Protein 3TWS (pdb70)

Foldseek 3Di:
DVLLVQLLVCLLVLVQVSVVVRDDPVRLQFFDVVPQGDHSLLNNLLNVNVVSNVVSLVSDYDQCDATNFGDGSLLSNLLNQNQVSNVVSVVSPHDQCRATPQGQGSLLNNQLNLRQVNNVVSVVVPHQQCGAGNVRDGSLNNHDPVNVVSNCVSVVD/DDDPLLVQLLVCLLVLVVVSVVVRDDPVRLQFFDPPDQGHGSLLNNLLNLNVSNNVVSLVHDHDQCDQTNFADGSLLSNLLNQRVVSNVSSVVSPHDQCRATPQSQGSLLSNQLNLRQVSNLVSVVVPHDQCGATNVRDGSLNNHDPVSVVSNVVSD/DVLLVQLLVCLLVLVQVSVVVRDDPVRLQFFDPPDQGHGSLLNNLLNLNVVNNVVSLVHDHDQCDATNFADGSLLSNLLNQPQVSNVSSVVSPRQQLRQTPQGQGSLLNNQLNLHQVNNVVSVVVPHQQCRQGNVRDGSLNNHDPVNVVSNVSNVD/DVLLVQLLVCLLVLVQVSVVVRDALVRLQAFDPPPQRHGSLLNNLLNLNVSNNLVSLVHNHDQCDQTNFADGSLLSNLLNQRVVSNVSSVVSPRDQCGATPQSQGSLLNNQLNVRQVSNLVSVVVPHQQCRQTNVRDGSLNNHDPVNVVSNVSSD/DVVVPDDPDDDDD/DPDDDPDDDDD/DDDDPDDDDD/DDDDPDDDDD

Structure (mmCIF, N/CA/C/O backbone):
data_3TWS
#
_entry.id   3TWS
#
_cell.length_a   61.910
_cell.length_b   104.969
_cell.length_c   129.155
_cell.angle_alpha   90.00
_cell.angle_beta   90.00
_cell.angle_gamma   90.00
#
_symmetry.space_group_name_H-M   'P 21 21 21'
#
loop_
_entity.id
_entity.type
_entity.pdbx_description
1 polymer Tankyrase-2
2 polymer 'human TERF1'
3 non-polymer 3,6,9,12,15,18,21-HEPTAOXATRICOSANE-1,23-DIOL
4 non-polymer 1,2-ETHANEDIOL
5 non-polymer 'SULFATE ION'
6 non-polymer 'HEXAETHYLENE GLYCOL'
7 water water
#
loop_
_atom_site.group_PDB
_atom_site.id
_atom_site.type_symbol
_atom_site.label_atom_id
_atom_site.label_alt_id
_atom_site.label_comp_id
_atom_site.label_asym_id
_atom_site.label_entity_id
_atom_site.label_seq_id
_atom_site.pdbx_PDB_ins_code
_atom_site.Cartn_x
_atom_site.Cartn_y
_atom_site.Cartn_z
_atom_site.occupancy
_atom_site.B_iso_or_equiv
_atom_site.auth_seq_id
_atom_site.auth_comp_id
_atom_site.auth_asym_id
_atom_site.auth_atom_id
_atom_site.pdbx_PDB_model_num
ATOM 1 N N . SER A 1 6 ? -28.491 -3.414 14.897 1.00 50.44 490 SER A N 1
ATOM 2 C CA . SER A 1 6 ? -28.829 -3.051 13.526 1.00 52.91 490 SER A CA 1
ATOM 3 C C . SER A 1 6 ? -29.362 -4.251 12.752 1.00 46.64 490 SER A C 1
ATOM 4 O O . SER A 1 6 ? -29.008 -5.399 13.035 1.00 43.66 490 SER A O 1
ATOM 7 N N . GLU A 1 7 ? -30.215 -3.975 11.772 1.00 49.13 491 GLU A N 1
ATOM 8 C CA . GLU A 1 7 ? -30.746 -5.008 10.896 1.00 44.75 491 GLU A CA 1
ATOM 9 C C . GLU A 1 7 ? -29.613 -5.763 10.205 1.00 42.22 491 GLU A C 1
ATOM 10 O O . GLU A 1 7 ? -29.639 -6.991 10.118 1.00 39.91 491 GLU A O 1
ATOM 16 N N . ALA A 1 8 ? -28.612 -5.029 9.726 1.00 39.79 492 ALA A N 1
ATOM 17 C CA . ALA A 1 8 ? -27.472 -5.654 9.057 1.00 41.54 492 ALA A CA 1
ATOM 18 C C . ALA A 1 8 ? -26.772 -6.671 9.954 1.00 36.93 492 ALA A C 1
ATOM 19 O O . ALA A 1 8 ? -26.474 -7.794 9.529 1.00 35.42 492 ALA A O 1
ATOM 21 N N . ASP A 1 9 ? -26.501 -6.281 11.195 1.00 35.91 493 ASP A N 1
ATOM 22 C CA . ASP A 1 9 ? -25.826 -7.187 12.123 1.00 34.04 493 ASP A CA 1
ATOM 23 C C . ASP A 1 9 ? -26.684 -8.409 12.431 1.00 31.49 493 ASP A C 1
ATOM 24 O O . ASP A 1 9 ? -26.177 -9.521 12.495 1.00 28.01 493 ASP A O 1
ATOM 29 N N . ARG A 1 10 ? -27.984 -8.207 12.611 1.00 35.29 494 ARG A N 1
ATOM 30 C CA . ARG A 1 10 ? -28.875 -9.338 12.837 1.00 34.88 494 ARG A CA 1
ATOM 31 C C . ARG A 1 10 ? -28.781 -10.325 11.676 1.00 30.91 494 ARG A C 1
ATOM 32 O O . ARG A 1 10 ? -28.660 -11.535 11.880 1.00 30.49 494 ARG A O 1
ATOM 40 N N . GLN A 1 11 ? -28.836 -9.800 10.456 1.00 32.05 495 GLN A N 1
ATOM 41 C CA . GLN A 1 11 ? -28.771 -10.638 9.263 1.00 30.49 495 GLN A CA 1
ATOM 42 C C . GLN A 1 11 ? -27.441 -11.384 9.183 1.00 30.83 495 GLN A C 1
ATOM 43 O O . GLN A 1 11 ? -27.398 -12.556 8.804 1.00 28.47 495 GLN A O 1
ATOM 49 N N . LEU A 1 12 ? -26.357 -10.711 9.555 1.00 29.70 496 LEU A N 1
ATOM 50 C CA . LEU A 1 12 ? -25.044 -11.346 9.538 1.00 22.84 496 LEU A CA 1
ATOM 51 C C . LEU A 1 12 ? -24.964 -12.473 10.567 1.00 22.77 496 LEU A C 1
ATOM 52 O O . LEU A 1 12 ? -24.476 -13.567 10.272 1.00 24.24 496 LEU A O 1
ATOM 57 N N . LEU A 1 13 ? -25.442 -12.208 11.781 1.00 22.27 497 LEU A N 1
ATOM 58 C CA . LEU A 1 13 ? -25.454 -13.232 12.822 1.00 18.18 497 LEU A CA 1
ATOM 59 C C . LEU A 1 13 ? -26.307 -14.422 12.393 1.00 25.72 497 LEU A C 1
ATOM 60 O O . LEU A 1 13 ? -25.930 -15.575 12.611 1.00 22.42 497 LEU A O 1
ATOM 65 N N . GLU A 1 14 ? -27.451 -14.142 11.777 1.00 24.57 498 GLU A N 1
ATOM 66 C CA . GLU A 1 14 ? -28.326 -15.211 11.303 1.00 25.56 498 GLU A CA 1
ATOM 67 C C . GLU A 1 14 ? -27.656 -16.035 10.204 1.00 24.75 498 GLU A C 1
ATOM 68 O O . GLU A 1 14 ? -27.786 -17.255 10.176 1.00 26.75 498 GLU A O 1
ATOM 74 N N . ALA A 1 15 ? -26.931 -15.361 9.314 1.00 25.33 499 ALA A N 1
ATOM 75 C CA . ALA A 1 15 ? -26.253 -16.035 8.214 1.00 26.04 499 ALA A CA 1
ATOM 76 C C . ALA A 1 15 ? -25.122 -16.906 8.735 1.00 24.12 499 ALA A C 1
ATOM 77 O O . ALA A 1 15 ? -24.886 -17.996 8.224 1.00 25.03 499 ALA A O 1
ATOM 79 N N . ALA A 1 16 ? -24.437 -16.430 9.771 1.00 21.44 500 ALA A N 1
ATOM 80 C CA . ALA A 1 16 ? -23.345 -17.202 10.368 1.00 20.52 500 ALA A CA 1
ATOM 81 C C . ALA A 1 16 ? -23.900 -18.469 11.020 1.00 22.57 500 ALA A C 1
ATOM 82 O O . ALA A 1 16 ? -23.338 -19.561 10.881 1.00 20.37 500 ALA A O 1
ATOM 84 N N . LYS A 1 17 ? -25.002 -18.310 11.742 1.00 20.80 501 LYS A N 1
ATOM 85 C CA . LYS A 1 17 ? -25.694 -19.433 12.373 1.00 20.37 501 LYS A CA 1
ATOM 86 C C . LYS A 1 17 ? -26.138 -20.460 11.328 1.00 23.63 501 LYS A C 1
ATOM 87 O O . LYS A 1 17 ? -26.024 -21.672 11.536 1.00 21.55 501 LYS A O 1
ATOM 93 N N . ALA A 1 18 ? -26.652 -19.964 10.211 1.00 22.22 502 ALA A N 1
ATOM 94 C CA . ALA A 1 18 ? -27.239 -20.826 9.184 1.00 24.85 502 ALA A CA 1
ATOM 95 C C . ALA A 1 18 ? -26.211 -21.414 8.217 1.00 21.56 502 ALA A C 1
ATOM 96 O O . ALA A 1 18 ? -26.531 -22.334 7.441 1.00 24.46 502 ALA A O 1
ATOM 98 N N . GLY A 1 19 ? -24.993 -20.874 8.248 1.00 24.09 503 GLY A N 1
ATOM 99 C CA . GLY A 1 19 ? -23.943 -21.317 7.348 1.00 26.05 503 GLY A CA 1
ATOM 100 C C . GLY A 1 19 ? -24.130 -20.755 5.948 1.00 27.93 503 GLY A C 1
ATOM 101 O O . GLY A 1 19 ? -23.694 -21.354 4.963 1.00 29.49 503 GLY A O 1
ATOM 102 N N . ASP A 1 20 ? -24.786 -19.600 5.868 1.00 25.96 504 ASP A N 1
ATOM 103 C CA . ASP A 1 20 ? -25.092 -18.966 4.594 1.00 32.11 504 ASP A CA 1
ATOM 104 C C . ASP A 1 20 ? -23.894 -18.118 4.174 1.00 28.61 504 ASP A C 1
ATOM 105 O O . ASP A 1 20 ? -23.827 -16.917 4.446 1.00 25.03 504 ASP A O 1
ATOM 110 N N . VAL A 1 21 ? -22.939 -18.771 3.523 1.00 32.40 505 VAL A N 1
ATOM 111 C CA . VAL A 1 21 ? -21.651 -18.162 3.201 1.00 36.64 505 VAL A CA 1
ATOM 112 C C . VAL A 1 21 ? -21.776 -16.912 2.331 1.00 30.20 505 VAL A C 1
ATOM 113 O O . VAL A 1 21 ? -21.123 -15.898 2.577 1.00 30.10 505 VAL A O 1
ATOM 117 N N . GLU A 1 22 ? -22.601 -16.994 1.296 1.00 32.94 506 GLU A N 1
ATOM 118 C CA . GLU A 1 22 ? -22.739 -15.865 0.388 1.00 35.58 506 GLU A CA 1
ATOM 119 C C . GLU A 1 22 ? -23.288 -14.627 1.098 1.00 35.97 506 GLU A C 1
ATOM 120 O O . GLU A 1 22 ? -22.875 -13.512 0.797 1.00 34.77 506 GLU A O 1
ATOM 126 N N . THR A 1 23 ? -24.198 -14.819 2.049 1.00 29.96 507 THR A N 1
ATOM 127 C CA . THR A 1 23 ? -24.750 -13.688 2.791 1.00 30.60 507 THR A CA 1
ATOM 128 C C . THR A 1 23 ? -23.730 -13.126 3.779 1.00 33.46 507 THR A C 1
ATOM 129 O O . THR A 1 23 ? -23.643 -11.915 3.976 1.00 30.38 507 THR A O 1
ATOM 133 N N . VAL A 1 24 ? -22.956 -14.008 4.402 1.00 27.81 508 VAL A N 1
ATOM 134 C CA . VAL A 1 24 ? -21.857 -13.571 5.252 1.00 24.76 508 VAL A CA 1
ATOM 135 C C . VAL A 1 24 ? -20.894 -12.707 4.448 1.00 24.67 508 VAL A C 1
ATOM 136 O O . VAL A 1 24 ? -20.499 -11.626 4.887 1.00 29.97 508 VAL A O 1
ATOM 140 N N . LYS A 1 25 ? -20.526 -13.176 3.263 1.00 28.50 509 LYS A N 1
ATOM 141 C CA . LYS A 1 25 ? -19.642 -12.401 2.398 1.00 31.40 509 LYS A CA 1
ATOM 142 C C . LYS A 1 25 ? -20.210 -11.017 2.080 1.00 36.68 509 LYS A C 1
ATOM 143 O O . LYS A 1 25 ? -19.473 -10.035 2.032 1.00 35.74 509 LYS A O 1
ATOM 149 N N . LYS A 1 26 ? -21.518 -10.937 1.863 1.00 33.92 510 LYS A N 1
ATOM 150 C CA . LYS A 1 26 ? -22.134 -9.653 1.539 1.00 37.95 510 LYS A CA 1
ATOM 151 C C . LYS A 1 26 ? -22.162 -8.682 2.718 1.00 38.34 510 LYS A C 1
ATOM 152 O O . LYS A 1 26 ? -22.049 -7.468 2.528 1.00 40.45 510 LYS A O 1
ATOM 158 N N . LEU A 1 27 ? -22.310 -9.214 3.929 1.00 30.04 511 LEU A N 1
ATOM 159 C CA . LEU A 1 27 ? -22.569 -8.371 5.096 1.00 30.84 511 LEU A CA 1
ATOM 160 C C . LEU A 1 27 ? -21.365 -8.175 6.008 1.00 32.72 511 LEU A C 1
ATOM 161 O O . LEU A 1 27 ? -21.353 -7.275 6.849 1.00 36.62 511 LEU A O 1
ATOM 166 N N . CYS A 1 28 ? -20.357 -9.022 5.844 1.00 29.85 512 CYS A N 1
ATOM 167 C CA . CYS A 1 28 ? -19.160 -8.940 6.667 1.00 30.82 512 CYS A CA 1
ATOM 168 C C . CYS A 1 28 ? -18.314 -7.731 6.287 1.00 33.12 512 CYS A C 1
ATOM 169 O O . CYS A 1 28 ? -17.757 -7.672 5.186 1.00 36.37 512 CYS A O 1
ATOM 172 N N . THR A 1 29 ? -18.237 -6.763 7.197 1.00 27.39 513 THR A N 1
ATOM 173 C CA . THR A 1 29 ? -17.406 -5.577 7.015 1.00 30.95 513 THR A CA 1
ATOM 174 C C . THR A 1 29 ? -16.463 -5.460 8.199 1.00 30.08 513 THR A C 1
ATOM 175 O O . THR A 1 29 ? -16.615 -6.185 9.177 1.00 25.55 513 THR A O 1
ATOM 179 N N . VAL A 1 30 ? -15.493 -4.552 8.125 1.00 26.13 514 VAL A N 1
ATOM 180 C CA . VAL A 1 30 ? -14.598 -4.363 9.264 1.00 27.07 514 VAL A CA 1
ATOM 181 C C . VAL A 1 30 ? -15.391 -3.974 10.508 1.00 30.60 514 VAL A C 1
ATOM 182 O O . VAL A 1 30 ? -14.956 -4.220 11.639 1.00 29.50 514 VAL A O 1
ATOM 186 N N . GLN A 1 31 ? -16.567 -3.386 10.302 1.00 29.07 515 GLN A N 1
ATOM 187 C CA . GLN A 1 31 ? -17.379 -2.914 11.419 1.00 30.02 515 GLN A CA 1
ATOM 188 C C . GLN A 1 31 ? -18.324 -3.983 11.968 1.00 36.91 515 GLN A C 1
ATOM 189 O O . GLN A 1 31 ? -18.757 -3.893 13.118 1.00 46.32 515 GLN A O 1
ATOM 195 N N . SER A 1 32 ? -18.650 -4.988 11.157 1.00 24.76 516 SER A N 1
ATOM 196 C CA . SER A 1 32 ? -19.620 -6.000 11.576 1.00 20.86 516 SER A CA 1
ATOM 197 C C . SER A 1 32 ? -19.032 -7.367 11.919 1.00 23.78 516 SER A C 1
ATOM 198 O O . SER A 1 32 ? -19.692 -8.180 12.563 1.00 22.57 516 SER A O 1
ATOM 201 N N . VAL A 1 33 ? -17.806 -7.634 11.477 1.00 21.19 517 VAL A N 1
ATOM 202 C CA . VAL A 1 33 ? -17.231 -8.970 11.645 1.00 18.10 517 VAL A CA 1
ATOM 203 C C . VAL A 1 33 ? -17.224 -9.434 13.113 1.00 16.96 517 VAL A C 1
ATOM 204 O O . VAL A 1 33 ? -17.332 -10.631 13.384 1.00 18.10 517 VAL A O 1
ATOM 208 N N . ASN A 1 34 ? -17.085 -8.490 14.045 1.00 18.04 518 ASN A N 1
ATOM 209 C CA . ASN A 1 34 ? -17.085 -8.807 15.473 1.00 16.67 518 ASN A CA 1
ATOM 210 C C . ASN A 1 34 ? -18.276 -8.232 16.235 1.00 18.65 518 ASN A C 1
ATOM 211 O O . ASN A 1 34 ? -18.175 -7.953 17.434 1.00 21.41 518 ASN A O 1
ATOM 216 N N . CYS A 1 35 ? -19.407 -8.073 15.552 1.00 20.36 519 CYS A N 1
ATOM 217 C CA . CYS A 1 35 ? -20.615 -7.607 16.230 1.00 18.12 519 CYS A CA 1
ATOM 218 C C . CYS A 1 35 ? -21.093 -8.661 17.230 1.00 21.76 519 CYS A C 1
ATOM 219 O O . CYS A 1 35 ? -20.569 -9.782 17.269 1.00 17.59 519 CYS A O 1
ATOM 222 N N . ARG A 1 36 ? -22.087 -8.299 18.036 1.00 18.70 520 ARG A N 1
ATOM 223 C CA . ARG A 1 36 ? -22.548 -9.157 19.119 1.00 20.46 520 ARG A CA 1
ATOM 224 C C . ARG A 1 36 ? -24.065 -9.215 19.159 1.00 18.45 520 ARG A C 1
ATOM 225 O O . ARG A 1 36 ? -24.757 -8.207 18.958 1.00 22.90 520 ARG A O 1
ATOM 233 N N . ASP A 1 37 ? -24.573 -10.398 19.473 1.00 17.95 521 ASP A N 1
ATOM 234 C CA . ASP A 1 37 ? -26.008 -10.628 19.529 1.00 19.52 521 ASP A CA 1
ATOM 235 C C . ASP A 1 37 ? -26.580 -10.101 20.853 1.00 21.75 521 ASP A C 1
ATOM 236 O O . ASP A 1 37 ? -26.701 -10.847 21.830 1.00 25.38 521 ASP A O 1
ATOM 241 N N . ILE A 1 38 ? -26.944 -8.819 20.869 1.00 25.99 522 ILE A N 1
ATOM 242 C CA . ILE A 1 38 ? -27.311 -8.144 22.108 1.00 30.26 522 ILE A CA 1
ATOM 243 C C . ILE A 1 38 ? -28.556 -8.750 22.732 1.00 36.87 522 ILE A C 1
ATOM 244 O O . ILE A 1 38 ? -28.713 -8.758 23.955 1.00 39.53 522 ILE A O 1
ATOM 249 N N . GLU A 1 39 ? -29.440 -9.261 21.888 1.00 35.44 523 GLU A N 1
ATOM 250 C CA . GLU A 1 39 ? -30.726 -9.751 22.367 1.00 42.89 523 GLU A CA 1
ATOM 251 C C . GLU A 1 39 ? -30.613 -11.176 22.900 1.00 40.78 523 GLU A C 1
ATOM 252 O O . GLU A 1 39 ? -31.530 -11.683 23.549 1.00 43.71 523 GLU A O 1
ATOM 258 N N . GLY A 1 40 ? -29.470 -11.803 22.645 1.00 28.60 524 GLY A N 1
ATOM 259 C CA . GLY A 1 40 ? -29.214 -13.159 23.097 1.00 28.54 524 GLY A CA 1
ATOM 260 C C . GLY A 1 40 ? -28.217 -13.162 24.236 1.00 26.61 524 GLY A C 1
ATOM 261 O O . GLY A 1 40 ? -28.465 -12.551 25.279 1.00 31.51 524 GLY A O 1
ATOM 262 N N . ARG A 1 41 ? -27.084 -13.828 24.015 1.00 23.22 525 ARG A N 1
ATOM 263 C CA . ARG A 1 41 ? -25.995 -13.877 24.987 1.00 26.12 525 ARG A CA 1
ATOM 264 C C . ARG A 1 41 ? -24.721 -13.254 24.421 1.00 21.66 525 ARG A C 1
ATOM 265 O O . ARG A 1 41 ? -23.624 -13.612 24.825 1.00 20.07 525 ARG A O 1
ATOM 273 N N . GLN A 1 42 ? -24.888 -12.315 23.493 1.00 19.89 526 GLN A N 1
ATOM 274 C CA . GLN A 1 42 ? -23.760 -11.569 22.911 1.00 21.04 526 GLN A CA 1
ATOM 275 C C . GLN A 1 42 ? -22.784 -12.447 22.140 1.00 23.05 526 GLN A C 1
ATOM 276 O O . GLN A 1 42 ? -21.584 -12.154 22.077 1.00 17.97 526 GLN A O 1
ATOM 282 N N . SER A 1 43 ? -23.283 -13.526 21.542 1.00 18.69 527 SER A N 1
ATOM 283 C CA . SER A 1 43 ? -22.432 -14.309 20.645 1.00 17.57 527 SER A CA 1
ATOM 284 C C . SER A 1 43 ? -22.012 -13.459 19.442 1.00 17.81 527 SER A C 1
ATOM 285 O O . SER A 1 43 ? -22.791 -12.655 18.947 1.00 17.28 527 SER A O 1
ATOM 288 N N . THR A 1 44 ? -20.773 -13.638 18.978 1.00 15.81 528 THR A N 1
ATOM 289 C CA . THR A 1 44 ? -20.321 -12.988 17.751 1.00 15.81 528 THR A CA 1
ATOM 290 C C . THR A 1 44 ? -20.624 -13.891 16.548 1.00 15.97 528 THR A C 1
ATOM 291 O O . THR A 1 44 ? -20.994 -15.046 16.722 1.00 16.31 528 THR A O 1
ATOM 295 N N . PRO A 1 45 ? -20.458 -13.373 15.316 1.00 14.75 529 PRO A N 1
ATOM 296 C CA . PRO A 1 45 ? -20.637 -14.249 14.153 1.00 15.59 529 PRO A CA 1
ATOM 297 C C . PRO A 1 45 ? -19.805 -15.520 14.284 1.00 15.74 529 PRO A C 1
ATOM 298 O O . PRO A 1 45 ? -20.263 -16.613 13.921 1.00 16.14 529 PRO A O 1
ATOM 302 N N . LEU A 1 46 ? -18.598 -15.385 14.828 1.00 13.52 530 LEU A N 1
ATOM 303 C CA . LEU A 1 46 ? -17.707 -16.545 14.961 1.00 15.39 530 LEU A CA 1
ATOM 304 C C . LEU A 1 46 ? -18.217 -17.542 16.016 1.00 16.67 530 LEU A C 1
ATOM 305 O O . LEU A 1 46 ? -18.073 -18.756 15.845 1.00 16.54 530 LEU A O 1
ATOM 310 N N . HIS A 1 47 ? -18.827 -17.044 17.092 1.00 15.39 531 HIS A N 1
ATOM 311 C CA . HIS A 1 47 ? -19.435 -17.954 18.065 1.00 15.81 531 HIS A CA 1
ATOM 312 C C . HIS A 1 47 ? -20.514 -18.781 17.369 1.00 13.49 531 HIS A C 1
ATOM 313 O O . HIS A 1 47 ? -20.595 -20.002 17.555 1.00 14.89 531 HIS A O 1
ATOM 320 N N . PHE A 1 48 ? -21.363 -18.109 16.598 1.00 14.46 532 PHE A N 1
ATOM 321 C CA . PHE A 1 48 ? -22.460 -18.804 15.924 1.00 15.22 532 PHE A CA 1
ATOM 322 C C . PHE A 1 48 ? -21.921 -19.806 14.905 1.00 17.30 532 PHE A C 1
ATOM 323 O O . PHE A 1 48 ? -22.379 -20.948 14.845 1.00 16.08 532 PHE A O 1
ATOM 331 N N . ALA A 1 49 ? -20.947 -19.391 14.102 1.00 14.68 533 ALA A N 1
ATOM 332 C CA . ALA A 1 49 ? -20.423 -20.302 13.085 1.00 15.40 533 ALA A CA 1
ATOM 333 C C . ALA A 1 49 ? -19.741 -21.504 13.740 1.00 15.81 533 ALA A C 1
ATOM 334 O O . ALA A 1 49 ? -19.863 -22.631 13.258 1.00 16.16 533 ALA A O 1
ATOM 336 N N . ALA A 1 50 ? -19.018 -21.263 14.833 1.00 13.93 534 ALA A N 1
ATOM 337 C CA . ALA A 1 50 ? -18.343 -22.346 15.546 1.00 13.50 534 ALA A CA 1
ATOM 338 C C . ALA A 1 50 ? -19.336 -23.314 16.180 1.00 13.43 534 ALA A C 1
ATOM 339 O O . ALA A 1 50 ? -19.165 -24.523 16.098 1.00 16.44 534 ALA A O 1
ATOM 341 N N . GLY A 1 51 ? -20.364 -22.773 16.823 1.00 14.12 535 GLY A N 1
ATOM 342 C CA . GLY A 1 51 ? -21.298 -23.606 17.565 1.00 16.53 535 GLY A CA 1
ATOM 343 C C . GLY A 1 51 ? -22.190 -24.427 16.661 1.00 15.68 535 GLY A C 1
ATOM 344 O O . GLY A 1 51 ? -22.596 -25.534 17.037 1.00 15.52 535 GLY A O 1
ATOM 345 N N . TYR A 1 52 ? -22.499 -23.885 15.487 1.00 14.74 536 TYR A N 1
ATOM 346 C CA . TYR A 1 52 ? -23.362 -24.569 14.532 1.00 16.09 536 TYR A CA 1
ATOM 347 C C . TYR A 1 52 ? -22.583 -25.308 13.439 1.00 15.28 536 TYR A C 1
ATOM 348 O O . TYR A 1 52 ? -23.167 -25.775 12.470 1.00 17.78 536 TYR A O 1
ATOM 357 N N . ASN A 1 53 ? -21.266 -25.434 13.630 1.00 13.50 537 ASN A N 1
ATOM 358 C CA . ASN A 1 53 ? -20.418 -26.251 12.749 1.00 15.88 537 ASN A CA 1
ATOM 359 C C . ASN A 1 53 ? -20.441 -25.795 11.291 1.00 15.32 537 ASN A C 1
ATOM 360 O O . ASN A 1 53 ? -20.557 -26.611 10.361 1.00 18.68 537 ASN A O 1
ATOM 365 N N . ARG A 1 54 ? -20.311 -24.487 11.107 1.00 15.60 538 ARG A N 1
ATOM 366 C CA . ARG A 1 54 ? -20.353 -23.891 9.787 1.00 18.19 538 ARG A CA 1
ATOM 367 C C . ARG A 1 54 ? -18.917 -23.607 9.364 1.00 18.50 538 ARG A C 1
ATOM 368 O O . ARG A 1 54 ? -18.431 -22.483 9.480 1.00 17.39 538 ARG A O 1
ATOM 376 N N . VAL A 1 55 ? -18.245 -24.646 8.887 1.00 18.99 539 VAL A N 1
ATOM 377 C CA . VAL A 1 55 ? -16.805 -24.573 8.667 1.00 19.92 539 VAL A CA 1
ATOM 378 C C . VAL A 1 55 ? -16.374 -23.474 7.694 1.00 19.97 539 VAL A C 1
ATOM 379 O O . VAL A 1 55 ? -15.445 -22.714 7.986 1.00 18.85 539 VAL A O 1
ATOM 383 N N A SER A 1 56 ? -17.037 -23.388 6.545 0.48 21.26 540 SER A N 1
ATOM 384 N N B SER A 1 56 ? -17.052 -23.377 6.553 0.30 21.45 540 SER A N 1
ATOM 385 N N C SER A 1 56 ? -17.046 -23.387 6.551 0.22 21.53 540 SER A N 1
ATOM 386 C CA A SER A 1 56 ? -16.680 -22.367 5.556 0.48 23.47 540 SER A CA 1
ATOM 387 C CA B SER A 1 56 ? -16.695 -22.377 5.542 0.30 23.47 540 SER A CA 1
ATOM 388 C CA C SER A 1 56 ? -16.697 -22.380 5.554 0.22 23.44 540 SER A CA 1
ATOM 389 C C A SER A 1 56 ? -16.818 -20.969 6.154 0.48 22.49 540 SER A C 1
ATOM 390 C C B SER A 1 56 ? -16.900 -20.947 6.043 0.30 22.24 540 SER A C 1
ATOM 391 C C C SER A 1 56 ? -16.844 -20.968 6.117 0.22 21.88 540 SER A C 1
ATOM 392 O O A SER A 1 56 ? -15.969 -20.098 5.935 0.48 19.71 540 SER A O 1
ATOM 393 O O B SER A 1 56 ? -16.176 -20.032 5.641 0.30 19.75 540 SER A O 1
ATOM 394 O O C SER A 1 56 ? -16.027 -20.089 5.835 0.22 20.69 540 SER A O 1
ATOM 401 N N . VAL A 1 57 ? -17.887 -20.754 6.913 1.00 19.98 541 VAL A N 1
ATOM 402 C CA . VAL A 1 57 ? -18.103 -19.443 7.539 1.00 19.58 541 VAL A CA 1
ATOM 403 C C . VAL A 1 57 ? -17.019 -19.183 8.592 1.00 18.54 541 VAL A C 1
ATOM 404 O O . VAL A 1 57 ? -16.472 -18.090 8.665 1.00 17.12 541 VAL A O 1
ATOM 408 N N . VAL A 1 58 ? -16.685 -20.194 9.385 1.00 19.57 542 VAL A N 1
ATOM 409 C CA . VAL A 1 58 ? -15.604 -20.046 10.367 1.00 16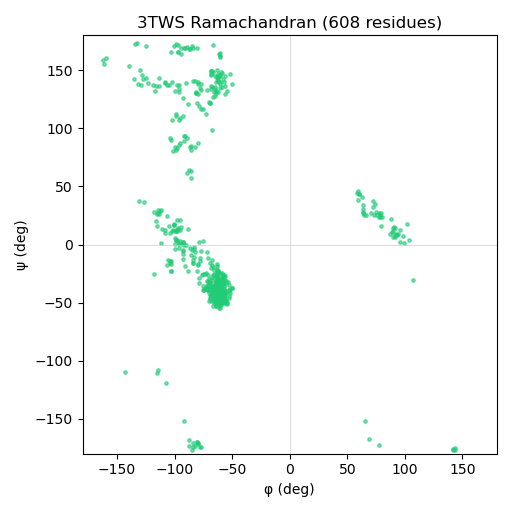.98 542 VAL A CA 1
ATOM 410 C C . VAL A 1 58 ? -14.323 -19.585 9.669 1.00 18.71 542 VAL A C 1
ATOM 411 O O . VAL A 1 58 ? -13.665 -18.629 10.102 1.00 17.24 542 VAL A O 1
ATOM 415 N N . GLU A 1 59 ? -13.968 -20.271 8.589 1.00 18.81 543 GLU A N 1
ATOM 416 C CA . GLU A 1 59 ? -12.760 -19.923 7.842 1.00 18.79 543 GLU A CA 1
ATOM 417 C C . GLU A 1 59 ? -12.797 -18.492 7.306 1.00 20.53 543 GLU A C 1
ATOM 418 O O . GLU A 1 59 ? -11.824 -17.738 7.432 1.00 24.10 543 GLU A O 1
ATOM 424 N N . TYR A 1 60 ? -13.919 -18.126 6.696 1.00 20.41 544 TYR A N 1
ATOM 425 C CA . TYR A 1 60 ? -14.060 -16.794 6.119 1.00 19.75 544 TYR A CA 1
ATOM 426 C C . TYR A 1 60 ? -13.949 -15.725 7.208 1.00 16.46 544 TYR A C 1
ATOM 427 O O . TYR A 1 60 ? -13.178 -14.772 7.076 1.00 19.65 544 TYR A O 1
ATOM 436 N N . LEU A 1 61 ? -14.710 -15.896 8.279 1.00 16.86 545 LEU A N 1
ATOM 437 C CA . LEU A 1 61 ? -14.687 -14.939 9.380 1.00 19.69 545 LEU A CA 1
ATOM 438 C C . LEU A 1 61 ? -13.281 -14.781 9.950 1.00 18.87 545 LEU A C 1
ATOM 439 O O . LEU A 1 61 ? -12.798 -13.659 10.134 1.00 18.12 545 LEU A O 1
ATOM 444 N N . LEU A 1 62 ? -12.604 -15.899 10.210 1.00 18.37 546 LEU A N 1
ATOM 445 C CA . LEU A 1 62 ? -11.231 -15.812 10.699 1.00 18.96 546 LEU A CA 1
ATOM 446 C C . LEU A 1 62 ? -10.341 -15.035 9.724 1.00 19.85 546 LEU A C 1
ATOM 447 O O . LEU A 1 62 ? -9.562 -14.181 10.145 1.00 21.21 546 LEU A O 1
ATOM 452 N N . GLN A 1 63 ? -10.450 -15.335 8.428 1.00 19.16 547 GLN A N 1
ATOM 453 C CA . GLN A 1 63 ? -9.625 -14.643 7.440 1.00 21.18 547 GLN A CA 1
ATOM 454 C C . GLN A 1 63 ? -9.887 -13.148 7.437 1.00 21.65 547 GLN A C 1
ATOM 455 O O . GLN A 1 63 ? -8.991 -12.347 7.193 1.00 25.05 547 GLN A O 1
ATOM 461 N N . HIS A 1 64 ? -11.124 -12.774 7.727 1.00 20.11 548 HIS A N 1
ATOM 462 C CA . HIS A 1 64 ? -11.524 -11.374 7.620 1.00 20.30 548 HIS A CA 1
ATOM 463 C C . HIS A 1 64 ? -11.557 -10.624 8.950 1.00 19.84 548 HIS A C 1
ATOM 464 O O . HIS A 1 64 ? -12.128 -9.536 9.039 1.00 23.64 548 HIS A O 1
ATOM 471 N N . GLY A 1 65 ? -10.915 -11.193 9.964 1.00 18.90 549 GLY A N 1
ATOM 472 C CA . GLY A 1 65 ? -10.615 -10.444 11.174 1.00 18.06 549 GLY A CA 1
ATOM 473 C C . GLY A 1 65 ? -11.516 -10.711 12.366 1.00 18.84 549 GLY A C 1
ATOM 474 O O . GLY A 1 65 ? -11.541 -9.916 13.304 1.00 19.07 549 GLY A O 1
ATOM 475 N N . ALA A 1 66 ? -12.249 -11.821 12.341 1.00 16.54 550 ALA A N 1
ATOM 476 C CA . ALA A 1 66 ? -12.990 -12.240 13.524 1.00 14.89 550 ALA A CA 1
ATOM 477 C C . ALA A 1 66 ? -12.025 -12.541 14.674 1.00 18.41 550 ALA A C 1
ATOM 478 O O . ALA A 1 66 ? -10.940 -13.108 14.471 1.00 18.36 550 ALA A O 1
ATOM 480 N N . ASP A 1 67 ? -12.424 -12.158 15.882 1.00 15.09 551 ASP A N 1
ATOM 481 C CA . ASP A 1 67 ? -11.576 -12.327 17.060 1.00 16.81 551 ASP A CA 1
ATOM 482 C C . ASP A 1 67 ? -11.803 -13.701 17.711 1.00 15.62 551 ASP A C 1
ATOM 483 O O . ASP A 1 67 ? -12.848 -13.935 18.330 1.00 15.27 551 ASP A O 1
ATOM 488 N N A VAL A 1 68 ? -10.831 -14.607 17.569 0.59 16.41 552 VAL A N 1
ATOM 489 N N B VAL A 1 68 ? -10.820 -14.588 17.572 0.41 16.45 552 VAL A N 1
ATOM 490 C CA A VAL A 1 68 ? -10.932 -15.931 18.192 0.59 14.30 552 VAL A CA 1
ATOM 491 C CA B VAL A 1 68 ? -10.892 -15.924 18.159 0.41 16.00 552 VAL A CA 1
ATOM 492 C C A VAL A 1 68 ? -11.013 -15.865 19.705 0.59 15.72 552 VAL A C 1
ATOM 493 C C B VAL A 1 68 ? -10.965 -15.878 19.685 0.41 14.89 552 VAL A C 1
ATOM 494 O O A VAL A 1 68 ? -11.451 -16.817 20.351 0.59 16.04 552 VAL A O 1
ATOM 495 O O B VAL A 1 68 ? -11.373 -16.850 20.319 0.41 15.56 552 VAL A O 1
ATOM 502 N N . HIS A 1 69 ? -10.577 -14.744 20.269 1.00 13.38 553 HIS A N 1
ATOM 503 C CA . HIS A 1 69 ? -10.517 -14.605 21.720 1.00 15.92 553 HIS A CA 1
ATOM 504 C C . HIS A 1 69 ? -11.744 -13.910 22.309 1.00 14.30 553 HIS A C 1
ATOM 505 O O . HIS A 1 69 ? -11.843 -13.754 23.534 1.00 16.21 553 HIS A O 1
ATOM 512 N N . ALA A 1 70 ? -12.657 -13.471 21.448 1.00 14.42 554 ALA A N 1
ATOM 513 C CA . ALA A 1 70 ? -13.801 -12.691 21.942 1.00 15.73 554 ALA A CA 1
ATOM 514 C C . ALA A 1 70 ? -14.703 -13.497 22.874 1.00 16.32 554 ALA A C 1
ATOM 515 O O . ALA A 1 70 ? -15.114 -14.605 22.542 1.00 15.77 554 ALA A O 1
ATOM 517 N N . LYS A 1 71 ? -15.024 -12.918 24.031 1.00 13.48 555 LYS A N 1
ATOM 518 C CA . LYS A 1 71 ? -15.922 -13.550 24.988 1.00 16.19 555 LYS A CA 1
ATOM 519 C C . LYS A 1 71 ? -17.353 -13.050 24.848 1.00 17.37 555 LYS A C 1
ATOM 520 O O . LYS A 1 71 ? -17.591 -11.851 24.646 1.00 17.61 555 LYS A O 1
ATOM 526 N N . ASP A 1 72 ? -18.300 -13.984 24.925 1.00 14.53 556 ASP A N 1
ATOM 527 C CA . ASP A 1 72 ? -19.715 -13.615 24.983 1.00 14.44 556 ASP A CA 1
ATOM 528 C C . ASP A 1 72 ? -20.116 -13.182 26.393 1.00 18.40 556 ASP A C 1
ATOM 529 O O . ASP A 1 72 ? -19.259 -13.001 27.266 1.00 18.65 556 ASP A O 1
ATOM 534 N N . LYS A 1 73 ? -21.415 -12.986 26.616 1.00 17.90 557 LYS A N 1
ATOM 535 C CA . LYS A 1 73 ? -21.890 -12.437 27.885 1.00 19.21 557 LYS A CA 1
ATOM 536 C C . LYS A 1 73 ? -21.512 -13.304 29.086 1.00 20.02 557 LYS A C 1
ATOM 537 O O . LYS A 1 73 ? -21.363 -12.793 30.214 1.00 21.13 557 LYS A O 1
ATOM 543 N N . GLY A 1 74 ? -21.360 -14.608 28.851 1.00 18.60 558 GLY A N 1
ATOM 544 C CA . GLY A 1 74 ? -21.059 -15.547 29.927 1.00 19.38 558 GLY A CA 1
ATOM 545 C C . GLY A 1 74 ? -19.581 -15.897 30.009 1.00 21.11 558 GLY A C 1
ATOM 546 O O . GLY A 1 74 ? -19.160 -16.728 30.818 1.00 21.88 558 GLY A O 1
ATOM 547 N N . GLY A 1 75 ? -18.787 -15.253 29.166 1.00 16.88 559 GLY A N 1
ATOM 548 C CA . GLY A 1 75 ? -17.359 -15.509 29.141 1.00 15.03 559 GLY A CA 1
ATOM 549 C C . GLY A 1 75 ? -16.921 -16.638 28.219 1.00 16.37 559 GLY A C 1
ATOM 550 O O . GLY A 1 75 ? -15.776 -17.079 28.304 1.00 17.01 559 GLY A O 1
ATOM 551 N N . LEU A 1 76 ? -17.819 -17.136 27.366 1.00 17.31 560 LEU A N 1
ATOM 552 C CA . LEU A 1 76 ? -17.434 -18.185 26.417 1.00 18.24 560 LEU A CA 1
ATOM 553 C C . LEU A 1 76 ? -16.712 -17.589 25.228 1.00 15.04 560 LEU A C 1
ATOM 554 O O . LEU A 1 76 ? -17.101 -16.528 24.725 1.00 15.95 560 LEU A O 1
ATOM 559 N N . VAL A 1 77 ? -15.670 -18.281 24.779 1.00 15.21 561 VAL A N 1
ATOM 560 C CA . VAL A 1 77 ? -15.050 -17.964 23.501 1.00 12.29 561 VAL A CA 1
ATOM 561 C C . VAL A 1 77 ? -15.518 -19.000 22.485 1.00 12.90 561 VAL A C 1
ATOM 562 O O . VAL A 1 77 ? -16.064 -20.043 22.865 1.00 15.14 561 VAL A O 1
ATOM 566 N N . PRO A 1 78 ? -15.309 -18.730 21.188 1.00 13.93 562 PRO A N 1
ATOM 567 C CA . PRO A 1 78 ? -15.828 -19.690 20.207 1.00 13.77 562 PRO A CA 1
ATOM 568 C C . PRO A 1 78 ? -15.297 -21.110 20.384 1.00 17.01 562 PRO A C 1
ATOM 569 O O . PRO A 1 78 ? -15.996 -22.053 20.028 1.00 14.06 562 PRO A O 1
ATOM 573 N N . LEU A 1 79 ? -14.095 -21.274 20.928 1.00 12.97 563 LEU A N 1
ATOM 574 C CA . LEU A 1 79 ? -13.617 -22.623 21.192 1.00 14.95 563 LEU A CA 1
ATOM 575 C C . LEU A 1 79 ? -14.515 -23.380 22.192 1.00 16.65 563 LEU A C 1
ATOM 576 O O . LEU A 1 79 ? -14.685 -24.600 22.072 1.00 15.88 563 LEU A O 1
ATOM 581 N N . HIS A 1 80 ? -15.094 -22.681 23.165 1.00 15.48 564 HIS A N 1
ATOM 582 C CA . HIS A 1 80 ? -16.048 -23.342 24.063 1.00 13.49 564 HIS A CA 1
ATOM 583 C C . HIS A 1 80 ? -17.196 -23.913 23.230 1.00 15.02 564 HIS A C 1
ATOM 584 O O . HIS A 1 80 ? -17.606 -25.066 23.425 1.00 18.09 564 HIS A O 1
ATOM 591 N N . ASN A 1 81 ? -17.752 -23.095 22.334 1.00 14.93 565 ASN A N 1
ATOM 592 C CA . ASN A 1 81 ? -18.907 -23.536 21.543 1.00 15.68 565 ASN A CA 1
ATOM 593 C C . ASN A 1 81 ? -18.551 -24.758 20.702 1.00 18.53 565 ASN A C 1
ATOM 594 O O . ASN A 1 81 ? -19.303 -25.733 20.633 1.00 17.27 565 ASN A O 1
ATOM 599 N N . ALA A 1 82 ? -17.389 -24.707 20.062 1.00 13.94 566 ALA A N 1
ATOM 600 C CA . ALA A 1 82 ? -16.969 -25.821 19.213 1.00 14.78 566 ALA A CA 1
ATOM 601 C C . ALA A 1 82 ? -16.840 -27.103 20.021 1.00 18.43 566 ALA A C 1
ATOM 602 O O . ALA A 1 82 ? -17.264 -28.177 19.585 1.00 17.47 566 ALA A O 1
ATOM 604 N N . CYS A 1 83 ? -16.223 -26.992 21.190 1.00 18.52 567 CYS A N 1
ATOM 605 C CA . CYS A 1 83 ? -15.895 -28.176 21.984 1.00 16.41 567 CYS A CA 1
ATOM 606 C C . CYS A 1 83 ? -17.142 -28.772 22.633 1.00 22.24 567 CYS A C 1
ATOM 607 O O . CYS A 1 83 ? -17.288 -29.988 22.694 1.00 19.40 567 CYS A O 1
ATOM 610 N N A SER A 1 84 ? -18.043 -27.911 23.100 0.70 17.93 568 SER A N 1
ATOM 611 N N B SER A 1 84 ? -18.016 -27.905 23.138 0.30 18.32 568 SER A N 1
ATOM 612 C CA A SER A 1 84 ? -19.272 -28.368 23.746 0.70 18.08 568 SER A CA 1
ATOM 613 C CA B SER A 1 84 ? -19.279 -28.343 23.714 0.30 18.53 568 SER A CA 1
ATOM 614 C C A SER A 1 84 ? -20.179 -29.131 22.784 0.70 16.82 568 SER A C 1
ATOM 615 C C B SER A 1 84 ? -19.977 -29.278 22.740 0.30 16.45 568 SER A C 1
ATOM 616 O O A SER A 1 84 ? -20.990 -29.958 23.209 0.70 18.31 568 SER A O 1
ATOM 617 O O B SER A 1 84 ? -20.407 -30.373 23.100 0.30 16.06 568 SER A O 1
ATOM 622 N N . TYR A 1 85 ? -20.069 -28.839 21.491 1.00 17.44 569 TYR A N 1
ATOM 623 C CA . TYR A 1 85 ? -20.934 -29.500 20.510 1.00 15.94 569 TYR A CA 1
ATOM 624 C C . TYR A 1 85 ? -20.185 -30.489 19.614 1.00 18.45 569 TYR A C 1
ATOM 625 O O . TYR A 1 85 ? -20.721 -30.986 18.627 1.00 18.93 569 TYR A O 1
ATOM 634 N N . GLY A 1 86 ? -18.948 -30.796 19.988 1.00 17.08 570 GLY A N 1
ATOM 635 C CA . GLY A 1 86 ? -18.204 -31.858 19.331 1.00 17.42 570 GLY A CA 1
ATOM 636 C C . GLY A 1 86 ? -17.699 -31.565 17.928 1.00 18.89 570 GLY A C 1
ATOM 637 O O . GLY A 1 86 ? -17.461 -32.497 17.151 1.00 19.01 570 GLY A O 1
ATOM 638 N N . HIS A 1 87 ? -17.496 -30.286 17.604 1.00 16.87 571 HIS A N 1
ATOM 639 C CA . HIS A 1 87 ? -17.108 -29.926 16.241 1.00 13.29 571 HIS A CA 1
ATOM 640 C C . HIS A 1 87 ? -15.586 -29.892 16.135 1.00 16.31 571 HIS A C 1
ATOM 641 O O . HIS A 1 87 ? -14.952 -28.862 16.382 1.00 15.32 571 HIS A O 1
ATOM 648 N N . TYR A 1 88 ? -15.016 -31.050 15.811 1.00 17.43 572 TYR A N 1
ATOM 649 C CA . TYR A 1 88 ? -13.566 -31.237 15.859 1.00 14.83 572 TYR A CA 1
ATOM 650 C C . TYR A 1 88 ? -12.832 -30.337 14.863 1.00 15.50 572 TYR A C 1
ATOM 651 O O . TYR A 1 88 ? -11.864 -29.657 15.215 1.00 17.21 572 TYR A O 1
ATOM 660 N N . GLU A 1 89 ? -13.278 -30.332 13.613 1.00 13.47 573 GLU A N 1
ATOM 661 C CA . GLU A 1 89 ? -12.588 -29.513 12.625 1.00 15.89 573 GLU A CA 1
ATOM 662 C C . GLU A 1 89 ? -12.607 -28.036 13.019 1.00 18.56 573 GLU A C 1
ATOM 663 O O . GLU A 1 89 ? -11.604 -27.332 12.901 1.00 14.77 573 GLU A O 1
ATOM 669 N N . VAL A 1 90 ? -13.763 -27.555 13.464 1.00 13.40 574 VAL A N 1
ATOM 670 C CA . VAL A 1 90 ? -13.854 -26.166 13.897 1.00 13.99 574 VAL A CA 1
ATOM 671 C C . VAL A 1 90 ? -12.893 -25.910 15.061 1.00 16.74 574 VAL A C 1
ATOM 672 O O . VAL A 1 90 ? -12.181 -24.898 15.087 1.00 14.57 574 VAL A O 1
ATOM 676 N N . ALA A 1 91 ? -12.859 -26.822 16.031 1.00 15.88 575 ALA A N 1
ATOM 677 C CA . ALA A 1 91 ? -11.949 -26.644 17.163 1.00 16.17 575 ALA A CA 1
ATOM 678 C C . ALA A 1 91 ? -10.504 -26.539 16.676 1.00 14.87 575 ALA A C 1
ATOM 679 O O . ALA A 1 91 ? -9.748 -25.691 17.147 1.00 17.98 575 ALA A O 1
ATOM 681 N N A GLU A 1 92 ? -10.117 -27.417 15.753 0.47 14.94 576 GLU A N 1
ATOM 682 N N B GLU A 1 92 ? -10.121 -27.395 15.734 0.53 15.24 576 GLU A N 1
ATOM 683 C CA A GLU A 1 92 ? -8.771 -27.375 15.182 0.47 16.92 576 GLU A CA 1
ATOM 684 C CA B GLU A 1 92 ? -8.752 -27.374 15.221 0.53 16.72 576 GLU A CA 1
ATOM 685 C C A GLU A 1 92 ? -8.487 -26.029 14.527 0.47 19.18 576 GLU A C 1
ATOM 686 C C B GLU A 1 92 ? -8.437 -26.090 14.439 0.53 19.48 576 GLU A C 1
ATOM 687 O O A GLU A 1 92 ? -7.442 -25.409 14.771 0.47 17.68 576 GLU A O 1
ATOM 688 O O B GLU A 1 92 ? -7.318 -25.564 14.526 0.53 18.84 576 GLU A O 1
ATOM 699 N N . LEU A 1 93 ? -9.411 -25.586 13.682 1.00 17.36 577 LEU A N 1
ATOM 700 C CA . LEU A 1 93 ? -9.236 -24.311 12.986 1.00 15.45 577 LEU A CA 1
ATOM 701 C C . LEU A 1 93 ? -9.011 -23.207 14.007 1.00 15.93 577 LEU A C 1
ATOM 702 O O . LEU A 1 93 ? -8.144 -22.351 13.814 1.00 18.17 577 LEU A O 1
ATOM 707 N N . LEU A 1 94 ? -9.799 -23.209 15.081 1.00 14.92 578 LEU A N 1
ATOM 708 C CA . LEU A 1 94 ? -9.687 -22.143 16.081 1.00 14.17 578 LEU A CA 1
ATOM 709 C C . LEU A 1 94 ? -8.319 -22.198 16.772 1.00 14.84 578 LEU A C 1
ATOM 710 O O . LEU A 1 94 ? -7.616 -21.188 16.895 1.00 16.27 578 LEU A O 1
ATOM 715 N N . VAL A 1 95 ? -7.936 -23.388 17.213 1.00 15.46 579 VAL A N 1
ATOM 716 C CA . VAL A 1 95 ? -6.620 -23.561 17.840 1.00 15.66 579 VAL A CA 1
ATOM 717 C C . VAL A 1 95 ? -5.475 -23.163 16.898 1.00 18.53 579 VAL A C 1
ATOM 718 O O . VAL A 1 95 ? -4.511 -22.497 17.310 1.00 21.49 579 VAL A O 1
ATOM 722 N N . LYS A 1 96 ? -5.554 -23.581 15.639 1.00 16.06 580 LYS A N 1
ATOM 723 C CA . LYS A 1 96 ? -4.489 -23.239 14.689 1.00 16.54 580 LYS A CA 1
ATOM 724 C C . LYS A 1 96 ? -4.350 -21.721 14.534 1.00 16.70 580 LYS A C 1
ATOM 725 O O . LYS A 1 96 ? -3.244 -21.210 14.295 1.00 19.69 580 LYS A O 1
ATOM 731 N N . HIS A 1 97 ? -5.473 -21.020 14.670 1.00 18.67 581 HIS A N 1
ATOM 732 C CA . HIS A 1 97 ? -5.513 -19.555 14.578 1.00 21.12 581 HIS A CA 1
ATOM 733 C C . HIS A 1 97 ? -5.265 -18.874 15.916 1.00 23.27 581 HIS A C 1
ATOM 734 O O . HIS A 1 97 ? -5.497 -17.670 16.070 1.00 27.21 581 HIS A O 1
ATOM 741 N N . GLY A 1 98 ? -4.789 -19.637 16.891 1.00 19.27 582 GLY A N 1
ATOM 742 C CA . GLY A 1 98 ? -4.243 -19.023 18.089 1.00 21.11 582 GLY A CA 1
ATOM 743 C C . GLY A 1 98 ? -5.124 -19.053 19.319 1.00 17.12 582 GLY A C 1
ATOM 744 O O . GLY A 1 98 ? -4.755 -18.467 20.350 1.00 18.98 582 GLY A O 1
ATOM 745 N N . ALA A 1 99 ? -6.287 -19.701 19.227 1.00 16.23 583 ALA A N 1
ATOM 746 C CA . ALA A 1 99 ? -7.167 -19.831 20.383 1.00 18.18 583 ALA A CA 1
ATOM 747 C C . ALA A 1 99 ? -6.413 -20.344 21.608 1.00 19.72 583 ALA A C 1
ATOM 748 O O . ALA A 1 99 ? -5.583 -21.250 21.504 1.00 23.30 583 ALA A O 1
ATOM 750 N N . VAL A 1 100 ? -6.705 -19.753 22.765 1.00 16.52 584 VAL A N 1
ATOM 751 C CA . VAL A 1 100 ? -6.104 -20.182 24.026 1.00 20.56 584 VAL A CA 1
ATOM 752 C C . VAL A 1 100 ? -6.870 -21.402 24.521 1.00 21.36 584 VAL A C 1
ATOM 753 O O . VAL A 1 100 ? -8.091 -21.339 24.687 1.00 20.46 584 VAL A O 1
ATOM 757 N N . VAL A 1 101 ? -6.182 -22.525 24.711 1.00 19.63 585 VAL A N 1
ATOM 758 C CA . VAL A 1 101 ? -6.907 -23.739 25.067 1.00 22.20 585 VAL A CA 1
ATOM 759 C C . VAL A 1 101 ? -7.349 -23.761 26.529 1.00 23.84 585 VAL A C 1
ATOM 760 O O . VAL A 1 101 ? -8.329 -24.411 26.858 1.00 23.93 585 VAL A O 1
ATOM 764 N N . ASN A 1 102 ? -6.637 -23.047 27.394 1.00 22.56 586 ASN A N 1
ATOM 765 C CA . ASN A 1 102 ? -6.994 -23.023 28.820 1.00 24.32 586 ASN A CA 1
ATOM 766 C C . ASN A 1 102 ? -7.898 -21.858 29.233 1.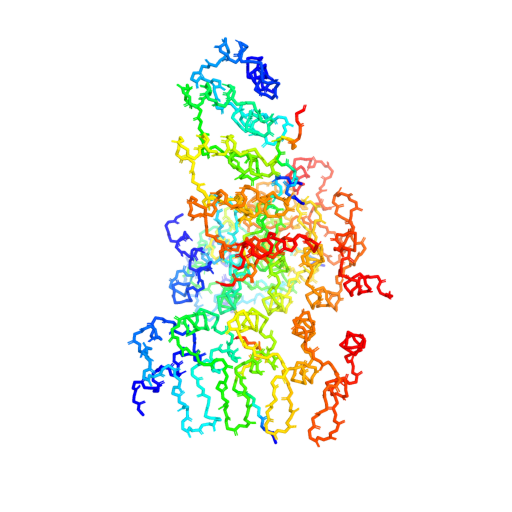00 22.37 586 ASN A C 1
ATOM 767 O O . ASN A 1 102 ? -8.046 -21.561 30.420 1.00 26.66 586 ASN A O 1
ATOM 772 N N . VAL A 1 103 ? -8.494 -21.217 28.240 1.00 21.88 587 VAL A N 1
ATOM 773 C CA . VAL A 1 103 ? -9.409 -20.100 28.450 1.00 19.67 587 VAL A CA 1
ATOM 774 C C . VAL A 1 103 ? -10.543 -20.535 29.371 1.00 21.07 587 VAL A C 1
ATOM 775 O O . VAL A 1 103 ? -10.976 -21.684 29.341 1.00 19.60 587 VAL A O 1
ATOM 779 N N . ALA A 1 104 ? -11.011 -19.619 30.209 1.00 19.94 588 ALA A N 1
ATOM 780 C CA . ALA A 1 104 ? -12.023 -19.978 31.189 1.00 22.94 588 ALA A CA 1
ATOM 781 C C . ALA A 1 104 ? -13.138 -18.959 31.143 1.00 24.50 588 ALA A C 1
ATOM 782 O O . ALA A 1 104 ? -12.873 -17.757 31.060 1.00 20.72 588 ALA A O 1
ATOM 784 N N . ASP A 1 105 ? -14.379 -19.428 31.224 1.00 20.83 589 ASP A N 1
ATOM 785 C CA . ASP A 1 105 ? -15.507 -18.499 31.267 1.00 21.93 589 ASP A CA 1
ATOM 786 C C . ASP A 1 105 ? -15.722 -17.928 32.673 1.00 24.94 589 ASP A C 1
ATOM 787 O O . ASP A 1 105 ? -14.890 -18.104 33.566 1.00 22.04 589 ASP A O 1
ATOM 792 N N . LEU A 1 106 ? -16.840 -17.240 32.878 1.00 21.03 590 LEU A N 1
ATOM 793 C CA . LEU A 1 106 ? -17.090 -16.591 34.162 1.00 21.21 590 LEU A CA 1
ATOM 794 C C . LEU A 1 106 ? -17.172 -17.575 35.322 1.00 21.45 590 LEU A C 1
ATOM 795 O O . LEU A 1 106 ? -16.949 -17.204 36.478 1.00 28.71 590 LEU A O 1
ATOM 800 N N . TRP A 1 107 ? -17.487 -18.830 35.006 1.00 23.48 591 TRP A N 1
ATOM 801 C CA . TRP A 1 107 ? -17.581 -19.880 36.007 1.00 27.12 591 TRP A CA 1
ATOM 802 C C . TRP A 1 107 ? -16.344 -20.786 36.042 1.00 24.06 591 TRP A C 1
ATOM 803 O O . TRP A 1 107 ? -16.340 -21.834 36.695 1.00 26.97 591 TRP A O 1
ATOM 814 N N . LYS A 1 108 ? -15.292 -20.342 35.367 1.00 22.90 592 LYS A N 1
ATOM 815 C CA . LYS A 1 108 ? -14.031 -21.065 35.288 1.00 23.75 592 LYS A CA 1
ATOM 816 C C . LYS A 1 108 ? -14.153 -22.407 34.567 1.00 23.82 592 LYS A C 1
ATOM 817 O O . LYS A 1 108 ? -13.345 -23.310 34.788 1.00 25.53 592 LYS A O 1
ATOM 823 N N . PHE A 1 109 ? -15.152 -22.525 33.692 1.00 21.67 593 PHE A N 1
ATOM 824 C CA . PHE A 1 109 ? -15.237 -23.676 32.796 1.00 22.17 593 PHE A CA 1
ATOM 825 C C . PHE A 1 109 ? -14.314 -23.445 31.606 1.00 18.09 593 PHE A C 1
ATOM 826 O O . PHE A 1 109 ? -14.366 -22.387 30.960 1.00 19.74 593 PHE A O 1
ATOM 834 N N . THR A 1 110 ? -13.487 -24.441 31.307 1.00 18.42 594 THR A N 1
ATOM 835 C CA . THR A 1 110 ? -12.611 -24.374 30.143 1.00 17.77 594 THR A CA 1
ATOM 836 C C . THR A 1 110 ? -13.209 -25.190 28.995 1.00 19.75 594 THR A C 1
ATOM 837 O O . THR A 1 110 ? -14.188 -25.922 29.181 1.00 18.17 594 THR A O 1
ATOM 841 N N . PRO A 1 111 ? -12.618 -25.076 27.801 1.00 17.32 595 PRO A N 1
ATOM 842 C CA . PRO A 1 111 ? -13.125 -25.923 26.716 1.00 17.25 595 PRO A CA 1
ATOM 843 C C . PRO A 1 111 ? -12.976 -27.411 27.045 1.00 18.35 595 PRO A C 1
ATOM 844 O O . PRO A 1 111 ? -13.795 -28.212 26.590 1.00 21.05 595 PRO A O 1
ATOM 848 N N . LEU A 1 112 ? -11.954 -27.776 27.814 1.00 18.43 596 LEU A N 1
ATOM 849 C CA . LEU A 1 112 ? -11.803 -29.171 28.235 1.00 18.59 596 LEU A CA 1
ATOM 850 C C . LEU A 1 112 ? -12.935 -29.618 29.172 1.00 21.49 596 LEU A C 1
ATOM 851 O O . LEU A 1 112 ? -13.382 -30.767 29.095 1.00 22.91 596 LEU A O 1
ATOM 856 N N . HIS A 1 113 ? -13.404 -28.728 30.050 1.00 21.97 597 HIS A N 1
ATOM 857 C CA . HIS A 1 113 ? -14.601 -29.039 30.848 1.00 21.60 597 HIS A CA 1
ATOM 858 C C . HIS A 1 113 ? -15.772 -29.370 29.918 1.00 24.26 597 HIS A C 1
ATOM 859 O O . HIS A 1 113 ? -16.525 -30.307 30.166 1.00 23.53 597 HIS A O 1
ATOM 866 N N . GLU A 1 114 ? -15.944 -28.582 28.859 1.00 22.07 598 GLU A N 1
ATOM 867 C CA . GLU A 1 114 ? -17.068 -28.791 27.951 1.00 20.04 598 GLU A CA 1
ATOM 868 C C . GLU A 1 114 ? -16.942 -30.125 27.213 1.00 21.34 598 GLU A C 1
ATOM 869 O O . GLU A 1 114 ? -17.884 -30.919 27.182 1.00 22.51 598 GLU A O 1
ATOM 875 N N . ALA A 1 115 ? -15.781 -30.368 26.616 1.00 20.77 599 ALA A N 1
ATOM 876 C CA . ALA A 1 115 ? -15.598 -31.591 25.828 1.00 22.41 599 ALA A CA 1
ATOM 877 C C . ALA A 1 115 ? -15.709 -32.844 26.707 1.00 23.75 599 ALA A C 1
ATOM 878 O O . ALA A 1 115 ? -16.243 -33.870 26.288 1.00 23.34 599 ALA A O 1
ATOM 880 N N . ALA A 1 116 ? -15.191 -32.762 27.926 1.00 21.93 600 ALA A N 1
ATOM 881 C CA . ALA A 1 116 ? -15.255 -33.900 28.847 1.00 26.14 600 ALA A CA 1
ATOM 882 C C . ALA A 1 116 ? -16.698 -34.214 29.248 1.00 27.53 600 ALA A C 1
ATOM 883 O O . ALA A 1 116 ? -17.141 -35.371 29.211 1.00 26.83 600 ALA A O 1
ATOM 885 N N . ALA A 1 117 ? -17.430 -33.180 29.643 1.00 23.81 601 ALA A N 1
ATOM 886 C CA . ALA A 1 117 ? -18.804 -33.361 30.098 1.00 27.79 601 ALA A CA 1
ATOM 887 C C . ALA A 1 117 ? -19.693 -33.881 28.976 1.00 27.26 601 ALA A C 1
ATOM 888 O O . ALA A 1 117 ? -20.656 -34.607 29.228 1.00 26.29 601 ALA A O 1
ATOM 890 N N . LYS A 1 118 ? -19.367 -33.505 27.741 1.00 23.83 602 LYS A N 1
ATOM 891 C CA . LYS A 1 118 ? -20.172 -33.891 26.583 1.00 24.87 602 LYS A CA 1
ATOM 892 C C . LYS A 1 118 ? -19.709 -35.179 25.896 1.00 28.76 602 LYS A C 1
ATOM 893 O O . LYS A 1 118 ? -20.288 -35.588 24.883 1.00 29.28 602 LYS A O 1
ATOM 899 N N . GLY A 1 119 ? -18.672 -35.812 26.436 1.00 26.84 603 GLY A N 1
ATOM 900 C CA . GLY A 1 119 ? -18.236 -37.110 25.944 1.00 28.46 603 GLY A CA 1
ATOM 901 C C . GLY A 1 119 ? -17.554 -37.081 24.588 1.00 29.06 603 GLY A C 1
ATOM 902 O O . GLY A 1 119 ? -17.734 -37.993 23.772 1.00 30.61 603 GLY A O 1
ATOM 903 N N . LYS A 1 120 ? -16.765 -36.037 24.351 1.00 25.21 604 LYS A N 1
ATOM 904 C CA . LYS A 1 120 ? -16.053 -35.867 23.086 1.00 22.66 604 LYS A CA 1
ATOM 905 C C . LYS A 1 120 ? -14.574 -36.221 23.249 1.00 28.20 604 LYS A C 1
ATOM 906 O O . LYS A 1 120 ? -13.759 -35.359 23.582 1.00 24.87 604 LYS A O 1
ATOM 912 N N . TYR A 1 121 ? -14.241 -37.490 23.019 1.00 23.84 605 TYR A N 1
ATOM 913 C CA . TYR A 1 121 ? -12.885 -38.005 23.226 1.00 27.69 605 TYR A CA 1
ATOM 914 C C . TYR A 1 121 ? -11.826 -37.325 22.345 1.00 26.69 605 TYR A C 1
ATOM 915 O O . TYR A 1 121 ? -10.815 -36.837 22.853 1.00 26.18 605 TYR A O 1
ATOM 924 N N . GLU A 1 122 ? -12.038 -37.312 21.030 1.00 22.76 606 GLU A N 1
ATOM 925 C CA . GLU A 1 122 ? -11.047 -36.732 20.124 1.00 24.75 606 GLU A CA 1
ATOM 926 C C . GLU A 1 122 ? -10.815 -35.253 20.398 1.00 23.64 606 GLU A C 1
ATOM 927 O O . GLU A 1 122 ? -9.686 -34.762 20.314 1.00 26.35 606 GLU A O 1
ATOM 933 N N . ILE A 1 123 ? -11.872 -34.544 20.762 1.00 20.07 607 ILE A N 1
ATOM 934 C CA . ILE A 1 123 ? -11.708 -33.133 21.121 1.00 21.47 607 ILE A CA 1
ATOM 935 C C . ILE A 1 123 ? -10.922 -32.989 22.430 1.00 20.07 607 ILE A C 1
ATOM 936 O O . ILE A 1 123 ? -10.010 -32.168 22.524 1.00 22.93 607 ILE A O 1
ATOM 941 N N . CYS A 1 124 ? -11.256 -33.793 23.433 1.00 23.81 608 CYS A N 1
ATOM 942 C CA . CYS A 1 124 ? -10.431 -33.821 24.638 1.00 25.00 608 CYS A CA 1
ATOM 943 C C . CYS A 1 124 ? -8.966 -34.078 24.288 1.00 26.69 608 CYS A C 1
ATOM 944 O O . CYS A 1 124 ? -8.079 -33.403 24.797 1.00 24.89 608 CYS A O 1
ATOM 947 N N . LYS A 1 125 ? -8.711 -35.057 23.421 1.00 24.91 609 LYS A N 1
ATOM 948 C CA . LYS A 1 125 ? -7.337 -35.392 23.064 1.00 25.48 609 LYS A CA 1
ATOM 949 C C . LYS A 1 125 ? -6.643 -34.239 22.342 1.00 26.88 609 LYS A C 1
ATOM 950 O O . LYS A 1 125 ? -5.477 -33.934 22.619 1.00 29.25 609 LYS A O 1
ATOM 956 N N . LEU A 1 126 ? -7.365 -33.609 21.418 1.00 25.25 610 LEU A N 1
ATOM 957 C CA . LEU A 1 126 ? -6.870 -32.427 20.718 1.00 25.62 610 LEU A CA 1
ATOM 958 C C . LEU A 1 126 ? -6.451 -31.342 21.700 1.00 27.52 610 LEU A C 1
ATOM 959 O O . LEU A 1 126 ? -5.352 -30.787 21.613 1.00 23.84 610 LEU A O 1
ATOM 964 N N . LEU A 1 127 ? -7.338 -31.026 22.633 1.00 24.28 611 LEU A N 1
ATOM 965 C CA . LEU A 1 127 ? -7.048 -29.986 23.613 1.00 24.35 611 LEU A CA 1
ATOM 966 C C . LEU A 1 127 ? -5.807 -30.342 24.444 1.00 21.87 611 LEU A C 1
ATOM 967 O O . LEU A 1 127 ? -4.945 -29.503 24.695 1.00 25.31 611 LEU A O 1
ATOM 972 N N . LEU A 1 128 ? -5.729 -31.593 24.873 1.00 23.47 612 LEU A N 1
ATOM 973 C CA . LEU A 1 128 ? -4.601 -32.053 25.670 1.00 27.29 612 LEU A CA 1
ATOM 974 C C . LEU A 1 128 ? -3.273 -31.936 24.918 1.00 26.61 612 LEU A C 1
ATOM 975 O O . LEU A 1 128 ? -2.256 -31.555 25.500 1.00 33.29 612 LEU A O 1
ATOM 980 N N . GLN A 1 129 ? -3.285 -32.258 23.629 1.00 26.71 613 GLN A N 1
ATOM 981 C CA . GLN A 1 129 ? -2.081 -32.157 22.809 1.00 35.08 613 GLN A CA 1
ATOM 982 C C . GLN A 1 129 ? -1.590 -30.714 22.703 1.00 31.69 613 GLN A C 1
ATOM 983 O O . GLN A 1 129 ? -0.404 -30.465 22.469 1.00 38.14 613 GLN A O 1
ATOM 989 N N . HIS A 1 130 ? -2.504 -29.769 22.886 1.00 24.14 614 HIS A N 1
ATOM 990 C CA . HIS A 1 130 ? -2.158 -28.356 22.806 1.00 28.81 614 HIS A CA 1
ATOM 991 C C . HIS A 1 130 ? -1.994 -27.735 24.180 1.00 28.87 614 HIS A C 1
ATOM 992 O O . HIS A 1 130 ? -2.021 -26.512 24.334 1.00 35.76 614 HIS A O 1
ATOM 999 N N . GLY A 1 131 ? -1.835 -28.594 25.180 1.00 29.58 615 GLY A N 1
ATOM 1000 C CA . GLY A 1 131 ? -1.479 -28.144 26.510 1.00 36.60 615 GLY A CA 1
ATOM 1001 C C . GLY A 1 131 ? -2.635 -27.850 27.446 1.00 24.34 615 GLY A C 1
ATOM 1002 O O . GLY A 1 131 ? -2.428 -27.225 28.493 1.00 29.70 615 GLY A O 1
ATOM 1003 N N . ALA A 1 132 ? -3.843 -28.286 27.091 1.00 26.55 616 ALA A N 1
ATOM 1004 C CA . ALA A 1 132 ? -4.970 -28.103 27.997 1.00 27.92 616 ALA A CA 1
ATOM 1005 C C . ALA A 1 132 ? -4.688 -28.829 29.302 1.00 29.01 616 ALA A C 1
ATOM 1006 O O . ALA A 1 132 ? -4.144 -29.935 29.313 1.00 30.27 616 ALA A O 1
ATOM 1008 N N . ASP A 1 133 ? -5.062 -28.190 30.401 1.00 25.01 617 ASP A N 1
ATOM 1009 C CA . ASP A 1 133 ? -4.740 -28.673 31.737 1.00 27.19 617 ASP A CA 1
ATOM 1010 C C . ASP A 1 133 ? -5.942 -29.422 32.305 1.00 25.55 617 ASP A C 1
ATOM 1011 O O . ASP A 1 133 ? -6.961 -28.815 32.608 1.00 25.82 617 ASP A O 1
ATOM 1016 N N . PRO A 1 134 ? -5.828 -30.753 32.445 1.00 27.03 618 PRO A N 1
ATOM 1017 C CA . PRO A 1 134 ? -6.948 -31.542 32.971 1.00 30.70 618 PRO A CA 1
ATOM 1018 C C . PRO A 1 134 ? -7.189 -31.341 34.473 1.00 33.30 618 PRO A C 1
ATOM 1019 O O . PRO A 1 134 ? -8.172 -31.865 35.000 1.00 30.43 618 PRO A O 1
ATOM 1023 N N . THR A 1 135 ? -6.314 -30.598 35.149 1.00 26.82 619 THR A N 1
ATOM 1024 C CA . THR A 1 135 ? -6.434 -30.420 36.592 1.00 30.08 619 THR A CA 1
ATOM 1025 C C . THR A 1 135 ? -7.079 -29.091 36.986 1.00 27.98 619 THR A C 1
ATOM 1026 O O . THR A 1 135 ? -7.245 -28.817 38.174 1.00 32.91 619 THR A O 1
ATOM 1030 N N . LYS A 1 136 ? -7.444 -28.279 35.999 1.00 29.60 620 LYS A N 1
ATOM 1031 C CA . LYS A 1 136 ? -8.055 -26.975 36.266 1.00 35.71 620 LYS A CA 1
ATOM 1032 C C . LYS A 1 136 ? -9.457 -27.106 36.848 1.00 27.82 620 LYS A C 1
ATOM 1033 O O . LYS A 1 136 ? -10.326 -27.711 36.233 1.00 28.95 620 LYS A O 1
ATOM 1039 N N . LYS A 1 137 ? -9.671 -26.539 38.034 1.00 32.38 621 LYS A N 1
ATOM 1040 C CA . LYS A 1 137 ? -10.983 -26.588 38.669 1.00 30.10 621 LYS A CA 1
ATOM 1041 C C . LYS A 1 137 ? -11.843 -25.395 38.261 1.00 32.46 621 LYS A C 1
ATOM 1042 O O . LYS A 1 137 ? -11.359 -24.266 38.175 1.00 30.28 621 LYS A O 1
ATOM 1048 N N . ASN A 1 138 ? -13.124 -25.637 38.015 1.00 29.62 622 ASN A N 1
ATOM 1049 C CA . ASN A 1 138 ? -14.045 -24.533 37.799 1.00 28.56 622 ASN A CA 1
ATOM 1050 C C . ASN A 1 138 ? -14.510 -24.023 39.157 1.00 28.34 622 ASN A C 1
ATOM 1051 O O . ASN A 1 138 ? -14.019 -24.479 40.193 1.00 30.60 622 ASN A O 1
ATOM 1056 N N . ARG A 1 139 ? -15.448 -23.083 39.164 1.00 27.85 623 ARG A N 1
ATOM 1057 C CA . ARG A 1 139 ? -15.895 -22.492 40.429 1.00 30.46 623 ARG A CA 1
ATOM 1058 C C . ARG A 1 139 ? -16.548 -23.504 41.367 1.00 31.84 623 ARG A C 1
ATOM 1059 O O . ARG A 1 139 ? -16.687 -23.248 42.564 1.00 33.20 623 ARG A O 1
ATOM 1067 N N . ASP A 1 140 ? -16.936 -24.657 40.831 1.00 34.24 624 ASP A N 1
ATOM 1068 C CA . ASP A 1 140 ? -17.540 -25.708 41.651 1.00 31.29 624 ASP A CA 1
ATOM 1069 C C . ASP A 1 140 ? -16.467 -26.594 42.269 1.00 34.53 624 ASP A C 1
ATOM 1070 O O . ASP A 1 140 ? -16.768 -27.511 43.028 1.00 35.59 624 ASP A O 1
ATOM 1075 N N . GLY A 1 141 ? -15.211 -26.321 41.934 1.00 33.48 625 GLY A N 1
ATOM 1076 C CA . GLY A 1 141 ? -14.107 -27.141 42.392 1.00 32.45 625 GLY A CA 1
ATOM 1077 C C . GLY A 1 141 ? -13.962 -28.420 41.589 1.00 34.17 625 GLY A C 1
ATOM 1078 O O . GLY A 1 141 ? -13.277 -29.354 42.016 1.00 34.81 625 GLY A O 1
ATOM 1079 N N . ASN A 1 142 ? -14.606 -28.460 40.422 1.00 29.25 626 ASN A N 1
ATOM 1080 C CA . ASN A 1 142 ? -14.574 -29.629 39.551 1.00 31.94 626 ASN A CA 1
ATOM 1081 C C . ASN A 1 142 ? -13.577 -29.492 38.408 1.00 26.71 626 ASN A C 1
ATOM 1082 O O . ASN A 1 142 ? -13.560 -28.483 37.701 1.00 27.44 626 ASN A O 1
ATOM 1087 N N . THR A 1 143 ? -12.765 -30.522 38.208 1.00 28.21 627 THR A N 1
ATOM 1088 C CA . THR A 1 143 ? -11.909 -30.578 37.027 1.00 24.89 627 THR A CA 1
ATOM 1089 C C . THR A 1 143 ? -12.708 -31.155 35.866 1.00 27.62 627 THR A C 1
ATOM 1090 O O . THR A 1 143 ? -13.817 -31.641 36.061 1.00 27.06 627 THR A O 1
ATOM 1094 N N . PRO A 1 144 ? -12.147 -31.105 34.650 1.00 26.73 628 PRO A N 1
ATOM 1095 C CA . PRO A 1 144 ? -12.808 -31.775 33.522 1.00 27.24 628 PRO A CA 1
ATOM 1096 C C . PRO A 1 144 ? -13.038 -33.260 33.805 1.00 28.05 628 PRO A C 1
ATOM 1097 O O . PRO A 1 144 ? -14.124 -33.776 33.520 1.00 30.67 628 PRO A O 1
ATOM 1101 N N . LEU A 1 145 ? -12.042 -33.923 34.392 1.00 33.08 629 LEU A N 1
ATOM 1102 C CA . LEU A 1 145 ? -12.176 -35.321 34.796 1.00 33.59 629 LEU A CA 1
ATOM 1103 C C . LEU A 1 145 ? -13.406 -35.540 35.673 1.00 36.80 629 LEU A C 1
ATOM 1104 O O . LEU A 1 145 ? -14.146 -36.501 35.482 1.00 38.26 629 LEU A O 1
ATOM 1109 N N . ASP A 1 146 ? -13.620 -34.643 36.633 1.00 33.35 630 ASP A N 1
ATOM 1110 C CA . ASP A 1 146 ? -14.781 -34.727 37.522 1.00 32.76 630 ASP A CA 1
ATOM 1111 C C . ASP A 1 146 ? -16.125 -34.752 36.783 1.00 34.31 630 ASP A C 1
ATOM 1112 O O . ASP A 1 146 ? -17.110 -35.283 37.300 1.00 36.87 630 ASP A O 1
ATOM 1117 N N . LEU A 1 147 ? -16.168 -34.161 35.592 1.00 36.51 631 LEU A N 1
ATOM 1118 C CA . LEU A 1 147 ? -17.424 -34.016 34.852 1.00 32.54 631 LEU A CA 1
ATOM 1119 C C . LEU A 1 147 ? -17.701 -35.143 33.851 1.00 39.14 631 LEU A C 1
ATOM 1120 O O . LEU A 1 147 ? -18.721 -35.128 33.160 1.00 39.18 631 LEU A O 1
ATOM 1125 N N . VAL A 1 148 ? -16.797 -36.111 33.762 1.00 38.10 632 VAL A N 1
ATOM 1126 C CA . VAL A 1 148 ? -16.942 -37.174 32.769 1.00 40.80 632 VAL A CA 1
ATOM 1127 C C . VAL A 1 148 ? -17.991 -38.203 33.186 1.00 42.56 632 VAL A C 1
ATOM 1128 O O . VAL A 1 148 ? -18.002 -38.664 34.325 1.00 48.84 632 VAL A O 1
ATOM 1132 N N . LYS A 1 149 ? -18.870 -38.552 32.251 1.00 47.85 633 LYS A N 1
ATOM 1133 C CA . LYS A 1 149 ? -19.919 -39.537 32.486 1.00 51.87 633 LYS A CA 1
ATOM 1134 C C . LYS A 1 149 ? -19.331 -40.902 32.842 1.00 53.65 633 LYS A C 1
ATOM 1135 O O . LYS A 1 149 ? -18.282 -41.288 32.326 1.00 49.74 633 LYS A O 1
ATOM 1141 N N . ASP A 1 150 ? -20.016 -41.628 33.720 1.00 54.75 634 ASP A N 1
ATOM 1142 C CA . ASP A 1 150 ? -19.556 -42.945 34.156 1.00 59.46 634 ASP A CA 1
ATOM 1143 C C . ASP A 1 150 ? -19.192 -43.851 32.984 1.00 61.33 634 ASP A C 1
ATOM 1144 O O . ASP A 1 150 ? -18.230 -44.615 33.057 1.00 69.25 634 ASP A O 1
ATOM 1149 N N . GLY A 1 151 ? -19.965 -43.760 31.907 1.00 57.45 635 GLY A N 1
ATOM 1150 C CA . GLY A 1 151 ? -19.808 -44.659 30.779 1.00 56.32 635 GLY A CA 1
ATOM 1151 C C . GLY A 1 151 ? -18.576 -44.396 29.935 1.00 51.41 635 GLY A C 1
ATOM 1152 O O . GLY A 1 151 ? -18.080 -45.294 29.256 1.00 52.14 635 GLY A O 1
ATOM 1153 N N . ASP A 1 152 ? -18.079 -43.164 29.979 1.00 46.45 636 ASP A N 1
ATOM 1154 C CA . ASP A 1 152 ? -16.940 -42.765 29.153 1.00 43.09 636 ASP A CA 1
ATOM 1155 C C . ASP A 1 152 ? -15.610 -43.061 29.844 1.00 40.30 636 ASP A C 1
ATOM 1156 O O . ASP A 1 152 ? -14.844 -42.144 30.162 1.00 40.33 636 ASP A O 1
ATOM 1161 N N . THR A 1 153 ? -15.331 -44.341 30.066 1.00 42.85 637 THR A N 1
ATOM 1162 C CA . THR A 1 153 ? -14.098 -44.736 30.736 1.00 43.63 637 THR A CA 1
ATOM 1163 C C . THR A 1 153 ? -12.869 -44.393 29.900 1.00 42.08 637 THR A C 1
ATOM 1164 O O . THR A 1 153 ? -11.780 -44.196 30.438 1.00 41.77 637 THR A O 1
ATOM 1168 N N . ASP A 1 154 ? -13.043 -44.308 28.582 1.00 41.30 638 ASP A N 1
ATOM 1169 C CA . ASP A 1 154 ? -11.931 -43.935 27.716 1.00 39.98 638 ASP A CA 1
ATOM 1170 C C . ASP A 1 154 ? -11.501 -42.488 27.942 1.00 37.44 638 ASP A C 1
ATOM 1171 O O . ASP A 1 154 ? -10.309 -42.191 28.006 1.00 39.67 638 ASP A O 1
ATOM 1176 N N . ILE A 1 155 ? -12.474 -41.593 28.077 1.00 35.93 639 ILE A N 1
ATOM 1177 C CA . ILE A 1 155 ? -12.184 -40.191 28.367 1.00 33.58 639 ILE A CA 1
ATOM 1178 C C . ILE A 1 155 ? -11.580 -40.048 29.769 1.00 36.63 639 ILE A C 1
ATOM 1179 O O . ILE A 1 155 ? -10.640 -39.277 29.981 1.00 33.83 639 ILE A O 1
ATOM 1184 N N . GLN A 1 156 ? -12.116 -40.804 30.718 1.00 36.14 640 GLN A N 1
ATOM 1185 C CA . GLN A 1 156 ? -11.558 -40.816 32.063 1.00 38.19 640 GLN A CA 1
ATOM 1186 C C . GLN A 1 156 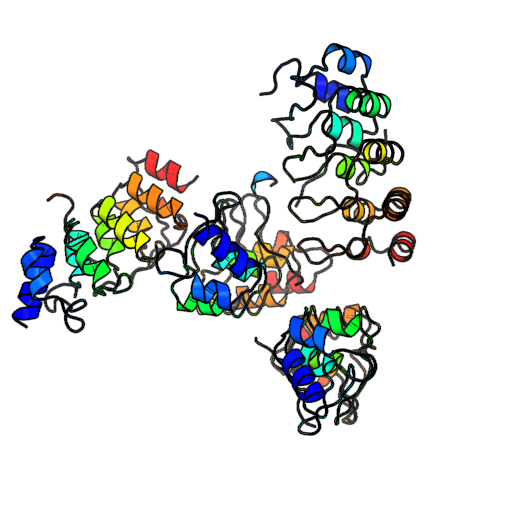? -10.072 -41.152 31.997 1.00 38.95 640 GLN A C 1
ATOM 1187 O O . GLN A 1 156 ? -9.243 -40.433 32.551 1.00 39.42 640 GLN A O 1
ATOM 1193 N N . ASP A 1 157 ? -9.738 -42.239 31.303 1.00 38.31 641 ASP A N 1
ATOM 1194 C CA . ASP A 1 157 ? -8.348 -42.678 31.207 1.00 39.09 641 ASP A CA 1
ATOM 1195 C C . ASP A 1 157 ? -7.481 -41.618 30.531 1.00 40.61 641 ASP A C 1
ATOM 1196 O O . ASP A 1 157 ? -6.346 -41.367 30.943 1.00 40.63 641 ASP A O 1
ATOM 1201 N N . LEU A 1 158 ? -8.023 -41.007 29.485 1.00 37.44 642 LEU A N 1
ATOM 1202 C CA . LEU A 1 158 ? -7.323 -39.964 28.747 1.00 35.20 642 LEU A CA 1
ATOM 1203 C C . LEU A 1 158 ? -6.970 -38.783 29.648 1.00 40.56 642 LEU A C 1
ATOM 1204 O O . LEU A 1 158 ? -5.827 -38.323 29.668 1.00 40.67 642 LEU A O 1
ATOM 1209 N N . LEU A 1 159 ? -7.959 -38.304 30.398 1.00 35.78 643 LEU A N 1
ATOM 1210 C CA . LEU A 1 159 ? -7.777 -37.156 31.284 1.00 35.71 643 LEU A CA 1
ATOM 1211 C C . LEU A 1 159 ? -6.839 -37.447 32.457 1.00 41.00 643 LEU A C 1
ATOM 1212 O O . LEU A 1 159 ? -6.073 -36.575 32.867 1.00 43.22 643 LEU A O 1
ATOM 1217 N N . ARG A 1 160 ? -6.913 -38.663 33.000 1.00 41.16 644 ARG A N 1
ATOM 1218 C CA . ARG A 1 160 ? -6.059 -39.067 34.116 1.00 43.45 644 ARG A CA 1
ATOM 1219 C C . ARG A 1 160 ? -4.600 -39.228 33.708 1.00 42.75 644 ARG A C 1
ATOM 1220 O O . ARG A 1 160 ? -3.696 -39.052 34.525 1.00 51.12 644 ARG A O 1
ATOM 1228 N N . GLY A 1 161 ? -4.378 -39.586 32.449 1.00 42.68 645 GLY A N 1
ATOM 1229 C CA . GLY A 1 161 ? -3.039 -39.843 31.953 1.00 47.23 645 GLY A CA 1
ATOM 1230 C C . GLY A 1 161 ? -2.614 -41.234 32.367 1.00 48.29 645 GLY A C 1
ATOM 1231 O O . GLY A 1 161 ? -1.424 -41.532 32.469 1.00 54.19 645 GLY A O 1
ATOM 1232 N N . ASP A 1 162 ? -3.608 -42.082 32.617 1.00 58.84 646 ASP A N 1
ATOM 1233 C CA . ASP A 1 162 ? -3.381 -43.434 33.112 1.00 64.45 646 ASP A CA 1
ATOM 1234 C C . ASP A 1 162 ? -4.539 -44.349 32.733 1.00 76.57 646 ASP A C 1
ATOM 1235 O O . ASP A 1 162 ? -5.531 -44.440 33.457 1.00 81.45 646 ASP A O 1
ATOM 1240 N N . GLY B 1 4 ? -36.876 -9.338 47.961 1.00 56.41 488 GLY B N 1
ATOM 1241 C CA . GLY B 1 4 ? -37.364 -10.617 47.478 1.00 52.06 488 GLY B CA 1
ATOM 1242 C C . GLY B 1 4 ? -38.821 -10.557 47.057 1.00 48.78 488 GLY B C 1
ATOM 1243 O O . GLY B 1 4 ? -39.341 -9.486 46.746 1.00 55.81 488 GLY B O 1
ATOM 1244 N N . ASN B 1 5 ? -39.483 -11.709 47.039 1.00 45.68 489 ASN B N 1
ATOM 1245 C CA . ASN B 1 5 ? -40.898 -11.750 46.690 1.00 39.08 489 ASN B CA 1
ATOM 1246 C C . ASN B 1 5 ? -41.751 -10.972 47.679 1.00 43.95 489 ASN B C 1
ATOM 1247 O O . ASN B 1 5 ? -41.451 -10.930 48.877 1.00 42.47 489 ASN B O 1
ATOM 1252 N N . SER B 1 6 ? -42.806 -10.343 47.170 1.00 38.65 490 SER B N 1
ATOM 1253 C CA . SER B 1 6 ? -43.790 -9.719 48.035 1.00 36.17 490 SER B CA 1
ATOM 1254 C C . SER B 1 6 ? -44.387 -10.819 48.902 1.00 30.57 490 SER B C 1
ATOM 1255 O O . SER B 1 6 ? -44.288 -12.000 48.570 1.00 27.70 490 SER B O 1
ATOM 1258 N N . GLU B 1 7 ? -45.006 -10.429 50.009 1.00 29.97 491 GLU B N 1
ATOM 1259 C CA . GLU B 1 7 ? -45.621 -11.397 50.914 1.00 25.50 491 GLU B CA 1
ATOM 1260 C C . GLU B 1 7 ? -46.653 -12.251 50.184 1.00 27.33 491 GLU B C 1
ATOM 1261 O O . GLU B 1 7 ? -46.634 -13.482 50.294 1.00 23.94 491 GLU B O 1
ATOM 1267 N N . ALA B 1 8 ? -47.536 -11.603 49.423 1.00 25.46 492 ALA B N 1
ATOM 1268 C CA . ALA B 1 8 ? -48.582 -12.328 48.698 1.00 24.28 492 ALA B CA 1
ATOM 1269 C C . ALA B 1 8 ? -47.987 -13.287 47.678 1.00 25.27 492 ALA B C 1
ATOM 1270 O O . ALA B 1 8 ? -48.469 -14.402 47.522 1.00 21.53 492 ALA B O 1
ATOM 1272 N N . ASP B 1 9 ? -46.949 -12.845 46.972 1.00 25.25 493 ASP B N 1
ATOM 1273 C CA . ASP B 1 9 ? -46.319 -13.698 45.970 1.00 23.84 493 ASP B CA 1
ATOM 1274 C C . ASP B 1 9 ? -45.696 -14.923 46.634 1.00 21.21 493 ASP B C 1
ATOM 1275 O O . ASP B 1 9 ? -45.907 -16.049 46.189 1.00 21.53 493 ASP B O 1
ATOM 1280 N N A ARG B 1 10 ? -44.923 -14.688 47.693 0.41 24.05 494 ARG B N 1
ATOM 1281 N N B ARG B 1 10 ? -44.939 -14.702 47.706 0.59 20.28 494 ARG B N 1
ATOM 1282 C CA A ARG B 1 10 ? -44.319 -15.769 48.465 0.41 25.97 494 ARG B CA 1
ATOM 1283 C CA B ARG B 1 10 ? -44.305 -15.807 48.415 0.59 25.78 494 ARG B CA 1
ATOM 1284 C C A ARG B 1 10 ? -45.377 -16.786 48.857 0.41 24.70 494 ARG B C 1
ATOM 1285 C C B ARG B 1 10 ? -45.345 -16.807 48.920 0.59 25.06 494 ARG B C 1
ATOM 1286 O O A ARG B 1 10 ? -45.259 -17.979 48.568 0.41 21.97 494 ARG B O 1
ATOM 1287 O O B ARG B 1 10 ? -45.184 -18.017 48.760 0.59 22.08 494 ARG B O 1
ATOM 1302 N N . GLN B 1 11 ? -46.419 -16.302 49.520 1.00 21.54 495 GLN B N 1
ATOM 1303 C CA . GLN B 1 11 ? -47.464 -17.179 50.033 1.00 21.48 495 GLN B CA 1
ATOM 1304 C C . GLN B 1 11 ? -48.224 -17.887 48.911 1.00 19.39 495 GLN B C 1
ATOM 1305 O O . GLN B 1 11 ? -48.619 -19.050 49.066 1.00 21.15 495 GLN B O 1
ATOM 1311 N N . LEU B 1 12 ? -48.404 -17.215 47.776 1.00 18.77 496 LEU B N 1
ATOM 1312 C CA . LEU B 1 12 ? -49.068 -17.859 46.635 1.00 17.58 496 LEU B CA 1
ATOM 1313 C C . LEU B 1 12 ? -48.215 -18.995 46.084 1.00 16.92 496 LEU B C 1
ATOM 1314 O O . LEU B 1 12 ? -48.712 -20.075 45.775 1.00 17.48 496 LEU B O 1
ATOM 1319 N N . LEU B 1 13 ? -46.921 -18.741 45.943 1.00 17.83 497 LEU B N 1
ATOM 1320 C CA . LEU B 1 13 ? -46.017 -19.765 45.443 1.00 18.56 497 LEU B CA 1
ATOM 1321 C C . LEU B 1 13 ? -46.031 -20.960 46.387 1.00 17.13 497 LEU B C 1
ATOM 1322 O O . LEU B 1 13 ? -46.096 -22.107 45.953 1.00 19.35 497 LEU B O 1
ATOM 1327 N N . GLU B 1 14 ? -45.968 -20.684 47.682 1.00 17.21 498 GLU B N 1
ATOM 1328 C CA . GLU B 1 14 ? -45.975 -21.753 48.680 1.00 21.43 498 GLU B CA 1
ATOM 1329 C C . GLU B 1 14 ? -47.295 -22.527 48.652 1.00 18.89 498 GLU B C 1
ATOM 1330 O O . GLU B 1 14 ? -47.307 -23.752 48.785 1.00 21.11 498 GLU B O 1
ATOM 1336 N N . ALA B 1 15 ? -48.399 -21.812 48.484 1.00 17.59 499 ALA B N 1
ATOM 1337 C CA . ALA B 1 15 ? -49.713 -22.452 48.418 1.00 16.83 499 ALA B CA 1
ATOM 1338 C C . ALA B 1 15 ? -49.820 -23.332 47.185 1.00 18.48 499 ALA B C 1
ATOM 1339 O O . ALA B 1 15 ? -50.412 -24.415 47.235 1.00 18.53 499 ALA B O 1
ATOM 1341 N N . ALA B 1 16 ? -49.266 -22.860 46.073 1.00 18.52 500 ALA B N 1
ATOM 1342 C CA . ALA B 1 16 ? -49.331 -23.630 44.835 1.00 16.12 500 ALA B CA 1
ATOM 1343 C C . ALA B 1 16 ? -48.539 -24.923 44.986 1.00 20.84 500 ALA B C 1
ATOM 1344 O O . ALA B 1 16 ? -48.989 -25.989 44.581 1.00 20.47 500 ALA B O 1
ATOM 1346 N N . LYS B 1 17 ? -47.358 -24.826 45.580 1.00 17.42 501 LYS B N 1
ATOM 1347 C CA . LYS B 1 17 ? -46.549 -26.008 45.814 1.00 16.19 501 LYS B CA 1
ATOM 1348 C C . LYS B 1 17 ? -47.269 -26.995 46.728 1.00 16.94 501 LYS B C 1
ATOM 1349 O O . LYS B 1 17 ? -47.175 -28.210 46.530 1.00 19.57 501 LYS B O 1
ATOM 1355 N N . ALA B 1 18 ? -47.972 -26.470 47.725 1.00 18.95 502 ALA B N 1
ATOM 1356 C CA . ALA B 1 18 ? -48.606 -27.301 48.755 1.00 19.58 502 ALA B CA 1
ATOM 1357 C C . ALA B 1 18 ? -49.974 -27.852 48.341 1.00 22.47 502 ALA B C 1
ATOM 1358 O O . ALA B 1 18 ? -50.506 -28.758 48.987 1.00 22.32 502 ALA B O 1
ATOM 1360 N N . GLY B 1 19 ? -50.554 -27.280 47.290 1.00 21.58 503 GLY B N 1
ATOM 1361 C CA . GLY B 1 19 ? -51.894 -27.659 46.870 1.00 21.36 503 GLY B CA 1
ATOM 1362 C C . GLY B 1 19 ? -52.967 -27.022 47.752 1.00 20.92 503 GLY B C 1
ATOM 1363 O O . GLY B 1 19 ? -54.078 -27.550 47.864 1.00 26.57 503 GLY B O 1
ATOM 1364 N N . ASP B 1 20 ? -52.621 -25.913 48.397 1.00 19.37 504 ASP B N 1
ATOM 1365 C CA . ASP B 1 20 ? -53.547 -25.184 49.267 1.00 25.31 504 ASP B CA 1
ATOM 1366 C C . ASP B 1 20 ? -54.438 -24.276 48.423 1.00 20.99 504 ASP B C 1
ATOM 1367 O O . ASP B 1 20 ? -54.154 -23.091 48.279 1.00 20.97 504 ASP B O 1
ATOM 1372 N N . VAL B 1 21 ? -55.520 -24.829 47.882 1.00 24.23 505 VAL B N 1
ATOM 1373 C CA . VAL B 1 21 ? -56.297 -24.105 46.882 1.00 25.48 505 VAL B CA 1
ATOM 1374 C C . VAL B 1 21 ? -57.054 -22.912 47.479 1.00 25.11 505 VAL B C 1
ATOM 1375 O O . VAL B 1 21 ? -57.224 -21.894 46.823 1.00 25.11 505 VAL B O 1
ATOM 1379 N N . GLU B 1 22 ? -57.480 -23.026 48.731 1.00 26.35 506 GLU B N 1
ATOM 1380 C CA . GLU B 1 22 ? -58.188 -21.911 49.356 1.00 30.86 506 GLU B CA 1
ATOM 1381 C C . GLU B 1 22 ? -57.289 -20.682 49.496 1.00 30.00 506 GLU B C 1
ATOM 1382 O O . GLU B 1 22 ? -57.743 -19.557 49.295 1.00 26.23 506 GLU B O 1
ATOM 1388 N N . THR B 1 23 ? -56.017 -20.897 49.818 1.00 22.76 507 THR B N 1
ATOM 1389 C CA . THR B 1 23 ? -55.078 -19.785 49.913 1.00 26.23 507 THR B CA 1
ATOM 1390 C C . THR B 1 23 ? -54.773 -19.216 48.529 1.00 22.13 507 THR B C 1
ATOM 1391 O O . THR B 1 23 ? -54.655 -18.005 48.356 1.00 21.86 507 THR B O 1
ATOM 1395 N N . VAL B 1 24 ? -54.660 -20.099 47.545 1.00 20.39 508 VAL B N 1
ATOM 1396 C CA . VAL B 1 24 ? -54.457 -19.668 46.171 1.00 18.17 508 VAL B CA 1
ATOM 1397 C C . VAL B 1 24 ? -55.597 -18.754 45.728 1.00 24.54 508 VAL B C 1
ATOM 1398 O O . VAL B 1 24 ? -55.374 -17.702 45.127 1.00 21.81 508 VAL B O 1
ATOM 1402 N N . LYS B 1 25 ? -56.827 -19.151 46.043 1.00 22.80 509 LYS B N 1
ATOM 1403 C CA . LYS B 1 25 ? -57.989 -18.333 45.702 1.00 25.66 509 LYS B CA 1
ATOM 1404 C C . LYS B 1 25 ? -57.914 -16.936 46.309 1.00 27.05 509 LYS B C 1
ATOM 1405 O O . LYS B 1 25 ? -58.231 -15.940 45.645 1.00 28.22 509 LYS B O 1
ATOM 1411 N N . LYS B 1 26 ? -57.500 -16.858 47.568 1.00 25.05 510 LYS B N 1
ATOM 1412 C CA . LYS B 1 26 ? -57.438 -15.570 48.260 1.00 26.63 510 LYS B CA 1
ATOM 1413 C C . LYS B 1 26 ? -56.357 -14.648 47.700 1.00 28.17 510 LYS B C 1
ATOM 1414 O O . LYS B 1 26 ? -56.504 -13.432 47.733 1.00 29.87 510 LYS B O 1
ATOM 1420 N N . LEU B 1 27 ? -55.276 -15.226 47.181 1.00 25.70 511 LEU B N 1
ATOM 1421 C CA . LEU B 1 27 ? -54.102 -14.424 46.830 1.00 29.12 511 LEU B CA 1
ATOM 1422 C C . LEU B 1 27 ? -53.897 -14.210 45.336 1.00 29.93 511 LEU B C 1
ATOM 1423 O O . LEU B 1 27 ? -53.093 -13.369 44.929 1.00 29.95 511 LEU B O 1
ATOM 1428 N N . CYS B 1 28 ? -54.610 -14.981 44.525 1.00 25.40 512 CYS B N 1
ATOM 1429 C CA . CYS B 1 28 ? -54.434 -14.943 43.082 1.00 26.51 512 CYS B CA 1
ATOM 1430 C C . CYS B 1 28 ? -55.108 -13.707 42.500 1.00 29.48 512 CYS B C 1
ATOM 1431 O O . CYS B 1 28 ? -56.323 -13.535 42.613 1.00 28.22 512 CYS B O 1
ATOM 1434 N N . THR B 1 29 ? -54.304 -12.825 41.917 1.00 23.38 513 THR B N 1
ATOM 1435 C CA . THR B 1 29 ? -54.809 -11.635 41.250 1.00 26.43 513 THR B CA 1
ATOM 1436 C C . THR B 1 29 ? -54.100 -11.496 39.910 1.00 27.64 513 THR B C 1
ATOM 1437 O O . THR B 1 29 ? -53.156 -12.227 39.621 1.00 27.66 513 THR B O 1
ATOM 1441 N N . VAL B 1 30 ? -54.539 -10.549 39.092 1.00 29.26 514 VAL B N 1
ATOM 1442 C CA . VAL B 1 30 ? -53.832 -10.276 37.848 1.00 27.95 514 VAL B CA 1
ATOM 1443 C C . VAL B 1 30 ? -52.355 -10.030 38.133 1.00 32.56 514 VAL B C 1
ATOM 1444 O O . VAL B 1 30 ? -51.486 -10.414 37.348 1.00 33.01 514 VAL B O 1
ATOM 1448 N N . GLN B 1 31 ? -52.073 -9.410 39.277 1.00 35.09 515 GLN B N 1
ATOM 1449 C CA . GLN B 1 31 ? -50.706 -9.027 39.624 1.00 33.81 515 GLN B CA 1
ATOM 1450 C C . GLN B 1 31 ? -49.833 -10.169 40.154 1.00 31.58 515 GLN B C 1
ATOM 1451 O O . GLN B 1 31 ? -48.612 -10.145 39.993 1.00 37.18 515 GLN B O 1
ATOM 1457 N N . SER B 1 32 ? -50.447 -11.159 40.796 1.00 24.11 516 SER B N 1
ATOM 1458 C CA . SER B 1 32 ? -49.690 -12.236 41.429 1.00 28.03 516 SER B CA 1
ATOM 1459 C C . SER B 1 32 ? -49.680 -13.545 40.645 1.00 24.62 516 SER B C 1
ATOM 1460 O O . SER B 1 32 ? -48.784 -14.363 40.832 1.00 23.69 516 SER B O 1
ATOM 1463 N N . VAL B 1 33 ? -50.672 -13.755 39.782 1.00 23.12 517 VAL B N 1
ATOM 1464 C CA . VAL B 1 33 ? -50.874 -15.092 39.204 1.00 19.95 517 VAL B CA 1
ATOM 1465 C C . VAL B 1 33 ? -49.645 -15.651 38.466 1.00 22.37 517 VAL B C 1
ATOM 1466 O O . VAL B 1 33 ? -49.388 -16.845 38.516 1.00 22.45 517 VAL B O 1
ATOM 1470 N N . ASN B 1 34 ? -48.894 -14.785 37.794 1.00 19.18 518 ASN B N 1
ATOM 1471 C CA . ASN B 1 34 ? -47.699 -15.210 37.069 1.00 21.25 518 ASN B CA 1
ATOM 1472 C C . ASN B 1 34 ? -46.418 -14.670 37.687 1.00 23.90 518 ASN B C 1
ATOM 1473 O O . ASN B 1 34 ? -45.422 -14.441 36.991 1.00 23.95 518 ASN B O 1
ATOM 1478 N N . CYS B 1 35 ? -46.446 -14.445 38.995 1.00 23.69 519 CYS B N 1
ATOM 1479 C CA . CYS B 1 35 ? -45.241 -14.024 39.701 1.00 22.30 519 CYS B CA 1
ATOM 1480 C C . CYS B 1 35 ? -44.170 -15.109 39.568 1.00 23.06 519 CYS B C 1
ATOM 1481 O O . CYS B 1 35 ? -44.465 -16.250 39.194 1.00 20.01 519 CYS B O 1
ATOM 1484 N N . ARG B 1 36 ? -42.932 -14.739 39.867 1.00 25.05 520 ARG B N 1
ATOM 1485 C CA . ARG B 1 36 ? -41.803 -15.657 39.767 1.00 26.77 520 ARG B CA 1
ATOM 1486 C C . ARG B 1 36 ? -41.060 -15.779 41.077 1.00 26.61 520 ARG B C 1
ATOM 1487 O O . ARG B 1 36 ? -40.854 -14.790 41.796 1.00 26.82 520 ARG B O 1
ATOM 1495 N N . ASP B 1 37 ? -40.682 -17.012 41.391 1.00 22.86 521 ASP B N 1
ATOM 1496 C CA . ASP B 1 37 ? -39.857 -17.307 42.550 1.00 25.27 521 ASP B CA 1
ATOM 1497 C C . ASP B 1 37 ? -38.455 -16.737 42.342 1.00 28.96 521 ASP B C 1
ATOM 1498 O O . ASP B 1 37 ? -37.600 -17.348 41.698 1.00 35.66 521 ASP B O 1
ATOM 1503 N N . ILE B 1 38 ? -38.219 -15.571 42.912 1.00 28.70 522 ILE B N 1
ATOM 1504 C CA . ILE B 1 38 ? -36.926 -14.895 42.754 1.00 35.84 522 ILE B CA 1
ATOM 1505 C C . ILE B 1 38 ? -35.776 -15.666 43.412 1.00 36.19 522 ILE B C 1
ATOM 1506 O O . ILE B 1 38 ? -34.614 -15.505 43.043 1.00 43.83 522 ILE B O 1
ATOM 1511 N N . GLU B 1 39 ? -36.114 -16.524 44.364 1.00 31.91 523 GLU B N 1
ATOM 1512 C CA . GLU B 1 39 ? -35.115 -17.194 45.185 1.00 45.73 523 GLU B CA 1
ATOM 1513 C C . GLU B 1 39 ? -34.642 -18.530 44.623 1.00 46.65 523 GLU B C 1
ATOM 1514 O O . GLU B 1 39 ? -33.590 -19.030 45.024 1.00 57.64 523 GLU B O 1
ATOM 1520 N N . GLY B 1 40 ? -35.407 -19.113 43.703 1.00 38.52 524 GLY B N 1
ATOM 1521 C CA . GLY B 1 40 ? -35.101 -20.450 43.225 1.00 45.08 524 GLY B CA 1
ATOM 1522 C C . GLY B 1 40 ? -34.734 -20.497 41.757 1.00 41.61 524 GLY B C 1
ATOM 1523 O O . GLY B 1 40 ? -33.678 -20.014 41.352 1.00 37.78 524 GLY B O 1
ATOM 1524 N N . ARG B 1 41 ? -35.606 -21.080 40.947 1.00 30.67 525 ARG B N 1
ATOM 1525 C CA . ARG B 1 41 ? -35.372 -21.064 39.510 1.00 28.97 525 ARG B CA 1
ATOM 1526 C C . ARG B 1 41 ? -36.443 -20.271 38.791 1.00 28.07 525 ARG B C 1
ATOM 1527 O O . ARG B 1 41 ? -36.710 -20.496 37.623 1.00 25.13 525 ARG B O 1
ATOM 1535 N N . GLN B 1 42 ? -37.028 -19.320 39.513 1.00 29.22 526 GLN B N 1
ATOM 1536 C CA . GLN B 1 42 ? -37.976 -18.376 38.939 1.00 31.39 526 GLN B CA 1
ATOM 1537 C C . GLN B 1 42 ? -39.210 -19.073 38.433 1.00 25.18 526 GLN B C 1
ATOM 1538 O O . GLN B 1 42 ? -39.787 -18.666 37.425 1.00 28.65 526 GLN B O 1
ATOM 1544 N N . SER B 1 43 ? -39.615 -20.139 39.120 1.00 21.71 527 SER B N 1
ATOM 1545 C CA . SER B 1 43 ? -40.861 -20.804 38.773 1.00 20.68 527 SER B CA 1
ATOM 1546 C C . SER B 1 43 ? -42.050 -19.918 39.103 1.00 20.30 527 SER B C 1
ATOM 1547 O O . SER B 1 43 ? -42.022 -19.165 40.070 1.00 20.01 527 SER B O 1
ATOM 1550 N N . THR B 1 44 ? -43.094 -20.035 38.291 1.00 18.60 528 THR B N 1
ATOM 1551 C CA . THR B 1 44 ? -44.382 -19.409 38.578 1.00 19.33 528 THR B CA 1
ATOM 1552 C C . THR B 1 44 ? -45.241 -20.330 39.438 1.00 16.65 528 THR B C 1
ATOM 1553 O O . THR B 1 44 ? -44.922 -21.510 39.609 1.00 17.51 528 THR B O 1
ATOM 1557 N N . PRO B 1 45 ? -46.348 -19.797 39.984 1.00 14.95 529 PRO B N 1
ATOM 1558 C CA . PRO B 1 45 ? -47.282 -20.661 40.711 1.00 17.14 529 PRO B CA 1
ATOM 1559 C C . PRO B 1 45 ? -47.695 -21.867 39.874 1.00 16.71 529 PRO B C 1
ATOM 1560 O O . PRO B 1 45 ? -47.772 -22.983 40.402 1.00 16.72 529 PRO B O 1
ATOM 1564 N N . LEU B 1 46 ? -47.920 -21.676 38.574 1.00 14.34 530 LEU B N 1
ATOM 1565 C CA . LEU B 1 46 ? -48.332 -22.805 37.742 1.00 17.88 530 LEU B CA 1
ATOM 1566 C C . LEU B 1 46 ? -47.226 -23.868 37.608 1.00 14.89 530 LEU B C 1
ATOM 1567 O O . LEU B 1 46 ? -47.538 -25.067 37.563 1.00 16.30 530 LEU B O 1
ATOM 1572 N N . HIS B 1 47 ? -45.953 -23.450 37.527 1.00 15.07 531 HIS B N 1
ATOM 1573 C CA . HIS B 1 47 ? -44.856 -24.428 37.495 1.00 15.57 531 HIS B CA 1
ATOM 1574 C C . HIS B 1 47 ? -44.911 -25.277 38.762 1.00 14.70 531 HIS B C 1
ATOM 1575 O O . HIS B 1 47 ? -44.770 -26.501 38.706 1.00 15.77 531 HIS B O 1
ATOM 1582 N N . PHE B 1 48 ? -45.086 -24.619 39.910 1.00 16.00 532 PHE B N 1
ATOM 1583 C CA . PHE B 1 48 ? -45.105 -25.337 41.186 1.00 16.43 532 PHE B CA 1
ATOM 1584 C C . PHE B 1 48 ? -46.290 -26.275 41.244 1.00 15.78 532 PHE B C 1
ATOM 1585 O O . PHE B 1 48 ? -46.154 -27.437 41.618 1.00 15.80 532 PHE B O 1
ATOM 1593 N N . ALA B 1 49 ? -47.471 -25.771 40.903 1.00 14.97 533 ALA B N 1
ATOM 1594 C CA . ALA B 1 49 ? -48.647 -26.626 40.978 1.00 15.21 533 ALA B CA 1
ATOM 1595 C C . ALA B 1 49 ? -48.522 -27.816 40.022 1.00 15.48 533 ALA B C 1
ATOM 1596 O O . ALA B 1 49 ? -48.910 -28.945 40.349 1.00 15.74 533 ALA B O 1
ATOM 1598 N N . ALA B 1 50 ? -47.999 -27.568 38.828 1.00 12.89 534 ALA B N 1
ATOM 1599 C CA . ALA B 1 50 ? -47.826 -28.653 37.860 1.00 15.73 534 ALA B CA 1
ATOM 1600 C C . ALA B 1 50 ? -46.813 -29.695 38.332 1.00 14.70 534 ALA B C 1
ATOM 1601 O O . ALA B 1 50 ? -47.048 -30.903 38.220 1.00 13.99 534 ALA B O 1
ATOM 1603 N N . GLY B 1 51 ? -45.688 -29.226 38.859 1.00 13.76 535 GLY B N 1
ATOM 1604 C CA . GLY B 1 51 ? -44.618 -30.119 39.266 1.00 15.82 535 GLY B CA 1
ATOM 1605 C C . GLY B 1 51 ? -44.988 -30.956 40.478 1.00 18.48 535 GLY B C 1
ATOM 1606 O O . GLY B 1 51 ? -44.538 -32.090 40.599 1.00 16.36 535 GLY B O 1
ATOM 1607 N N . TYR B 1 52 ? -45.812 -30.399 41.362 1.00 12.48 536 TYR B N 1
ATOM 1608 C CA . TYR B 1 52 ? -46.181 -31.094 42.592 1.00 14.15 536 TYR B CA 1
ATOM 1609 C C . TYR B 1 52 ? -47.545 -31.780 42.494 1.00 14.97 536 TYR B C 1
ATOM 1610 O O . TYR B 1 52 ? -48.094 -32.235 43.496 1.00 16.28 536 TYR B O 1
ATOM 1619 N N . ASN B 1 53 ? -48.059 -31.869 41.271 1.00 13.19 537 ASN B N 1
ATOM 1620 C CA . ASN B 1 53 ? -49.286 -32.623 40.996 1.00 13.80 537 ASN B CA 1
ATOM 1621 C C . ASN B 1 53 ? -50.481 -32.088 41.776 1.00 17.33 537 ASN B C 1
ATOM 1622 O O . ASN B 1 53 ? -51.297 -32.848 42.341 1.00 14.95 537 ASN B O 1
ATOM 1627 N N . ARG B 1 54 ? -50.600 -30.763 41.797 1.00 15.86 538 ARG B N 1
ATOM 1628 C CA . ARG B 1 54 ? -51.693 -30.128 42.529 1.00 14.65 538 ARG B CA 1
ATOM 1629 C C . ARG B 1 54 ? -52.794 -29.774 41.546 1.00 16.48 538 ARG B C 1
ATOM 1630 O O . ARG B 1 54 ? -52.899 -28.634 41.100 1.00 17.30 538 ARG B O 1
ATOM 1638 N N . VAL B 1 55 ? -53.611 -30.767 41.203 1.00 16.39 539 VAL B N 1
ATOM 1639 C CA . VAL B 1 55 ? -54.605 -30.610 40.139 1.00 15.61 539 VAL B CA 1
ATOM 1640 C C . VAL B 1 55 ? -55.607 -29.465 40.365 1.00 17.02 539 VAL B C 1
ATOM 1641 O O . VAL B 1 55 ? -55.887 -28.686 39.438 1.00 19.62 539 VAL B O 1
ATOM 1645 N N . SER B 1 56 ? -56.140 -29.346 41.581 1.00 17.87 540 SER B N 1
ATOM 1646 C CA . SER B 1 56 ? -57.118 -28.301 41.868 1.00 20.89 540 SER B CA 1
ATOM 1647 C C . SER B 1 56 ? -56.520 -26.919 41.672 1.00 17.60 540 SER B C 1
ATOM 1648 O O . SER B 1 56 ? -57.180 -26.017 41.140 1.00 17.76 540 SER B O 1
ATOM 1651 N N . VAL B 1 57 ? -55.273 -26.758 42.103 1.00 16.29 541 VAL B N 1
ATOM 1652 C CA . VAL B 1 57 ? -54.585 -25.480 41.913 1.00 15.14 541 VAL B CA 1
ATOM 1653 C C . VAL B 1 57 ? -54.283 -25.233 40.431 1.00 20.22 541 VAL B C 1
ATOM 1654 O O . VAL B 1 57 ? -54.492 -24.130 39.926 1.00 17.92 541 VAL B O 1
ATOM 1658 N N . VAL B 1 58 ? -53.807 -26.262 39.728 1.00 15.23 542 VAL B N 1
ATOM 1659 C CA . VAL B 1 58 ? -53.531 -26.122 38.306 1.00 18.00 542 VAL B CA 1
ATOM 1660 C C . VAL B 1 58 ? -54.784 -25.626 37.588 1.00 18.95 542 VAL B C 1
ATOM 1661 O O . VAL B 1 58 ? -54.728 -24.661 36.817 1.00 19.79 542 VAL B O 1
ATOM 1665 N N . GLU B 1 59 ? -55.919 -26.275 37.849 1.00 18.85 543 GLU B N 1
ATOM 1666 C CA . GLU B 1 59 ? -57.167 -25.877 37.211 1.00 20.24 543 GLU B CA 1
ATOM 1667 C C . GLU B 1 59 ? -57.535 -24.438 37.571 1.00 21.80 543 GLU B C 1
ATOM 1668 O O . GLU B 1 59 ? -57.890 -23.648 36.698 1.00 22.94 543 GLU B O 1
ATOM 1674 N N . TYR B 1 60 ? -57.442 -24.086 38.850 1.00 21.39 544 TYR B N 1
ATOM 1675 C CA . TYR B 1 60 ? -57.836 -22.738 39.260 1.00 19.39 544 TYR B CA 1
ATOM 1676 C C . TYR B 1 60 ? -56.948 -21.702 38.579 1.00 18.78 544 TYR B C 1
ATOM 1677 O O . TYR B 1 60 ? -57.434 -20.720 38.020 1.00 19.89 544 TYR B O 1
ATOM 1686 N N . LEU B 1 61 ? -55.641 -21.920 38.625 1.00 18.73 545 LEU B N 1
ATOM 1687 C CA . LEU B 1 61 ? -54.714 -20.965 38.021 1.00 19.11 545 LEU B CA 1
ATOM 1688 C C . LEU B 1 61 ? -55.004 -20.753 36.545 1.00 18.83 545 LEU B C 1
ATOM 1689 O O . LEU B 1 61 ? -55.041 -19.618 36.072 1.00 19.43 545 LEU B O 1
ATOM 1694 N N . LEU B 1 62 ? -55.222 -21.851 35.825 1.00 18.84 546 LEU B N 1
ATOM 1695 C CA . LEU B 1 62 ? -55.513 -21.789 34.394 1.00 18.69 546 LEU B CA 1
ATOM 1696 C C . LEU B 1 62 ? -56.800 -21.018 34.075 1.00 25.20 546 LEU B C 1
ATOM 1697 O O . LEU B 1 62 ? -56.901 -20.391 33.020 1.00 25.31 546 LEU B O 1
ATOM 1702 N N A GLN B 1 63 ? -57.772 -21.072 34.983 0.44 23.08 547 GLN B N 1
ATOM 1703 N N B GLN B 1 63 ? -57.771 -21.072 34.984 0.56 23.09 547 GLN B N 1
ATOM 1704 C CA A GLN B 1 63 ? -59.041 -20.368 34.799 0.44 23.64 547 GLN B CA 1
ATOM 1705 C CA B GLN B 1 63 ? -59.040 -20.362 34.810 0.56 23.27 547 GLN B CA 1
ATOM 1706 C C A GLN B 1 63 ? -58.977 -18.921 35.290 0.44 24.53 547 GLN B C 1
ATOM 1707 C C B GLN B 1 63 ? -58.969 -18.911 35.271 0.56 24.85 547 GLN B C 1
ATOM 1708 O O A GLN B 1 63 ? -59.948 -18.164 35.154 0.44 24.36 547 GLN B O 1
ATOM 1709 O O B GLN B 1 63 ? -59.927 -18.141 35.096 0.56 24.13 547 GLN B O 1
ATOM 1720 N N . HIS B 1 64 ? -57.834 -18.538 35.855 1.00 21.71 548 HIS B N 1
ATOM 1721 C CA . HIS B 1 64 ? -57.644 -17.170 36.352 1.00 22.04 548 HIS B CA 1
ATOM 1722 C C . HIS B 1 64 ? -56.341 -16.516 35.898 1.00 23.39 548 HIS B C 1
ATOM 1723 O O . HIS B 1 64 ? -55.684 -15.817 36.669 1.00 22.41 548 HIS B O 1
ATOM 1730 N N . GLY B 1 65 ? -55.988 -16.739 34.638 1.00 22.86 549 GLY B N 1
ATOM 1731 C CA . GLY B 1 65 ? -54.979 -15.931 33.990 1.00 25.72 549 GLY B CA 1
ATOM 1732 C C . GLY B 1 65 ? -53.561 -16.461 33.977 1.00 22.44 549 GLY B C 1
ATOM 1733 O O . GLY B 1 65 ? -52.670 -15.784 33.452 1.00 23.47 549 GLY B O 1
ATOM 1734 N N . ALA B 1 66 ? -53.336 -17.653 34.525 1.00 21.82 550 ALA B N 1
ATOM 1735 C CA . ALA B 1 66 ? -51.987 -18.230 34.503 1.00 17.89 550 ALA B CA 1
ATOM 1736 C C . ALA B 1 66 ? -51.494 -18.485 33.090 1.00 23.15 550 ALA B C 1
ATOM 1737 O O . ALA B 1 66 ? -52.260 -18.881 32.203 1.00 23.34 550 ALA B O 1
ATOM 1739 N N . ASP B 1 67 ? -50.197 -18.256 32.906 1.00 20.45 551 ASP B N 1
ATOM 1740 C CA . ASP B 1 67 ? -49.534 -18.318 31.611 1.00 21.40 551 ASP B CA 1
ATOM 1741 C C . ASP B 1 67 ? -48.946 -19.715 31.408 1.00 20.50 551 ASP B C 1
ATOM 1742 O O . ASP B 1 67 ? -47.942 -20.062 32.030 1.00 19.63 551 ASP B O 1
ATOM 1747 N N A VAL B 1 68 ? -49.579 -20.524 30.553 0.63 22.46 552 VAL B N 1
ATOM 1748 N N B VAL B 1 68 ? -49.570 -20.499 30.535 0.37 22.27 552 VAL B N 1
ATOM 1749 C CA A VAL B 1 68 ? -49.090 -21.886 30.298 0.63 20.87 552 VAL B CA 1
ATOM 1750 C CA B VAL B 1 68 ? -49.133 -21.868 30.284 0.37 21.81 552 VAL B CA 1
ATOM 1751 C C A VAL B 1 68 ? -47.741 -21.893 29.612 0.63 20.42 552 VAL B C 1
ATOM 1752 C C B VAL B 1 68 ? -47.799 -21.905 29.545 0.37 20.67 552 VAL B C 1
ATOM 1753 O O A VAL B 1 68 ? -47.054 -22.915 29.583 0.63 24.32 552 VAL B O 1
ATOM 1754 O O B VAL B 1 68 ? -47.174 -22.960 29.428 0.37 23.92 552 VAL B O 1
ATOM 1761 N N . HIS B 1 69 ? -47.363 -20.746 29.057 1.00 21.00 553 HIS B N 1
ATOM 1762 C CA . HIS B 1 69 ? -46.132 -20.637 28.288 1.00 22.16 553 HIS B CA 1
ATOM 1763 C C . HIS B 1 69 ? -44.995 -19.957 29.058 1.00 22.83 553 HIS B C 1
ATOM 1764 O O . HIS B 1 69 ? -43.936 -19.684 28.492 1.00 25.12 553 HIS B O 1
ATOM 1771 N N . ALA B 1 70 ? -45.214 -19.665 30.339 1.00 20.07 554 ALA B N 1
ATOM 1772 C CA . ALA B 1 70 ? -44.195 -18.997 31.144 1.00 23.89 554 ALA B CA 1
ATOM 1773 C C . ALA B 1 70 ? -42.977 -19.895 31.290 1.00 20.57 554 ALA B C 1
ATOM 1774 O O . ALA B 1 70 ? -43.106 -21.091 31.563 1.00 18.64 554 ALA B O 1
ATOM 1776 N N . LYS B 1 71 ? -41.799 -19.306 31.128 1.00 22.97 555 LYS B N 1
ATOM 1777 C CA . LYS B 1 71 ? -40.555 -20.058 31.225 1.00 25.74 555 LYS B CA 1
ATOM 1778 C C . LYS B 1 71 ? -39.826 -19.787 32.541 1.00 28.58 555 LYS B C 1
ATOM 1779 O O . LYS B 1 71 ? -39.738 -18.636 32.986 1.00 29.42 555 LYS B O 1
ATOM 1785 N N . ASP B 1 72 ? -39.296 -20.841 33.160 1.00 22.68 556 ASP B N 1
ATOM 1786 C CA . ASP B 1 72 ? -38.469 -20.666 34.353 1.00 17.80 556 ASP B CA 1
ATOM 1787 C C . ASP B 1 72 ? -37.033 -20.308 33.946 1.00 19.72 556 ASP B C 1
ATOM 1788 O O . ASP B 1 72 ? -36.779 -20.065 32.770 1.00 23.53 556 ASP B O 1
ATOM 1793 N N . LYS B 1 73 ? -36.112 -20.247 34.904 1.00 20.71 557 LYS B N 1
ATOM 1794 C CA . LYS B 1 73 ? -34.763 -19.736 34.628 1.00 24.03 557 LYS B CA 1
ATOM 1795 C C . LYS B 1 73 ? -34.047 -20.585 33.579 1.00 29.79 557 LYS B C 1
ATOM 1796 O O . LYS B 1 73 ? -33.139 -20.108 32.885 1.00 28.68 557 LYS B O 1
ATOM 1802 N N . GLY B 1 74 ? -34.458 -21.843 33.470 1.00 25.92 558 GLY B N 1
ATOM 1803 C CA . GLY B 1 74 ? -33.835 -22.767 32.538 1.00 24.83 558 GLY B CA 1
ATOM 1804 C C . GLY B 1 74 ? -34.603 -22.924 31.243 1.00 25.40 558 GLY B C 1
ATOM 1805 O O . GLY B 1 74 ? -34.236 -23.726 30.381 1.00 23.69 558 GLY B O 1
ATOM 1806 N N . GLY B 1 75 ? -35.680 -22.159 31.100 1.00 22.78 559 GLY B N 1
ATOM 1807 C CA . GLY B 1 75 ? -36.488 -22.227 29.901 1.00 20.29 559 GLY B CA 1
ATOM 1808 C C . GLY B 1 75 ? -37.608 -23.257 29.972 1.00 22.12 559 GLY B C 1
ATOM 1809 O O . GLY B 1 75 ? -38.281 -23.502 28.972 1.00 19.36 559 GLY B O 1
ATOM 1810 N N . LEU B 1 76 ? -37.817 -23.874 31.133 1.00 19.79 560 LEU B N 1
ATOM 1811 C CA . LEU B 1 76 ? -38.874 -24.879 31.236 1.00 18.54 560 LEU B CA 1
ATOM 1812 C C . LEU B 1 76 ? -40.229 -24.202 31.319 1.00 17.54 560 LEU B C 1
ATOM 1813 O O . LEU B 1 76 ? -40.381 -23.202 32.026 1.00 21.69 560 LEU B O 1
ATOM 1818 N N . VAL B 1 77 ? -41.211 -24.747 30.607 1.00 16.57 561 VAL B N 1
ATOM 1819 C CA . VAL B 1 77 ? -42.603 -24.340 30.820 1.00 17.00 561 VAL B CA 1
ATOM 1820 C C . VAL B 1 77 ? -43.280 -25.348 31.756 1.00 18.59 561 VAL B C 1
ATOM 1821 O O . VAL B 1 77 ? -42.752 -26.429 31.986 1.00 17.35 561 VAL B O 1
ATOM 1825 N N . PRO B 1 78 ? -44.448 -24.999 32.311 1.00 16.22 562 PRO B N 1
ATOM 1826 C CA . PRO B 1 78 ? -45.031 -25.946 33.282 1.00 12.86 562 PRO B CA 1
ATOM 1827 C C . PRO B 1 78 ? -45.260 -27.361 32.723 1.00 15.47 562 PRO B C 1
ATOM 1828 O O . PRO B 1 78 ? -45.238 -28.319 33.491 1.00 16.51 562 PRO B O 1
ATOM 1832 N N . LEU B 1 79 ? -45.465 -27.500 31.419 1.00 14.45 563 LEU B N 1
ATOM 1833 C CA . LEU B 1 79 ? -45.586 -28.842 30.836 1.00 14.96 563 LEU B CA 1
ATOM 1834 C C . LEU B 1 79 ? -44.306 -29.666 31.045 1.00 17.54 563 LEU B C 1
ATOM 1835 O O . LEU B 1 79 ? -44.362 -30.880 31.255 1.00 16.70 563 LEU B O 1
ATOM 1840 N N . HIS B 1 80 ? -43.149 -29.021 30.981 1.00 17.10 564 HIS B N 1
ATOM 1841 C CA . HIS B 1 80 ? -41.913 -29.732 31.288 1.00 15.92 564 HIS B CA 1
ATOM 1842 C C . HIS B 1 80 ? -41.995 -30.293 32.708 1.00 17.37 564 HIS B C 1
ATOM 1843 O O . HIS B 1 80 ? -41.609 -31.439 32.937 1.00 17.70 564 HIS B O 1
ATOM 1850 N N . ASN B 1 81 ? -42.446 -29.479 33.669 1.00 14.04 565 ASN B N 1
ATOM 1851 C CA . ASN B 1 81 ? -42.481 -29.930 35.064 1.00 13.10 565 ASN B CA 1
ATOM 1852 C C . ASN B 1 81 ? -43.442 -31.106 35.193 1.00 14.99 565 ASN B C 1
ATOM 1853 O O . ASN B 1 81 ? -43.143 -32.100 35.846 1.00 16.63 565 ASN B O 1
ATOM 1858 N N . ALA B 1 82 ? -44.610 -30.986 34.575 1.00 13.54 566 ALA B N 1
ATOM 1859 C CA . ALA B 1 82 ? -45.593 -32.068 34.688 1.00 14.18 566 ALA B CA 1
ATOM 1860 C C . ALA B 1 82 ? -45.061 -33.379 34.118 1.00 18.57 566 ALA B C 1
ATOM 1861 O O . ALA B 1 82 ? -45.279 -34.458 34.686 1.00 17.55 566 ALA B O 1
ATOM 1863 N N . CYS B 1 83 ? -44.355 -33.280 32.998 1.00 15.33 567 CYS B N 1
ATOM 1864 C CA . CYS B 1 83 ? -43.906 -34.467 32.279 1.00 15.17 567 CYS B CA 1
ATOM 1865 C C . CYS B 1 83 ? -42.685 -35.106 32.935 1.00 19.01 567 CYS B C 1
ATOM 1866 O O . CYS B 1 83 ? -42.558 -36.330 32.952 1.00 16.90 567 CYS B O 1
ATOM 1869 N N A SER B 1 84 ? -41.804 -34.279 33.497 0.59 16.95 568 SER B N 1
ATOM 1870 N N B SER B 1 84 ? -41.791 -34.273 33.460 0.41 17.17 568 SER B N 1
ATOM 1871 C CA A SER B 1 84 ? -40.602 -34.773 34.178 0.59 17.39 568 SER B CA 1
ATOM 1872 C CA B SER B 1 84 ? -40.621 -34.771 34.171 0.41 17.88 568 SER B CA 1
ATOM 1873 C C A SER B 1 84 ? -40.962 -35.579 35.418 0.59 20.28 568 SER B C 1
ATOM 1874 C C B SER B 1 84 ? -41.067 -35.696 35.287 0.41 18.69 568 SER B C 1
ATOM 1875 O O A SER B 1 84 ? -40.197 -36.435 35.876 0.59 15.58 568 SER B O 1
ATOM 1876 O O B SER B 1 84 ? -40.476 -36.757 35.507 0.41 16.71 568 SER B O 1
ATOM 1881 N N . TYR B 1 85 ? -42.127 -35.281 35.978 1.00 14.30 569 TYR B N 1
ATOM 1882 C CA . TYR B 1 85 ? -42.556 -35.927 37.219 1.00 14.23 569 TYR B CA 1
ATOM 1883 C C . TYR B 1 85 ? -43.769 -36.850 37.047 1.00 15.62 569 TYR B C 1
ATOM 1884 O O . TYR B 1 85 ? -44.323 -37.339 38.034 1.00 17.80 569 TYR B O 1
ATOM 1893 N N . GLY B 1 86 ? -44.145 -37.101 35.795 1.00 14.59 570 GLY B N 1
ATOM 1894 C CA . GLY B 1 86 ? -45.085 -38.165 35.484 1.00 17.08 570 GLY B CA 1
ATOM 1895 C C . GLY B 1 86 ? -46.540 -37.839 35.776 1.00 20.63 570 GLY B C 1
ATOM 1896 O O . GLY B 1 86 ? -47.366 -38.743 35.945 1.00 18.89 570 GLY B O 1
ATOM 1897 N N . HIS B 1 87 ? -46.872 -36.555 35.805 1.00 15.86 571 HIS B N 1
ATOM 1898 C CA . HIS B 1 87 ? -48.229 -36.154 36.181 1.00 14.09 571 HIS B CA 1
ATOM 1899 C C . HIS B 1 87 ? -49.150 -36.058 34.957 1.00 13.28 571 HIS B C 1
ATOM 1900 O O . HIS B 1 87 ? -49.241 -35.018 34.280 1.00 16.56 571 HIS B O 1
ATOM 1907 N N . TYR B 1 88 ? -49.840 -37.162 34.697 1.00 16.83 572 TYR B N 1
ATOM 1908 C CA . TYR B 1 88 ? -50.662 -37.333 33.495 1.00 19.23 572 TYR B CA 1
ATOM 1909 C C . TYR B 1 88 ? -51.840 -36.350 33.422 1.00 18.72 572 TYR B C 1
ATOM 1910 O O . TYR B 1 88 ? -52.018 -35.644 32.421 1.00 18.24 572 TYR B O 1
ATOM 1919 N N . GLU B 1 89 ? -52.646 -36.290 34.473 1.00 16.96 573 GLU B N 1
ATOM 1920 C CA . GLU B 1 89 ? -53.779 -35.361 34.462 1.00 17.96 573 GLU B CA 1
ATOM 1921 C C . GLU B 1 89 ? -53.312 -33.912 34.314 1.00 17.68 573 GLU B C 1
ATOM 1922 O O . GLU B 1 89 ? -53.899 -33.136 33.560 1.00 16.60 573 GLU B O 1
ATOM 1928 N N . VAL B 1 90 ? -52.260 -33.538 35.041 1.00 14.22 574 VAL B N 1
ATOM 1929 C CA . VAL B 1 90 ? -51.732 -32.177 34.911 1.00 14.97 574 VAL B CA 1
ATOM 1930 C C . VAL B 1 90 ? -51.332 -31.894 33.474 1.00 18.16 574 VAL B C 1
ATOM 1931 O O . VAL B 1 90 ? -51.641 -30.839 32.943 1.00 15.47 574 VAL B O 1
ATOM 1935 N N . ALA B 1 91 ? -50.634 -32.829 32.843 1.00 16.06 575 ALA B N 1
ATOM 1936 C CA . ALA B 1 91 ? -50.210 -32.617 31.462 1.00 18.25 575 ALA B CA 1
ATOM 1937 C C . ALA B 1 91 ? -51.410 -32.428 30.538 1.00 18.82 575 ALA B C 1
ATOM 1938 O O . ALA B 1 91 ? -51.393 -31.581 29.639 1.00 19.10 575 ALA B O 1
ATOM 1940 N N A GLU B 1 92 ? -52.461 -33.210 30.776 0.57 17.05 576 GLU B N 1
ATOM 1941 N N B GLU B 1 92 ? -52.458 -33.216 30.756 0.43 17.40 576 GLU B N 1
ATOM 1942 C CA A GLU B 1 92 ? -53.681 -33.133 29.976 0.57 19.96 576 GLU B CA 1
ATOM 1943 C CA B GLU B 1 92 ? -53.661 -33.094 29.940 0.43 20.19 576 GLU B CA 1
ATOM 1944 C C A GLU B 1 92 ? -54.388 -31.782 30.157 0.57 21.86 576 GLU B C 1
ATOM 1945 C C B GLU B 1 92 ? -54.328 -31.733 30.140 0.43 21.33 576 GLU B C 1
ATOM 1946 O O A GLU B 1 92 ? -54.912 -31.205 29.201 0.57 22.17 576 GLU B O 1
ATOM 1947 O O B GLU B 1 92 ? -54.765 -31.098 29.180 0.43 22.56 576 GLU B O 1
ATOM 1958 N N . LEU B 1 93 ? -54.415 -31.290 31.390 1.00 17.07 577 LEU B N 1
ATOM 1959 C CA . LEU B 1 93 ? -55.007 -29.986 31.679 1.00 20.34 577 LEU B CA 1
ATOM 1960 C C . LEU B 1 93 ? -54.237 -28.862 30.989 1.00 21.28 577 LEU B C 1
ATOM 1961 O O . LEU B 1 93 ? -54.833 -27.934 30.437 1.00 20.71 577 LEU B O 1
ATOM 1966 N N . LEU B 1 94 ? -52.913 -28.946 31.027 1.00 18.67 578 LEU B N 1
ATOM 1967 C CA . LEU B 1 94 ? -52.106 -27.920 30.382 1.00 20.73 578 LEU B CA 1
ATOM 1968 C C . LEU B 1 94 ? -52.346 -27.941 28.876 1.00 21.20 578 LEU B C 1
ATOM 1969 O O . LEU B 1 94 ? -52.618 -26.902 28.262 1.00 20.77 578 LEU B O 1
ATOM 1974 N N . VAL B 1 95 ? -52.270 -29.125 28.282 1.00 20.39 579 VAL B N 1
ATOM 1975 C CA . VAL B 1 95 ? -52.483 -29.241 26.843 1.00 20.91 579 VAL B CA 1
ATOM 1976 C C . VAL B 1 95 ? -53.876 -28.733 26.456 1.00 24.09 579 VAL B C 1
ATOM 1977 O O . VAL B 1 95 ? -54.048 -28.076 25.426 1.00 24.63 579 VAL B O 1
ATOM 1981 N N . LYS B 1 96 ? -54.867 -29.018 27.296 1.00 22.27 580 LYS B N 1
ATOM 1982 C CA . LYS B 1 96 ? -56.239 -28.591 27.022 1.00 26.05 580 LYS B CA 1
ATOM 1983 C C . LYS B 1 96 ? -56.357 -27.063 27.078 1.00 27.40 580 LYS B C 1
ATOM 1984 O O . LYS B 1 96 ? -57.216 -26.464 26.422 1.00 32.34 580 LYS B O 1
ATOM 1990 N N . HIS B 1 97 ? -55.468 -26.438 27.848 1.00 24.76 581 HIS B N 1
ATOM 1991 C CA . HIS B 1 97 ? -55.441 -24.982 27.964 1.00 28.30 581 HIS B CA 1
ATOM 1992 C C . HIS B 1 97 ? -54.397 -24.333 27.057 1.00 32.55 581 HIS B C 1
ATOM 1993 O O . HIS B 1 97 ? -53.965 -23.203 27.303 1.00 34.06 581 HIS B O 1
ATOM 2000 N N . GLY B 1 98 ? -53.987 -25.050 26.017 1.00 26.81 582 GLY B N 1
ATOM 2001 C CA . GLY B 1 98 ? -53.160 -24.463 24.981 1.00 28.90 582 GLY B CA 1
ATOM 2002 C C . GLY B 1 98 ? -51.661 -24.690 25.051 1.00 27.10 582 GLY B C 1
ATOM 2003 O O . GLY B 1 98 ? -50.911 -24.095 24.271 1.00 28.17 582 GLY B O 1
ATOM 2004 N N . ALA B 1 99 ? -51.204 -25.542 25.968 1.00 24.09 583 ALA B N 1
ATOM 2005 C CA . ALA B 1 99 ? -49.772 -25.834 26.031 1.00 24.48 583 ALA B CA 1
ATOM 2006 C C . ALA B 1 99 ? -49.262 -26.443 24.725 1.00 25.38 583 ALA B C 1
ATOM 2007 O O . ALA B 1 99 ? -49.919 -27.297 24.132 1.00 33.32 583 ALA B O 1
ATOM 2009 N N . VAL B 1 100 ? -48.086 -25.997 24.299 1.00 26.38 584 VAL B N 1
ATOM 2010 C CA . VAL B 1 100 ? -47.409 -26.511 23.108 1.00 33.01 584 VAL B CA 1
ATOM 2011 C C . VAL B 1 100 ? -46.583 -27.739 23.490 1.00 28.37 584 VAL B C 1
ATOM 2012 O O . VAL B 1 100 ? -45.722 -27.660 24.352 1.00 25.17 584 VAL B O 1
ATOM 2016 N N A VAL B 1 101 ? -46.849 -28.851 22.815 0.36 25.96 585 VAL B N 1
ATOM 2017 N N B VAL B 1 101 ? -46.841 -28.886 22.866 0.64 26.49 585 VAL B N 1
ATOM 2018 C CA A VAL B 1 101 ? -46.227 -30.128 23.139 0.36 23.70 585 VAL B CA 1
ATOM 2019 C CA B VAL B 1 101 ? -46.138 -30.105 23.281 0.64 20.72 585 VAL B CA 1
ATOM 2020 C C A VAL B 1 101 ? -44.741 -30.177 22.796 0.36 21.62 585 VAL B C 1
ATOM 2021 C C B VAL B 1 101 ? -44.694 -30.195 22.804 0.64 20.37 585 VAL B C 1
ATOM 2022 O O A VAL B 1 101 ? -43.954 -30.782 23.519 0.36 21.15 585 VAL B O 1
ATOM 2023 O O B VAL B 1 101 ? -43.885 -30.859 23.444 0.64 23.70 585 VAL B O 1
ATOM 2030 N N . ASN B 1 102 ? -44.366 -29.528 21.697 1.00 22.34 586 ASN B N 1
ATOM 2031 C CA . ASN B 1 102 ? -42.983 -29.552 21.200 1.00 20.96 586 ASN B CA 1
ATOM 2032 C C . ASN B 1 102 ? -42.099 -28.413 21.716 1.00 25.81 586 ASN B C 1
ATOM 2033 O O . ASN B 1 102 ? -41.015 -28.151 21.177 1.00 28.25 586 ASN B O 1
ATOM 2038 N N . VAL B 1 103 ? -42.562 -27.747 22.768 1.00 21.60 587 VAL B N 1
ATOM 2039 C CA . VAL B 1 103 ? -41.846 -26.620 23.354 1.00 25.17 587 VAL B CA 1
ATOM 2040 C C . VAL B 1 103 ? -40.454 -27.069 23.803 1.00 20.74 587 VAL B C 1
ATOM 2041 O O . VAL B 1 103 ? -40.264 -28.214 24.216 1.00 23.00 587 VAL B O 1
ATOM 2045 N N . ALA B 1 104 ? -39.469 -26.177 23.728 1.00 22.95 588 ALA B N 1
ATOM 2046 C CA . ALA B 1 104 ? -38.113 -26.566 24.116 1.00 24.28 588 ALA B CA 1
ATOM 2047 C C . ALA B 1 104 ? -37.488 -25.598 25.115 1.00 19.09 588 ALA B C 1
ATOM 2048 O O . ALA B 1 104 ? -37.730 -24.387 25.060 1.00 21.11 588 ALA B O 1
ATOM 2050 N N . ASP B 1 105 ? -36.667 -26.125 26.022 1.00 20.26 589 ASP B N 1
ATOM 2051 C CA . ASP B 1 105 ? -35.991 -25.262 26.987 1.00 19.31 589 ASP B CA 1
ATOM 2052 C C . ASP B 1 105 ? -34.707 -24.680 26.386 1.00 20.08 589 ASP B C 1
ATOM 2053 O O . ASP B 1 105 ? -34.474 -24.784 25.179 1.00 21.06 589 ASP B O 1
ATOM 2058 N N . LEU B 1 106 ? -33.897 -24.038 27.212 1.00 18.92 590 LEU B N 1
ATOM 2059 C CA . LEU B 1 106 ? -32.676 -23.407 26.699 1.00 19.76 590 LEU B CA 1
ATOM 2060 C C . LEU B 1 106 ? -31.776 -24.396 25.955 1.00 20.96 590 LEU B C 1
ATOM 2061 O O . LEU B 1 106 ? -31.039 -24.014 25.031 1.00 23.42 590 LEU B O 1
ATOM 2066 N N . TRP B 1 107 ? -31.823 -25.653 26.376 1.00 19.26 591 TRP B N 1
ATOM 2067 C CA . TRP B 1 107 ? -30.938 -26.694 25.851 1.00 19.02 591 TRP B CA 1
ATOM 2068 C C . TRP B 1 107 ? -31.667 -27.539 24.808 1.00 20.13 591 TRP B C 1
ATOM 2069 O O . TRP B 1 107 ? -31.167 -28.584 24.377 1.00 20.60 591 TRP B O 1
ATOM 2080 N N . LYS B 1 108 ? -32.838 -27.063 24.395 1.00 19.27 592 LYS B N 1
ATOM 2081 C CA . LYS B 1 108 ? -33.670 -27.744 23.390 1.00 15.95 592 LYS B CA 1
ATOM 2082 C C . LYS B 1 108 ? -34.217 -29.093 23.873 1.00 18.38 592 LYS B C 1
ATOM 2083 O O . LYS B 1 108 ? -34.545 -29.972 23.069 1.00 18.58 592 LYS B O 1
ATOM 2089 N N . PHE B 1 109 ? -34.350 -29.239 25.189 1.00 16.39 593 PHE B N 1
ATOM 2090 C CA . PHE B 1 109 ? -35.082 -30.386 25.731 1.00 18.36 593 PHE B CA 1
ATOM 2091 C C . PHE B 1 109 ? -36.579 -30.098 25.622 1.00 19.99 593 PHE B C 1
ATOM 2092 O O . PHE B 1 109 ? -37.045 -29.038 26.055 1.00 19.07 593 PHE B O 1
ATOM 2100 N N . THR B 1 110 ? -37.326 -31.047 25.060 1.00 18.27 594 THR B N 1
ATOM 2101 C CA . THR B 1 110 ? -38.793 -30.976 25.025 1.00 17.08 594 THR B CA 1
ATOM 2102 C C . THR B 1 110 ? -39.391 -31.745 26.207 1.00 16.25 594 THR B C 1
ATOM 2103 O O . THR B 1 110 ? -38.694 -32.475 26.905 1.00 18.08 594 THR B O 1
ATOM 2107 N N . PRO B 1 111 ? -40.701 -31.590 26.435 1.00 18.26 595 PRO B N 1
ATOM 2108 C CA . PRO B 1 111 ? -41.305 -32.408 27.485 1.00 20.92 595 PRO B CA 1
ATOM 2109 C C . PRO B 1 111 ? -41.114 -33.906 27.222 1.00 17.69 595 PRO B C 1
ATOM 2110 O O . PRO B 1 111 ? -40.999 -34.680 28.176 1.00 17.78 595 PRO B O 1
ATOM 2114 N N . LEU B 1 112 ? -41.082 -34.310 25.956 1.00 16.38 596 LEU B N 1
ATOM 2115 C CA . LEU B 1 112 ? -40.862 -35.723 25.638 1.00 15.79 596 LEU B CA 1
ATOM 2116 C C . LEU B 1 112 ? -39.437 -36.175 26.036 1.00 19.22 596 LEU B C 1
ATOM 2117 O O . LEU B 1 112 ? -39.248 -37.286 26.546 1.00 17.72 596 LEU B O 1
ATOM 2122 N N . HIS B 1 113 ? -38.439 -35.310 25.837 1.00 16.99 597 HIS B N 1
ATOM 2123 C CA . HIS B 1 113 ? -37.098 -35.614 26.350 1.00 16.11 597 HIS B CA 1
ATOM 2124 C C . HIS B 1 113 ? -37.131 -35.843 27.853 1.00 16.88 597 HIS B C 1
ATOM 2125 O O . HIS B 1 113 ? -36.510 -36.777 28.350 1.00 17.34 597 HIS B O 1
ATOM 2132 N N . GLU B 1 114 ? -37.818 -34.960 28.581 1.00 17.31 598 GLU B N 1
ATOM 2133 C CA . GLU B 1 114 ? -37.889 -35.075 30.038 1.00 18.18 598 GLU B CA 1
ATOM 2134 C C . GLU B 1 114 ? -38.577 -36.361 30.461 1.00 16.99 598 GLU B C 1
ATOM 2135 O O . GLU B 1 114 ? -38.101 -37.058 31.335 1.00 17.25 598 GLU B O 1
ATOM 2141 N N . ALA B 1 115 ? -39.726 -36.660 29.865 1.00 14.76 599 ALA B N 1
ATOM 2142 C CA . ALA B 1 115 ? -40.434 -37.879 30.227 1.00 14.81 599 ALA B CA 1
ATOM 2143 C C . ALA B 1 115 ? -39.621 -39.132 29.900 1.00 16.83 599 ALA B C 1
ATOM 2144 O O . ALA B 1 115 ? -39.619 -40.090 30.663 1.00 19.29 599 ALA B O 1
ATOM 2146 N N . ALA B 1 116 ? -38.947 -39.135 28.756 1.00 19.26 600 ALA B N 1
ATOM 2147 C CA . ALA B 1 116 ? -38.123 -40.273 28.374 1.00 18.52 600 ALA B CA 1
ATOM 2148 C C . ALA B 1 116 ? -36.968 -40.481 29.347 1.00 20.27 600 ALA B C 1
ATOM 2149 O O . ALA B 1 116 ? -36.726 -41.600 29.804 1.00 21.01 600 ALA B O 1
ATOM 2151 N N . ALA B 1 117 ? -36.269 -39.397 29.670 1.00 20.44 601 ALA B N 1
ATOM 2152 C CA . ALA B 1 117 ? -35.109 -39.468 30.553 1.00 22.66 601 ALA B CA 1
ATOM 2153 C C . ALA B 1 117 ? -35.500 -39.930 31.945 1.00 24.05 601 ALA B C 1
ATOM 2154 O O . ALA B 1 117 ? -34.703 -40.559 32.637 1.00 23.38 601 ALA B O 1
ATOM 2156 N N . LYS B 1 118 ? -36.725 -39.601 32.353 1.00 20.44 602 LYS B N 1
ATOM 2157 C CA . LYS B 1 118 ? -37.186 -39.859 33.719 1.00 21.45 602 LYS B CA 1
ATOM 2158 C C . LYS B 1 118 ? -37.967 -41.166 33.825 1.00 21.81 602 LYS B C 1
ATOM 2159 O O . LYS B 1 118 ? -38.472 -41.523 34.896 1.00 24.13 602 LYS B O 1
ATOM 2165 N N . GLY B 1 119 ? -38.082 -41.874 32.706 1.00 19.57 603 GLY B N 1
ATOM 2166 C CA . GLY B 1 119 ? -38.744 -43.163 32.691 1.00 17.18 603 GLY B CA 1
ATOM 2167 C C . GLY B 1 119 ? -40.256 -43.111 32.782 1.00 18.98 603 GLY B C 1
ATOM 2168 O O . GLY B 1 119 ? -40.875 -44.048 33.273 1.00 21.33 603 GLY B O 1
ATOM 2169 N N . LYS B 1 120 ? -40.861 -42.027 32.302 1.00 17.04 604 LYS B N 1
ATOM 2170 C CA . LYS B 1 120 ? -42.306 -41.855 32.481 1.00 15.99 604 LYS B CA 1
ATOM 2171 C C . LYS B 1 120 ? -43.054 -42.339 31.243 1.00 15.93 604 LYS B C 1
ATOM 2172 O O . LYS B 1 120 ? -43.368 -41.556 30.344 1.00 18.82 604 LYS B O 1
ATOM 2178 N N . TYR B 1 121 ? -43.339 -43.638 31.206 1.00 16.03 605 TYR B N 1
ATOM 2179 C CA . TYR B 1 121 ? -43.953 -44.263 30.033 1.00 16.74 605 TYR B CA 1
ATOM 2180 C C . TYR B 1 121 ? -45.322 -43.666 29.670 1.00 19.07 605 TYR B C 1
ATOM 2181 O O . TYR B 1 121 ? -45.556 -43.314 28.510 1.00 17.79 605 TYR B O 1
ATOM 2190 N N . GLU B 1 122 ? -46.243 -43.578 30.630 1.00 17.08 606 GLU B N 1
ATOM 2191 C CA . GLU B 1 122 ? -47.569 -43.044 30.284 1.00 18.14 606 GLU B CA 1
ATOM 2192 C C . GLU B 1 122 ? -47.473 -41.627 29.718 1.00 15.21 606 GLU B C 1
ATOM 2193 O O . GLU B 1 122 ? -48.250 -41.255 28.826 1.00 16.67 606 GLU B O 1
ATOM 2199 N N . ILE B 1 123 ? -46.545 -40.837 30.252 1.00 15.86 607 ILE B N 1
ATOM 2200 C CA . ILE B 1 123 ? -46.374 -39.466 29.771 1.00 16.07 607 ILE B CA 1
ATOM 2201 C C . ILE B 1 123 ? -45.837 -39.477 28.345 1.00 17.09 607 ILE B C 1
ATOM 2202 O O . ILE B 1 123 ? -46.311 -38.726 27.493 1.00 17.55 607 ILE B O 1
ATOM 2207 N N . CYS B 1 124 ? -44.859 -40.332 28.070 1.00 16.63 608 CYS B N 1
ATOM 2208 C CA . CYS B 1 124 ? -44.347 -40.421 26.699 1.00 19.44 608 CYS B CA 1
ATOM 2209 C C . CYS B 1 124 ? -45.479 -40.755 25.731 1.00 19.92 608 CYS B C 1
ATOM 2210 O O . CYS B 1 124 ? -45.620 -40.148 24.665 1.00 18.54 608 CYS B O 1
ATOM 2213 N N . LYS B 1 125 ? -46.292 -41.734 26.101 1.00 15.94 609 LYS B N 1
ATOM 2214 C CA . LYS B 1 125 ? -47.351 -42.164 25.219 1.00 16.90 609 LYS B CA 1
ATOM 2215 C C . LYS B 1 125 ? -48.367 -41.039 25.017 1.00 18.99 609 LYS B C 1
ATOM 2216 O O . LYS B 1 125 ? -48.782 -40.759 23.889 1.00 20.91 609 LYS B O 1
ATOM 2222 N N . LEU B 1 126 ? -48.745 -40.377 26.110 1.00 19.45 610 LEU B N 1
ATOM 2223 C CA . LEU B 1 126 ? -49.679 -39.249 26.041 1.00 16.49 610 LEU B CA 1
ATOM 2224 C C . LEU B 1 126 ? -49.147 -38.135 25.126 1.00 17.86 610 LEU B C 1
ATOM 2225 O O . LEU B 1 126 ? -49.870 -37.610 24.278 1.00 19.36 610 LEU B O 1
ATOM 2230 N N . LEU B 1 127 ? -47.878 -37.774 25.286 1.00 17.09 611 LEU B N 1
ATOM 2231 C CA . LEU B 1 127 ? -47.300 -36.737 24.431 1.00 17.30 611 LEU B CA 1
ATOM 2232 C C . LEU B 1 127 ? -47.335 -37.140 22.963 1.00 17.97 611 LEU B C 1
ATOM 2233 O O . LEU B 1 127 ? -47.697 -36.337 22.105 1.00 20.94 611 LEU B O 1
ATOM 2238 N N . LEU B 1 128 ? -46.983 -38.388 22.672 1.00 20.27 612 LEU B N 1
ATOM 2239 C CA . LEU B 1 128 ? -47.027 -38.871 21.294 1.00 20.18 612 LEU B CA 1
ATOM 2240 C C . LEU B 1 128 ? -48.457 -38.817 20.745 1.00 21.87 612 LEU B C 1
ATOM 2241 O O . LEU B 1 128 ? -48.680 -38.463 19.585 1.00 24.87 612 LEU B O 1
ATOM 2246 N N . GLN B 1 129 ? -49.420 -39.167 21.588 1.00 22.18 613 GLN B N 1
ATOM 2247 C CA . GLN B 1 129 ? -50.823 -39.127 21.187 1.00 19.12 613 GLN B CA 1
ATOM 2248 C C . GLN B 1 129 ? -51.274 -37.699 20.855 1.00 27.94 613 GLN B C 1
ATOM 2249 O O . GLN B 1 129 ? -52.202 -37.497 20.062 1.00 27.70 613 GLN B O 1
ATOM 2255 N N . HIS B 1 130 ? -50.615 -36.719 21.469 1.00 21.90 614 HIS B N 1
ATOM 2256 C CA . HIS B 1 130 ? -50.900 -35.304 21.226 1.00 25.61 614 HIS B CA 1
ATOM 2257 C C . HIS B 1 130 ? -49.978 -34.702 20.172 1.00 30.25 614 HIS B C 1
ATOM 2258 O O . HIS B 1 130 ? -49.903 -33.479 20.027 1.00 30.92 614 HIS B O 1
ATOM 2265 N N . GLY B 1 131 ? -49.254 -35.558 19.462 1.00 28.78 615 GLY B N 1
ATOM 2266 C CA . GLY B 1 131 ? -48.472 -35.107 18.323 1.00 30.94 615 GLY B CA 1
ATOM 2267 C C . GLY B 1 131 ? -47.041 -34.676 18.608 1.00 27.17 615 GLY B C 1
ATOM 2268 O O . GLY B 1 131 ? -46.414 -34.050 17.744 1.00 29.70 615 GLY B O 1
ATOM 2269 N N . ALA B 1 132 ? -46.513 -35.004 19.787 1.00 23.87 616 ALA B N 1
ATOM 2270 C CA . ALA B 1 132 ? -45.105 -34.726 20.075 1.00 23.47 616 ALA B CA 1
ATOM 2271 C C . ALA B 1 132 ? -44.222 -35.408 19.037 1.00 24.81 616 ALA B C 1
ATOM 2272 O O . ALA B 1 132 ? -44.479 -36.543 18.639 1.00 25.80 616 ALA B O 1
ATOM 2274 N N . ASP B 1 133 ? -43.179 -34.704 18.606 1.00 23.83 617 ASP B N 1
ATOM 2275 C CA . ASP B 1 133 ? -42.281 -35.186 17.570 1.00 24.46 617 ASP B CA 1
ATOM 2276 C C . ASP B 1 133 ? -41.110 -35.917 18.230 1.00 24.28 617 ASP B C 1
ATOM 2277 O O . ASP B 1 133 ? -40.278 -35.296 18.880 1.00 23.43 617 ASP B O 1
ATOM 2282 N N . PRO B 1 134 ? -41.040 -37.248 18.074 1.00 22.91 618 PRO B N 1
ATOM 2283 C CA . PRO B 1 134 ? -39.967 -37.992 18.740 1.00 22.41 618 PRO B CA 1
ATOM 2284 C C . PRO B 1 134 ? -38.622 -37.886 18.010 1.00 26.67 618 PRO B C 1
ATOM 2285 O O . PRO B 1 134 ? -37.648 -38.487 18.461 1.00 26.02 618 PRO B O 1
ATOM 2289 N N . THR B 1 135 ? -38.565 -37.131 16.916 1.00 24.75 619 THR B N 1
ATOM 2290 C CA . THR B 1 135 ? -37.313 -36.970 16.185 1.00 25.40 619 THR B CA 1
ATOM 2291 C C . THR B 1 135 ? -36.561 -35.700 16.580 1.00 24.37 619 THR B C 1
ATOM 2292 O O . THR B 1 135 ? -35.464 -35.442 16.081 1.00 24.78 619 THR B O 1
ATOM 2296 N N . LYS B 1 136 ? -37.159 -34.907 17.464 1.00 23.91 620 LYS B N 1
ATOM 2297 C CA . LYS B 1 136 ? -36.560 -33.640 17.886 1.00 22.13 620 LYS B CA 1
ATOM 2298 C C . LYS B 1 136 ? -35.291 -33.882 18.678 1.00 22.99 620 LYS B C 1
ATOM 2299 O O . LYS B 1 136 ? -35.289 -34.641 19.643 1.00 25.39 620 LYS B O 1
ATOM 2305 N N . LYS B 1 137 ? -34.204 -33.242 18.273 1.00 22.98 621 LYS B N 1
ATOM 2306 C CA . LYS B 1 137 ? -32.953 -33.418 18.987 1.00 21.64 621 LYS B CA 1
ATOM 2307 C C . LYS B 1 137 ? -32.687 -32.219 19.876 1.00 22.47 621 LYS B C 1
ATOM 2308 O O . LYS B 1 137 ? -32.938 -31.077 19.486 1.00 25.12 621 LYS B O 1
ATOM 2314 N N . ASN B 1 138 ? -32.182 -32.472 21.072 1.00 20.91 622 ASN B N 1
ATOM 2315 C CA . ASN B 1 138 ? -31.737 -31.362 21.906 1.00 20.12 622 ASN B CA 1
ATOM 2316 C C . ASN B 1 138 ? -30.386 -30.863 21.392 1.00 21.18 622 ASN B C 1
ATOM 2317 O O . ASN B 1 138 ? -29.929 -31.301 20.327 1.00 19.42 622 ASN B O 1
ATOM 2322 N N . ARG B 1 139 ? -29.761 -29.931 22.107 1.00 21.61 623 ARG B N 1
ATOM 2323 C CA . ARG B 1 139 ? -28.507 -29.357 21.614 1.00 20.71 623 ARG B CA 1
ATOM 2324 C C . ARG B 1 139 ? -27.350 -30.344 21.618 1.00 24.56 623 ARG B C 1
ATOM 2325 O O . ARG B 1 139 ? -26.367 -30.136 20.915 1.00 25.05 623 ARG B O 1
ATOM 2333 N N . ASP B 1 140 ? -27.457 -31.414 22.401 1.00 20.63 624 ASP B N 1
ATOM 2334 C CA . ASP B 1 140 ? -26.404 -32.434 22.403 1.00 23.42 624 ASP B CA 1
ATOM 2335 C C . ASP B 1 140 ? -26.589 -33.426 21.264 1.00 27.28 624 ASP B C 1
ATOM 2336 O O . ASP B 1 140 ? -25.790 -34.346 21.101 1.00 21.80 624 ASP B O 1
ATOM 2341 N N . GLY B 1 141 ? -27.657 -33.258 20.496 1.00 18.49 625 GLY B N 1
ATOM 2342 C CA . GLY B 1 141 ? -27.887 -34.107 19.342 1.00 19.10 625 GLY B CA 1
ATOM 2343 C C . GLY B 1 141 ? -28.763 -35.310 19.670 1.00 21.68 625 GLY B C 1
ATOM 2344 O O . GLY B 1 141 ? -28.937 -36.202 18.841 1.00 24.16 625 GLY B O 1
ATOM 2345 N N . ASN B 1 142 ? -29.314 -35.328 20.879 1.00 20.84 626 ASN B N 1
ATOM 2346 C CA . ASN B 1 142 ? -30.100 -36.477 21.357 1.00 18.77 626 ASN B CA 1
ATOM 2347 C C . ASN B 1 142 ? -31.600 -36.344 21.180 1.00 20.25 626 ASN B C 1
ATOM 2348 O O . ASN B 1 142 ? -32.194 -35.338 21.572 1.00 20.59 626 ASN B O 1
ATOM 2353 N N . THR B 1 143 ? -32.212 -37.386 20.621 1.00 21.92 627 THR B N 1
ATOM 2354 C CA . THR B 1 143 ? -33.668 -37.502 20.611 1.00 23.28 627 THR B CA 1
ATOM 2355 C C . THR B 1 143 ? -34.116 -38.038 21.966 1.00 19.73 627 THR B C 1
ATOM 2356 O O . THR B 1 143 ? -33.289 -38.471 22.772 1.00 22.14 627 THR B O 1
ATOM 2360 N N . PRO B 1 144 ? -35.429 -38.006 22.235 1.00 20.91 628 PRO B N 1
ATOM 2361 C CA . PRO B 1 144 ? -35.873 -38.594 23.502 1.00 19.81 628 PRO B CA 1
ATOM 2362 C C . PRO B 1 144 ? -35.439 -40.059 23.637 1.00 18.82 628 PRO B C 1
ATOM 2363 O O . PRO B 1 144 ? -35.057 -40.488 24.722 1.00 20.56 628 PRO B O 1
ATOM 2367 N N . LEU B 1 145 ? -35.494 -40.810 22.551 1.00 22.17 629 LEU B N 1
ATOM 2368 C CA . LEU B 1 145 ? -35.040 -42.196 22.573 1.00 24.03 629 LEU B CA 1
ATOM 2369 C C . LEU B 1 145 ? -33.586 -42.318 23.043 1.00 28.26 629 LEU B C 1
ATOM 2370 O O . LEU B 1 145 ? -33.251 -43.226 23.796 1.00 24.61 629 LEU B O 1
ATOM 2375 N N . ASP B 1 146 ? -32.725 -41.409 22.592 1.00 22.60 630 ASP B N 1
ATOM 2376 C CA . ASP B 1 146 ? -31.320 -41.447 22.978 1.00 24.42 630 ASP B CA 1
ATOM 2377 C C . ASP B 1 146 ? -31.128 -41.264 24.491 1.00 24.30 630 ASP B C 1
ATOM 2378 O O . ASP B 1 146 ? -30.094 -41.649 25.043 1.00 26.88 630 ASP B O 1
ATOM 2383 N N . LEU B 1 147 ? -32.110 -40.661 25.158 1.00 23.57 631 LEU B N 1
ATOM 2384 C CA . LEU B 1 147 ? -31.983 -40.370 26.588 1.00 22.55 631 LEU B CA 1
ATOM 2385 C C . LEU B 1 147 ? -32.560 -41.472 27.485 1.00 24.75 631 LEU B C 1
ATOM 2386 O O . LEU B 1 147 ? -32.406 -41.435 28.708 1.00 27.06 631 LEU B O 1
ATOM 2391 N N . VAL B 1 148 ? -33.239 -42.437 26.884 1.00 23.78 632 VAL B N 1
ATOM 2392 C CA . VAL B 1 148 ? -33.849 -43.512 27.664 1.00 23.54 632 VAL B CA 1
ATOM 2393 C C . VAL B 1 148 ? -32.788 -44.356 28.370 1.00 27.18 632 VAL B C 1
ATOM 2394 O O . VAL B 1 148 ? -31.789 -44.759 27.764 1.00 32.67 632 VAL B O 1
ATOM 2398 N N . LYS B 1 149 ? -32.993 -44.609 29.659 1.00 31.94 633 LYS B N 1
ATOM 2399 C CA . LYS B 1 149 ? -32.069 -45.451 30.417 1.00 38.02 633 LYS B CA 1
ATOM 2400 C C . LYS B 1 149 ? -32.021 -46.862 29.851 1.00 35.04 633 LYS B C 1
ATOM 2401 O O . LYS B 1 149 ? -33.043 -47.407 29.442 1.00 39.04 633 LYS B O 1
ATOM 2407 N N . ASP B 1 150 ? -30.831 -47.453 29.821 1.00 39.48 634 ASP B N 1
ATOM 2408 C CA . ASP B 1 150 ? -30.724 -48.862 29.490 1.00 51.53 634 ASP B CA 1
ATOM 2409 C C . ASP B 1 150 ? -31.557 -49.603 30.527 1.00 58.42 634 ASP B C 1
ATOM 2410 O O . ASP B 1 150 ? -31.490 -49.296 31.719 1.00 67.63 634 ASP B O 1
ATOM 2415 N N . GLY B 1 151 ? -32.355 -50.563 30.079 1.00 58.89 635 GLY B N 1
ATOM 2416 C CA . GLY B 1 151 ? -33.256 -51.259 30.979 1.00 52.95 635 GLY B CA 1
ATOM 2417 C C . GLY B 1 151 ? -34.696 -50.841 30.747 1.00 49.11 635 GLY B C 1
ATOM 2418 O O . GLY B 1 151 ? -35.614 -51.632 30.954 1.00 49.98 635 GLY B O 1
ATOM 2419 N N . ASP B 1 152 ? -34.901 -49.596 30.320 1.00 43.42 636 ASP B N 1
ATOM 2420 C CA . ASP B 1 152 ? -36.244 -49.134 29.981 1.00 34.02 636 ASP B CA 1
ATOM 2421 C C . ASP B 1 152 ? -36.593 -49.495 28.539 1.00 30.02 636 ASP B C 1
ATOM 2422 O O . ASP B 1 152 ? -36.930 -48.629 27.736 1.00 31.15 636 ASP B O 1
ATOM 2427 N N . THR B 1 153 ? -36.525 -50.782 28.225 1.00 33.57 637 THR B N 1
ATOM 2428 C CA . THR B 1 153 ? -36.723 -51.251 26.857 1.00 35.62 637 THR B CA 1
ATOM 2429 C C . THR B 1 153 ? -38.126 -50.971 26.306 1.00 38.03 637 THR B C 1
ATOM 2430 O O . THR B 1 153 ? -38.305 -50.825 25.097 1.00 35.00 637 THR B O 1
ATOM 2434 N N . ASP B 1 154 ? -39.125 -50.893 27.179 1.00 30.77 638 ASP B N 1
ATOM 2435 C CA . ASP B 1 154 ? -40.471 -50.629 26.690 1.00 30.51 638 ASP B CA 1
ATOM 2436 C C . ASP B 1 154 ? -40.610 -49.189 26.198 1.00 24.56 638 ASP B C 1
ATOM 2437 O O . ASP B 1 154 ? -41.267 -48.939 25.186 1.00 26.61 638 ASP B O 1
ATOM 2442 N N . ILE B 1 155 ? -39.986 -48.246 26.901 1.00 23.31 639 ILE B N 1
ATOM 2443 C CA . ILE B 1 155 ? -40.002 -46.861 26.446 1.00 22.25 639 ILE B CA 1
ATOM 2444 C C . ILE B 1 155 ? -39.228 -46.739 25.141 1.00 22.03 639 ILE B C 1
ATOM 2445 O O . ILE B 1 155 ? -39.619 -45.995 24.244 1.00 23.99 639 ILE B O 1
ATOM 2450 N N . GLN B 1 156 ? -38.127 -47.473 25.037 1.00 25.32 640 GLN B N 1
ATOM 2451 C CA . GLN B 1 156 ? -37.357 -47.478 23.792 1.00 28.75 640 GLN B CA 1
ATOM 2452 C C . GLN B 1 156 ? -38.245 -47.921 22.628 1.00 31.59 640 GLN B C 1
ATOM 2453 O O . GLN B 1 156 ? -38.275 -47.274 21.575 1.00 34.65 640 GLN B O 1
ATOM 2459 N N . ASP B 1 157 ? -38.974 -49.015 22.827 1.00 30.07 641 ASP B N 1
ATOM 2460 C CA . ASP B 1 157 ? -39.876 -49.534 21.800 1.00 31.23 641 ASP B CA 1
ATOM 2461 C C . ASP B 1 157 ? -40.972 -48.534 21.460 1.00 33.68 641 ASP B C 1
ATOM 2462 O O . ASP B 1 157 ? -41.321 -48.360 20.299 1.00 36.69 641 ASP B O 1
ATOM 2467 N N . LEU B 1 158 ? -41.514 -47.882 22.483 1.00 28.81 642 LEU B N 1
ATOM 2468 C CA . LEU B 1 158 ? -42.566 -46.892 22.299 1.00 28.65 642 LEU B CA 1
ATOM 2469 C C . LEU B 1 158 ? -42.088 -45.745 21.415 1.00 32.11 642 LEU B C 1
ATOM 2470 O O . LEU B 1 158 ? -42.804 -45.295 20.518 1.00 34.69 642 LEU B O 1
ATOM 2475 N N . LEU B 1 159 ? -40.873 -45.274 21.672 1.00 23.85 643 LEU B N 1
ATOM 2476 C CA . LEU B 1 159 ? -40.344 -44.119 20.959 1.00 27.85 643 LEU B CA 1
ATOM 2477 C C . LEU B 1 159 ? -39.848 -44.509 19.565 1.00 38.23 643 LEU B C 1
ATOM 2478 O O . LEU B 1 159 ? -39.957 -43.723 18.626 1.00 51.28 643 LEU B O 1
ATOM 2483 N N . ARG B 1 160 ? -39.327 -45.726 19.425 1.00 36.82 644 ARG B N 1
ATOM 2484 C CA . ARG B 1 160 ? -38.901 -46.228 18.117 1.00 48.11 644 ARG B CA 1
ATOM 2485 C C . ARG B 1 160 ? -39.945 -47.157 17.504 1.00 62.52 644 ARG B C 1
ATOM 2486 O O . ARG B 1 160 ? -41.054 -46.736 17.173 1.00 72.53 644 ARG B O 1
ATOM 2494 N N . SER C 1 6 ? 12.255 9.717 1.860 1.00 56.40 490 SER C N 1
ATOM 2495 C CA . SER C 1 6 ? 12.154 9.730 3.314 1.00 42.00 490 SER C CA 1
ATOM 2496 C C . SER C 1 6 ? 11.669 11.076 3.838 1.00 46.15 490 SER C C 1
ATOM 2497 O O . SER C 1 6 ? 11.105 11.140 4.921 1.00 39.33 490 SER C O 1
ATOM 2500 N N . GLU C 1 7 ? 11.888 12.160 3.099 1.00 48.01 491 GLU C N 1
ATOM 2501 C CA . GLU C 1 7 ? 11.362 13.436 3.589 1.00 50.19 491 GLU C CA 1
ATOM 2502 C C . GLU C 1 7 ? 9.830 13.441 3.580 1.00 47.04 491 GLU C C 1
ATOM 2503 O O . GLU C 1 7 ? 9.199 13.935 4.514 1.00 43.21 491 GLU C O 1
ATOM 2509 N N . ALA C 1 8 ? 9.239 12.885 2.526 1.00 44.48 492 ALA C N 1
ATOM 2510 C CA . ALA C 1 8 ? 7.787 12.769 2.443 1.00 39.62 492 ALA C CA 1
ATOM 2511 C C . ALA C 1 8 ? 7.242 11.894 3.566 1.00 37.99 492 ALA C C 1
ATOM 2512 O O . ALA C 1 8 ? 6.245 12.237 4.195 1.00 34.01 492 ALA C O 1
ATOM 2514 N N . ASP C 1 9 ? 7.887 10.756 3.814 1.00 38.50 493 ASP C N 1
ATOM 2515 C CA . ASP C 1 9 ? 7.440 9.887 4.902 1.00 37.00 493 ASP C CA 1
ATOM 2516 C C . ASP C 1 9 ? 7.661 10.525 6.268 1.00 33.05 493 ASP C C 1
ATOM 2517 O O . ASP C 1 9 ? 6.834 10.378 7.162 1.00 31.95 493 ASP C O 1
ATOM 2522 N N . ARG C 1 10 ? 8.777 11.232 6.429 1.00 37.93 494 ARG C N 1
ATOM 2523 C CA . ARG C 1 10 ? 9.042 11.893 7.700 1.00 34.17 494 ARG C CA 1
ATOM 2524 C C . ARG C 1 10 ? 7.981 12.955 7.961 1.00 32.72 494 ARG C C 1
ATOM 2525 O O . ARG C 1 10 ? 7.483 13.083 9.078 1.00 34.74 494 ARG C O 1
ATOM 2533 N N . GLN C 1 11 ? 7.647 13.721 6.922 1.00 34.52 495 GLN C N 1
ATOM 2534 C CA . GLN C 1 11 ? 6.630 14.766 7.025 1.00 32.57 495 GLN C CA 1
ATOM 2535 C C . GLN C 1 11 ? 5.256 14.182 7.336 1.00 31.14 495 GLN C C 1
ATOM 2536 O O . GLN C 1 11 ? 4.487 14.757 8.110 1.00 29.19 495 GLN C O 1
ATOM 2542 N N . LEU C 1 12 ? 4.955 13.025 6.755 1.00 29.46 496 LEU C N 1
ATOM 2543 C CA . LEU C 1 12 ? 3.675 12.374 7.019 1.00 29.58 496 LEU C CA 1
ATOM 2544 C C . LEU C 1 12 ? 3.574 11.895 8.472 1.00 26.40 496 LEU C C 1
ATOM 2545 O O . LEU C 1 12 ? 2.564 12.110 9.144 1.00 24.95 496 LEU C O 1
ATOM 2550 N N . LEU C 1 13 ? 4.621 11.228 8.945 1.00 26.15 497 LEU C N 1
ATOM 2551 C CA . LEU C 1 13 ? 4.659 10.748 10.318 1.00 27.48 497 LEU C CA 1
ATOM 2552 C C . LEU C 1 13 ? 4.571 11.915 11.297 1.00 27.20 497 LEU C C 1
ATOM 2553 O O . LEU C 1 13 ? 3.844 11.851 12.297 1.00 25.66 497 LEU C O 1
ATOM 2558 N N . GLU C 1 14 ? 5.315 12.976 11.010 1.00 27.39 498 GLU C N 1
ATOM 2559 C CA . GLU C 1 14 ? 5.293 14.149 11.870 1.00 29.57 498 GLU C CA 1
ATOM 2560 C C . GLU C 1 14 ? 3.918 14.811 11.872 1.00 31.22 498 GLU C C 1
ATOM 2561 O O . GLU C 1 14 ? 3.454 15.281 12.908 1.00 28.54 498 GLU C O 1
ATOM 2567 N N . ALA C 1 15 ? 3.265 14.841 10.715 1.00 27.93 499 ALA C N 1
ATOM 2568 C CA . ALA C 1 15 ? 1.944 15.459 10.627 1.00 28.63 499 ALA C CA 1
ATOM 2569 C C . ALA C 1 15 ? 0.909 14.619 11.364 1.00 29.03 499 ALA C C 1
ATOM 2570 O O . ALA C 1 15 ? 0.016 15.162 12.010 1.00 25.15 499 ALA C O 1
ATOM 2572 N N . ALA C 1 16 ? 1.036 13.297 11.289 1.00 22.96 500 ALA C N 1
ATOM 2573 C CA . ALA C 1 16 ? 0.113 12.428 12.023 1.00 21.85 500 ALA C CA 1
ATOM 2574 C C . ALA C 1 16 ? 0.264 12.649 13.523 1.00 28.32 500 ALA C C 1
ATOM 2575 O O . ALA C 1 16 ? -0.729 12.746 14.259 1.00 26.93 500 ALA C O 1
ATOM 2577 N N . LYS C 1 17 ? 1.514 12.741 13.968 1.00 23.49 501 LYS C N 1
ATOM 2578 C CA . LYS C 1 17 ? 1.822 13.014 15.367 1.00 24.56 501 LYS C CA 1
ATOM 2579 C C . LYS C 1 17 ? 1.278 14.372 15.810 1.00 25.98 501 LYS C C 1
ATOM 2580 O O . LYS C 1 17 ? 0.771 14.505 16.927 1.00 23.93 501 LYS C O 1
ATOM 2586 N N . ALA C 1 18 ? 1.378 15.367 14.931 1.00 24.37 502 ALA C N 1
ATOM 2587 C CA . ALA C 1 18 ? 0.986 16.741 15.275 1.00 24.73 502 ALA C CA 1
ATOM 2588 C C . ALA C 1 18 ? -0.515 17.012 15.117 1.00 28.06 502 ALA C C 1
ATOM 2589 O O . ALA C 1 18 ? -1.031 18.013 15.635 1.00 32.06 502 ALA C O 1
ATOM 2591 N N . GLY C 1 19 ? -1.213 16.133 14.405 1.00 28.84 503 GLY C N 1
ATOM 2592 C CA . GLY C 1 19 ? -2.625 16.342 14.116 1.00 29.37 503 GLY C CA 1
ATOM 2593 C C . GLY C 1 19 ? -2.835 17.318 12.966 1.00 30.33 503 GLY C C 1
ATOM 2594 O O . GLY C 1 19 ? -3.862 18.002 12.890 1.00 33.23 503 GLY C O 1
ATOM 2595 N N . ASP C 1 20 ? -1.851 17.390 12.073 1.00 28.16 504 ASP C N 1
ATOM 2596 C CA . ASP C 1 20 ? -1.901 18.293 10.924 1.00 30.86 504 ASP C CA 1
ATOM 2597 C C . ASP C 1 20 ? -2.622 17.594 9.777 1.00 31.89 504 ASP C C 1
ATOM 2598 O O . ASP C 1 20 ? -1.985 17.015 8.898 1.00 29.48 504 ASP C O 1
ATOM 2603 N N . VAL C 1 21 ? -3.950 17.646 9.786 1.00 33.11 505 VAL C N 1
ATOM 2604 C CA . VAL C 1 21 ? -4.739 16.856 8.844 1.00 32.28 505 VAL C CA 1
ATOM 2605 C C . VAL C 1 21 ? -4.532 17.281 7.385 1.00 31.02 505 VAL C C 1
ATOM 2606 O O . VAL C 1 21 ? -4.560 16.444 6.484 1.00 33.38 505 VAL C O 1
ATOM 2610 N N . GLU C 1 22 ? -4.332 18.574 7.152 1.00 33.18 506 GLU C N 1
ATOM 2611 C CA . GLU C 1 22 ? -4.121 19.041 5.781 1.00 37.54 506 GLU C CA 1
ATOM 2612 C C . GLU C 1 22 ? -2.853 18.439 5.178 1.00 40.26 506 GLU C C 1
ATOM 2613 O O . GLU C 1 22 ? -2.851 17.999 4.026 1.00 36.67 506 GLU C O 1
ATOM 2619 N N . THR C 1 23 ? -1.781 18.403 5.960 1.00 34.10 507 THR C N 1
ATOM 2620 C CA . THR C 1 23 ? -0.550 17.774 5.501 1.00 35.08 507 THR C CA 1
ATOM 2621 C C . THR C 1 23 ? -0.726 16.259 5.332 1.00 35.90 507 THR C C 1
ATOM 2622 O O . THR C 1 23 ? -0.231 15.683 4.367 1.00 34.82 507 THR C O 1
ATOM 2626 N N . VAL C 1 24 ? -1.439 15.613 6.253 1.00 29.42 508 VAL C N 1
ATOM 2627 C CA . VAL C 1 24 ? -1.713 14.186 6.091 1.00 27.81 508 VAL C CA 1
ATOM 2628 C C . VAL C 1 24 ? -2.438 13.941 4.768 1.00 35.06 508 VAL C C 1
ATOM 2629 O O . VAL C 1 24 ? -2.076 13.040 4.008 1.00 33.39 508 VAL C O 1
ATOM 2633 N N . LYS C 1 25 ? -3.446 14.759 4.480 1.00 32.47 509 LYS C N 1
ATOM 2634 C CA . LYS C 1 25 ? -4.176 14.634 3.221 1.00 35.97 509 LYS C CA 1
ATOM 2635 C C . LYS C 1 25 ? -3.245 14.722 2.010 1.00 39.09 509 LYS C C 1
ATOM 2636 O O . LYS C 1 25 ? -3.355 13.935 1.069 1.00 40.08 509 LYS C O 1
ATOM 2642 N N . LYS C 1 26 ? -2.319 15.675 2.046 1.00 36.93 510 LYS C N 1
ATOM 2643 C CA . LYS C 1 26 ? -1.415 15.904 0.926 1.00 39.52 510 LYS C CA 1
ATOM 2644 C C . LYS C 1 26 ? -0.477 14.719 0.692 1.00 42.92 510 LYS C C 1
ATOM 2645 O O . LYS C 1 26 ? -0.165 14.383 -0.451 1.00 42.01 510 LYS C O 1
ATOM 2651 N N . LEU C 1 27 ? -0.034 14.082 1.771 1.00 36.38 511 LEU C N 1
ATOM 2652 C CA . LEU C 1 27 ? 1.043 13.100 1.664 1.00 34.53 511 LEU C CA 1
ATOM 2653 C C . LEU C 1 27 ? 0.590 11.646 1.732 1.00 37.12 511 LEU C C 1
ATOM 2654 O O . LEU C 1 27 ? 1.362 10.743 1.404 1.00 34.58 511 LEU C O 1
ATOM 2659 N N . CYS C 1 28 ? -0.646 11.420 2.168 1.00 35.13 512 CYS C N 1
ATOM 2660 C CA . CYS C 1 28 ? -1.154 10.062 2.354 1.00 30.61 512 CYS C CA 1
ATOM 2661 C C . CYS C 1 28 ? -1.489 9.405 1.020 1.00 37.33 512 CYS C C 1
ATOM 2662 O O . CYS C 1 28 ? -2.370 9.873 0.298 1.00 39.30 512 CYS C O 1
ATOM 2665 N N . THR C 1 29 ? -0.779 8.326 0.694 1.00 31.61 513 THR C N 1
ATOM 2666 C CA . THR C 1 29 ? -1.058 7.556 -0.511 1.00 35.34 513 THR C CA 1
ATOM 2667 C C . THR C 1 29 ? -1.100 6.073 -0.170 1.00 32.50 513 THR C C 1
ATOM 2668 O O . THR C 1 29 ? -0.780 5.680 0.946 1.00 28.02 513 THR C O 1
ATOM 2672 N N . VAL C 1 30 ? -1.482 5.246 -1.135 1.00 37.49 514 VAL C N 1
ATOM 2673 C CA . VAL C 1 30 ? -1.491 3.809 -0.893 1.00 33.40 514 VAL C CA 1
ATOM 2674 C C . VAL C 1 30 ? -0.085 3.354 -0.491 1.00 33.24 514 VAL C C 1
ATOM 2675 O O . VAL C 1 30 ? 0.073 2.438 0.315 1.00 31.32 514 VAL C O 1
ATOM 2679 N N . GLN C 1 31 ? 0.934 4.008 -1.046 1.00 33.54 515 GLN C N 1
ATOM 2680 C CA . GLN C 1 31 ? 2.321 3.670 -0.730 1.00 31.10 515 GLN C CA 1
ATOM 2681 C C . GLN C 1 31 ? 2.790 4.090 0.657 1.00 36.28 515 GLN C C 1
ATOM 2682 O O . GLN C 1 31 ? 3.579 3.381 1.281 1.00 35.56 515 GLN C O 1
ATOM 2688 N N . SER C 1 32 ? 2.328 5.247 1.131 1.00 32.38 516 SER C N 1
ATOM 2689 C CA . SER C 1 32 ? 2.883 5.833 2.349 1.00 29.07 516 SER C CA 1
ATOM 2690 C C . SER C 1 32 ? 2.024 5.671 3.599 1.00 31.54 516 SER C C 1
ATOM 2691 O O . SER C 1 32 ? 2.510 5.869 4.714 1.00 27.11 516 SER C O 1
ATOM 2694 N N . VAL C 1 33 ? 0.751 5.337 3.416 1.00 25.56 517 VAL C N 1
ATOM 2695 C CA . VAL C 1 33 ? -0.205 5.391 4.514 1.00 23.79 517 VAL C CA 1
ATOM 2696 C C . VAL C 1 33 ? 0.234 4.559 5.713 1.00 22.89 517 VAL C C 1
ATOM 2697 O O . VAL C 1 33 ? -0.046 4.926 6.858 1.00 24.85 517 VAL C O 1
ATOM 2701 N N . ASN C 1 34 ? 0.920 3.447 5.450 1.00 26.43 518 ASN C N 1
ATOM 2702 C CA . ASN C 1 34 ? 1.395 2.573 6.519 1.00 26.16 518 ASN C CA 1
ATOM 2703 C C . ASN C 1 34 ? 2.920 2.508 6.630 1.00 25.39 518 ASN C C 1
ATOM 2704 O O . ASN C 1 34 ? 3.477 1.513 7.109 1.00 24.78 518 ASN C O 1
ATOM 2709 N N . CYS C 1 35 ? 3.582 3.582 6.208 1.00 25.40 519 CYS C N 1
ATOM 2710 C CA . CYS C 1 35 ? 5.026 3.703 6.379 1.00 27.58 519 CYS C CA 1
ATOM 2711 C C . CYS C 1 35 ? 5.392 3.662 7.860 1.00 25.79 519 CYS C C 1
ATOM 2712 O O . CYS C 1 35 ? 4.531 3.823 8.734 1.00 26.00 519 CYS C O 1
ATOM 2715 N N . ARG C 1 36 ? 6.673 3.448 8.140 1.00 25.96 520 ARG C N 1
ATOM 2716 C CA . ARG C 1 36 ? 7.134 3.284 9.514 1.00 28.54 520 ARG C CA 1
ATOM 2717 C C . ARG C 1 36 ? 8.320 4.182 9.849 1.00 30.18 520 ARG C C 1
ATOM 2718 O O . ARG C 1 36 ? 9.254 4.314 9.061 1.00 29.41 520 ARG C O 1
ATOM 2726 N N . ASP C 1 37 ? 8.263 4.785 11.030 1.00 28.20 521 ASP C N 1
ATOM 2727 C CA . ASP C 1 37 ? 9.378 5.528 11.604 1.00 28.91 521 ASP C CA 1
ATOM 2728 C C . ASP C 1 37 ? 10.573 4.575 11.611 1.00 30.69 521 ASP C C 1
ATOM 2729 O O . ASP C 1 37 ? 10.435 3.428 12.009 1.00 43.41 521 ASP C O 1
ATOM 2734 N N . ILE C 1 38 ? 11.736 5.016 11.148 1.00 35.65 522 ILE C N 1
ATOM 2735 C CA . ILE C 1 38 ? 12.907 4.143 11.206 1.00 40.46 522 ILE C CA 1
ATOM 2736 C C . ILE C 1 38 ? 13.701 4.372 12.491 1.00 36.38 522 ILE C C 1
ATOM 2737 O O . ILE C 1 38 ? 14.576 3.582 12.839 1.00 47.48 522 ILE C O 1
ATOM 2742 N N . GLU C 1 39 ? 13.382 5.452 13.199 1.00 39.65 523 GLU C N 1
ATOM 2743 C CA . GLU C 1 39 ? 14.272 5.966 14.234 1.00 53.29 523 GLU C CA 1
ATOM 2744 C C . GLU C 1 39 ? 13.699 5.898 15.647 1.00 57.88 523 GLU C C 1
ATOM 2745 O O . GLU C 1 39 ? 14.216 6.552 16.554 1.00 67.62 523 GLU C O 1
ATOM 2751 N N . GLY C 1 40 ? 12.637 5.117 15.837 1.00 41.55 524 GLY C N 1
ATOM 2752 C CA . GLY C 1 40 ? 12.051 4.957 17.154 1.00 40.69 524 GLY C CA 1
ATOM 2753 C C . GLY C 1 40 ? 11.549 3.544 17.388 1.00 42.19 524 GLY C C 1
ATOM 2754 O O . GLY C 1 40 ? 12.331 2.615 17.536 1.00 40.79 524 GLY C O 1
ATOM 2755 N N . ARG C 1 41 ? 10.237 3.365 17.435 1.00 38.94 525 ARG C N 1
ATOM 2756 C CA . ARG C 1 41 ? 9.714 2.008 17.534 1.00 32.83 525 ARG C CA 1
ATOM 2757 C C . ARG C 1 41 ? 8.946 1.598 16.283 1.00 26.45 525 ARG C C 1
ATOM 2758 O O . ARG C 1 41 ? 8.079 0.730 16.326 1.00 28.22 525 ARG C O 1
ATOM 2766 N N . GLN C 1 42 ? 9.293 2.221 15.160 1.00 24.90 526 GLN C N 1
ATOM 2767 C CA . GLN C 1 42 ? 8.706 1.868 13.868 1.00 29.74 526 GLN C CA 1
ATOM 2768 C C . GLN C 1 42 ? 7.188 2.031 13.829 1.00 29.54 526 GLN C C 1
ATOM 2769 O O . GLN C 1 42 ? 6.476 1.228 13.221 1.00 28.94 526 GLN C O 1
ATOM 2775 N N . SER C 1 43 ? 6.692 3.083 14.471 1.00 26.05 527 SER C N 1
ATOM 2776 C CA . SER C 1 43 ? 5.265 3.377 14.451 1.00 24.45 527 SER C CA 1
ATOM 2777 C C . SER C 1 43 ? 4.804 3.810 13.069 1.00 23.14 527 SER C C 1
ATOM 2778 O O . SER C 1 43 ? 5.560 4.416 12.315 1.00 25.91 527 SER C O 1
ATOM 2781 N N . THR C 1 44 ? 3.550 3.510 12.753 1.00 20.86 528 THR C N 1
ATOM 2782 C CA . THR C 1 44 ? 2.944 3.978 11.522 1.00 20.72 528 THR C CA 1
ATOM 2783 C C . THR C 1 44 ? 2.256 5.310 11.807 1.00 21.51 528 THR C C 1
ATOM 2784 O O . THR C 1 44 ? 2.106 5.699 12.969 1.00 21.71 528 THR C O 1
ATOM 2788 N N . PRO C 1 45 ? 1.823 6.013 10.749 1.00 21.92 529 PRO C N 1
ATOM 2789 C CA . PRO C 1 45 ? 1.034 7.229 10.993 1.00 21.23 529 PRO C CA 1
ATOM 2790 C C . PRO C 1 45 ? -0.160 6.983 11.925 1.00 21.06 529 PRO C C 1
ATOM 2791 O O . PRO C 1 45 ? -0.456 7.824 12.780 1.00 21.43 529 PRO C O 1
ATOM 2795 N N . LEU C 1 46 ? -0.830 5.845 11.778 1.00 19.74 530 LEU C N 1
ATOM 2796 C CA . LEU C 1 46 ? -2.001 5.561 12.613 1.00 19.68 530 LEU C CA 1
ATOM 2797 C C . LEU C 1 46 ? -1.615 5.359 14.079 1.00 19.83 530 LEU C C 1
ATOM 2798 O O . LEU C 1 46 ? -2.360 5.764 14.973 1.00 18.28 530 LEU C O 1
ATOM 2803 N N . HIS C 1 47 ? -0.455 4.750 14.332 1.00 17.86 531 HIS C N 1
ATOM 2804 C CA . HIS C 1 47 ? 0.051 4.658 15.708 1.00 19.72 531 HIS C CA 1
ATOM 2805 C C . HIS C 1 47 ? 0.230 6.056 16.307 1.00 20.11 531 HIS C C 1
ATOM 2806 O O . HIS C 1 47 ? -0.172 6.316 17.449 1.00 17.59 531 HIS C O 1
ATOM 2813 N N . PHE C 1 48 ? 0.880 6.939 15.546 1.00 18.43 532 PHE C N 1
ATOM 2814 C CA . PHE C 1 48 ? 1.165 8.291 16.026 1.00 17.75 532 PHE C CA 1
ATOM 2815 C C . PHE C 1 48 ? -0.135 9.044 16.274 1.00 22.62 532 PHE C C 1
ATOM 2816 O O . PHE C 1 48 ? -0.315 9.668 17.327 1.00 20.08 532 PHE C O 1
ATOM 2824 N N . ALA C 1 49 ? -1.041 8.993 15.306 1.00 21.09 533 ALA C N 1
ATOM 2825 C CA . ALA C 1 49 ? -2.292 9.734 15.437 1.00 20.93 533 ALA C CA 1
ATOM 2826 C C . ALA C 1 49 ? -3.090 9.197 16.623 1.00 21.06 533 ALA C C 1
ATOM 2827 O O . ALA C 1 49 ? -3.712 9.963 17.358 1.00 17.36 533 ALA C O 1
ATOM 2829 N N . ALA C 1 50 ? -3.065 7.881 16.815 1.00 16.93 534 ALA C N 1
ATOM 2830 C CA . ALA C 1 50 ? -3.806 7.267 17.920 1.00 15.53 534 ALA C CA 1
ATOM 2831 C C . ALA C 1 50 ? -3.212 7.643 19.273 1.00 19.10 534 ALA C C 1
ATOM 2832 O O . ALA C 1 50 ? -3.929 8.027 20.199 1.00 17.77 534 ALA C O 1
ATOM 2834 N N . GLY C 1 51 ? -1.896 7.510 19.386 1.00 18.08 535 GLY C N 1
ATOM 2835 C CA . GLY C 1 51 ? -1.216 7.764 20.645 1.00 16.82 535 GLY C CA 1
ATOM 2836 C C . GLY C 1 51 ? -1.283 9.224 21.055 1.00 17.63 535 GLY C C 1
ATOM 2837 O O . GLY C 1 51 ? -1.341 9.517 22.243 1.00 18.54 535 GLY C O 1
ATOM 2838 N N . TYR C 1 52 ? -1.285 10.126 20.077 1.00 17.85 536 TYR C N 1
ATOM 2839 C CA . TYR C 1 52 ? -1.307 11.564 20.343 1.00 16.97 536 TYR C CA 1
ATOM 2840 C C . TYR C 1 52 ? -2.712 12.167 20.264 1.00 16.84 536 TYR C C 1
ATOM 2841 O O . TYR C 1 52 ? -2.879 13.388 20.262 1.00 17.88 536 TYR C O 1
ATOM 2850 N N . ASN C 1 53 ? -3.715 11.296 20.240 1.00 17.04 537 ASN C N 1
ATOM 2851 C CA . ASN C 1 53 ? -5.103 11.737 20.348 1.00 19.24 537 ASN C CA 1
ATOM 2852 C C . ASN C 1 53 ? -5.521 12.719 19.259 1.00 16.60 537 ASN C C 1
ATOM 2853 O O . ASN C 1 53 ? -6.216 13.718 19.516 1.00 18.88 537 ASN C O 1
ATOM 2858 N N . ARG C 1 54 ? -5.125 12.403 18.029 1.00 17.80 538 ARG C N 1
ATOM 2859 C CA . ARG C 1 54 ? -5.438 13.246 16.884 1.00 19.88 538 ARG C CA 1
ATOM 2860 C C . ARG C 1 54 ? -6.636 12.646 16.154 1.00 17.94 538 ARG C C 1
ATOM 2861 O O . ARG C 1 54 ? -6.478 11.895 15.188 1.00 21.61 538 ARG C O 1
ATOM 2869 N N . VAL C 1 55 ? -7.830 12.970 16.632 1.00 21.42 539 VAL C N 1
ATOM 2870 C CA . VAL C 1 55 ? -9.051 12.353 16.120 1.00 22.03 539 VAL C CA 1
ATOM 2871 C C . VAL C 1 55 ? -9.300 12.540 14.616 1.00 22.26 539 VAL C C 1
ATOM 2872 O O . VAL C 1 55 ? -9.621 11.568 13.922 1.00 23.30 539 VAL C O 1
ATOM 2876 N N A SER C 1 56 ? -9.146 13.764 14.110 0.43 20.45 540 SER C N 1
ATOM 2877 N N B SER C 1 56 ? -9.167 13.768 14.121 0.57 20.16 540 SER C N 1
ATOM 2878 C CA A SER C 1 56 ? -9.408 14.025 12.692 0.43 22.90 540 SER C CA 1
ATOM 2879 C CA B SER C 1 56 ? -9.400 14.018 12.702 0.57 22.74 540 SER C CA 1
ATOM 2880 C C A SER C 1 56 ? -8.419 13.297 11.782 0.43 23.09 540 SER C C 1
ATOM 2881 C C B SER C 1 56 ? -8.457 13.165 11.861 0.57 22.56 540 SER C C 1
ATOM 2882 O O A SER C 1 56 ? -8.761 12.907 10.664 0.43 23.56 540 SER C O 1
ATOM 2883 O O B SER C 1 56 ? -8.868 12.545 10.878 0.57 24.71 540 SER C O 1
ATOM 2888 N N . VAL C 1 57 ? -7.188 13.124 12.256 1.00 21.75 541 VAL C N 1
ATOM 2889 C CA . VAL C 1 57 ? -6.197 12.364 11.498 1.00 21.99 541 VAL C CA 1
ATOM 2890 C C . VAL C 1 57 ? -6.504 10.879 11.576 1.00 22.36 541 VAL C C 1
ATOM 2891 O O . VAL C 1 57 ? -6.403 10.163 10.584 1.00 21.31 541 VAL C O 1
ATOM 2895 N N . VAL C 1 58 ? -6.896 10.413 12.757 1.00 19.68 542 VAL C N 1
ATOM 2896 C CA . VAL C 1 58 ? -7.290 9.013 12.882 1.00 19.47 542 VAL C CA 1
ATOM 2897 C C . VAL C 1 58 ? -8.418 8.679 11.910 1.00 21.75 542 VAL C C 1
ATOM 2898 O O . VAL C 1 58 ? -8.336 7.695 11.176 1.00 21.27 542 VAL C O 1
ATOM 2902 N N . GLU C 1 59 ? -9.475 9.487 11.909 1.00 22.21 543 GLU C N 1
ATOM 2903 C CA . GLU C 1 59 ? -10.579 9.240 11.000 1.00 24.31 543 GLU C CA 1
ATOM 2904 C C . GLU C 1 59 ? -10.108 9.234 9.557 1.00 24.09 543 GLU C C 1
ATOM 2905 O O . GLU C 1 59 ? -10.463 8.348 8.789 1.00 26.21 543 GLU C O 1
ATOM 2911 N N . TYR C 1 60 ? -9.316 10.230 9.181 1.00 22.68 544 TYR C N 1
ATOM 2912 C CA . TYR C 1 60 ? -8.872 10.308 7.798 1.00 24.44 544 TYR C CA 1
ATOM 2913 C C . TYR C 1 60 ? -8.032 9.091 7.400 1.00 25.49 544 TYR C C 1
ATOM 2914 O O . TYR C 1 60 ? -8.254 8.493 6.344 1.00 25.11 544 TYR C O 1
ATOM 2923 N N . LEU C 1 61 ? -7.060 8.745 8.234 1.00 23.47 545 LEU C N 1
ATOM 2924 C CA . LEU C 1 61 ? -6.207 7.592 7.958 1.00 19.05 545 LEU C CA 1
ATOM 2925 C C . LEU C 1 61 ? -7.029 6.312 7.814 1.00 26.31 545 LEU C C 1
ATOM 2926 O O . LEU C 1 61 ? -6.798 5.519 6.897 1.00 25.52 545 LEU C O 1
ATOM 2931 N N . LEU C 1 62 ? -7.996 6.113 8.708 1.00 25.69 546 LEU C N 1
ATOM 2932 C CA . LEU C 1 62 ? -8.811 4.901 8.658 1.00 25.99 546 LEU C CA 1
ATOM 2933 C C . LEU C 1 62 ? -9.626 4.820 7.361 1.00 31.79 546 LEU C C 1
ATOM 2934 O O . LEU C 1 62 ? -9.840 3.734 6.816 1.00 29.88 546 LEU C O 1
ATOM 2939 N N . GLN C 1 63 ? -10.065 5.971 6.858 1.00 28.36 547 GLN C N 1
ATOM 2940 C CA . GLN C 1 63 ? -10.852 6.014 5.628 1.00 28.85 547 GLN C CA 1
ATOM 2941 C C . GLN C 1 63 ? -9.989 5.955 4.370 1.00 31.86 547 GLN C C 1
ATOM 2942 O O . GLN C 1 63 ? -10.509 5.869 3.256 1.00 35.15 547 GLN C O 1
ATOM 2948 N N . HIS C 1 64 ? -8.674 6.012 4.548 1.00 27.07 548 HIS C N 1
ATOM 2949 C CA . HIS C 1 64 ? -7.767 5.974 3.406 1.00 27.51 548 HIS C CA 1
ATOM 2950 C C . HIS C 1 64 ? -6.702 4.877 3.521 1.00 32.06 548 HIS C C 1
ATOM 2951 O O . HIS C 1 64 ? -5.550 5.052 3.111 1.00 31.92 548 HIS C O 1
ATOM 2958 N N . GLY C 1 65 ? -7.106 3.745 4.086 1.00 30.08 549 GLY C N 1
ATOM 2959 C CA . GLY C 1 65 ? -6.327 2.522 3.980 1.00 34.55 549 GLY C CA 1
ATOM 2960 C C . GLY C 1 65 ? -5.294 2.261 5.059 1.00 30.60 549 GLY C C 1
ATOM 2961 O O . GLY C 1 65 ? -4.419 1.404 4.884 1.00 27.59 549 GLY C O 1
ATOM 2962 N N . ALA C 1 66 ? -5.383 2.987 6.170 1.00 25.16 550 ALA C N 1
ATOM 2963 C CA . ALA C 1 66 ? -4.487 2.751 7.297 1.00 19.38 550 ALA C CA 1
ATOM 2964 C C . ALA C 1 66 ? -4.803 1.397 7.941 1.00 24.48 550 ALA C C 1
ATOM 2965 O O . ALA C 1 66 ? -5.953 0.955 7.945 1.00 26.51 550 ALA C O 1
ATOM 2967 N N . ASP C 1 67 ? -3.776 0.759 8.497 1.00 25.23 551 ASP C N 1
ATOM 2968 C CA . ASP C 1 67 ? -3.851 -0.633 8.945 1.00 23.74 551 ASP C CA 1
ATOM 2969 C C . ASP C 1 67 ? -4.011 -0.754 10.466 1.00 23.13 551 ASP C C 1
ATOM 2970 O O . ASP C 1 67 ? -3.067 -0.503 11.215 1.00 21.65 551 ASP C O 1
ATOM 2975 N N . VAL C 1 68 ? -5.204 -1.134 10.919 1.00 19.02 552 VAL C N 1
ATOM 2976 C CA . VAL C 1 68 ? -5.469 -1.264 12.351 1.00 18.60 552 VAL C CA 1
ATOM 2977 C C . VAL C 1 68 ? -4.731 -2.471 12.930 1.00 22.61 552 VAL C C 1
ATOM 2978 O O . VAL C 1 68 ? -4.647 -2.638 14.148 1.00 22.21 552 VAL C O 1
ATOM 2982 N N . HIS C 1 69 ? -4.201 -3.309 12.047 1.00 20.79 553 HIS C N 1
ATOM 2983 C CA . HIS C 1 69 ? -3.522 -4.537 12.452 1.00 18.87 553 HIS C CA 1
ATOM 2984 C C . HIS C 1 69 ? -2.003 -4.389 12.460 1.00 20.41 553 HIS C C 1
ATOM 2985 O O . HIS C 1 69 ? -1.286 -5.33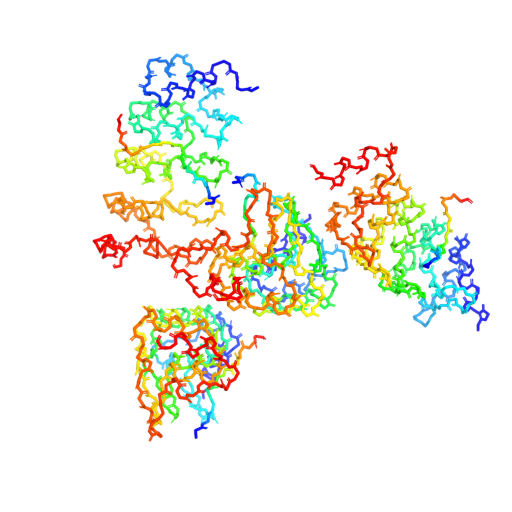2 12.815 1.00 21.84 553 HIS C O 1
ATOM 2992 N N . ALA C 1 70 ? -1.518 -3.224 12.041 1.00 20.63 554 ALA C N 1
ATOM 2993 C CA . ALA C 1 70 ? -0.074 -2.987 11.945 1.00 23.27 554 ALA C CA 1
ATOM 2994 C C . ALA C 1 70 ? 0.558 -2.951 13.329 1.00 19.58 554 ALA C C 1
ATOM 2995 O O . ALA C 1 70 ? 0.041 -2.305 14.243 1.00 20.71 554 ALA C O 1
ATOM 2997 N N . LYS C 1 71 ? 1.677 -3.653 13.480 1.00 21.76 555 LYS C N 1
ATOM 2998 C CA . LYS C 1 71 ? 2.372 -3.680 14.756 1.00 20.91 555 LYS C CA 1
ATOM 2999 C C . LYS C 1 71 ? 3.672 -2.890 14.706 1.00 25.33 555 LYS C C 1
ATOM 3000 O O . LYS C 1 71 ? 4.416 -2.958 13.718 1.00 26.06 555 LYS C O 1
ATOM 3006 N N . ASP C 1 72 ? 3.942 -2.150 15.776 1.00 23.10 556 ASP C N 1
ATOM 3007 C CA . ASP C 1 72 ? 5.226 -1.470 15.922 1.00 25.33 556 ASP C CA 1
ATOM 3008 C C . ASP C 1 72 ? 6.311 -2.461 16.353 1.00 29.54 556 ASP C C 1
ATOM 3009 O O . ASP C 1 72 ? 6.071 -3.672 16.394 1.00 24.75 556 ASP C O 1
ATOM 3014 N N . LYS C 1 73 ? 7.509 -1.962 16.646 1.00 25.04 557 LYS C N 1
ATOM 3015 C CA . LYS C 1 73 ? 8.642 -2.836 16.939 1.00 29.70 557 LYS C CA 1
ATOM 3016 C C . LYS C 1 73 ? 8.371 -3.771 18.121 1.00 25.19 557 LYS C C 1
ATOM 3017 O O . LYS C 1 73 ? 8.925 -4.879 18.189 1.00 29.45 557 LYS C O 1
ATOM 3023 N N . GLY C 1 74 ? 7.510 -3.329 19.034 1.00 28.73 558 GLY C N 1
ATOM 3024 C CA . GLY C 1 74 ? 7.203 -4.102 20.226 1.00 24.59 558 GLY C CA 1
ATOM 3025 C C . GLY C 1 74 ? 5.927 -4.923 20.133 1.00 28.08 558 GLY C C 1
ATOM 3026 O O . GLY C 1 74 ? 5.528 -5.570 21.095 1.00 25.90 558 GLY C O 1
ATOM 3027 N N . GLY C 1 75 ? 5.295 -4.914 18.968 1.00 23.49 559 GLY C N 1
ATOM 3028 C CA . GLY C 1 75 ? 4.106 -5.719 18.753 1.00 20.64 559 GLY C CA 1
ATOM 3029 C C . GLY C 1 75 ? 2.828 -4.976 19.081 1.00 20.60 559 GLY C C 1
ATOM 3030 O O . GLY C 1 75 ? 1.746 -5.576 19.071 1.00 22.33 559 GLY C O 1
ATOM 3031 N N . LEU C 1 76 ? 2.929 -3.674 19.353 1.00 18.44 560 LEU C N 1
ATOM 3032 C CA . LEU C 1 76 ? 1.729 -2.877 19.654 1.00 17.02 560 LEU C CA 1
ATOM 3033 C C . LEU C 1 76 ? 0.942 -2.502 18.395 1.00 19.48 560 LEU C C 1
ATOM 3034 O O . LEU C 1 76 ? 1.521 -2.064 17.402 1.00 22.50 560 LEU C O 1
ATOM 3039 N N . VAL C 1 77 ? -0.378 -2.660 18.441 1.00 18.28 561 VAL C N 1
ATOM 3040 C CA . VAL C 1 77 ? -1.236 -2.112 17.388 1.00 15.57 561 VAL C CA 1
ATOM 3041 C C . VAL C 1 77 ? -1.719 -0.739 17.839 1.00 16.34 561 VAL C C 1
ATOM 3042 O O . VAL C 1 77 ? -1.591 -0.404 19.006 1.00 17.34 561 VAL C O 1
ATOM 3046 N N . PRO C 1 78 ? -2.245 0.076 16.915 1.00 15.66 562 PRO C N 1
ATOM 3047 C CA . PRO C 1 78 ? -2.610 1.439 17.324 1.00 15.48 562 PRO C CA 1
ATOM 3048 C C . PRO C 1 78 ? -3.618 1.463 18.475 1.00 16.08 562 PRO C C 1
ATOM 3049 O O . PRO C 1 78 ? -3.632 2.439 19.231 1.00 16.78 562 PRO C O 1
ATOM 3053 N N . LEU C 1 79 ? -4.429 0.420 18.618 1.00 15.80 563 LEU C N 1
ATOM 3054 C CA . LEU C 1 79 ? -5.368 0.370 19.752 1.00 14.01 563 LEU C CA 1
ATOM 3055 C C . LEU C 1 79 ? -4.622 0.311 21.092 1.00 18.84 563 LEU C C 1
ATOM 3056 O O . LEU C 1 79 ? -5.089 0.867 22.087 1.00 17.73 563 LEU C O 1
ATOM 3061 N N . HIS C 1 80 ? -3.468 -0.365 21.136 1.00 14.76 564 HIS C N 1
ATOM 3062 C CA . HIS C 1 80 ? -2.642 -0.301 22.343 1.00 15.87 564 HIS C CA 1
ATOM 3063 C C . HIS C 1 80 ? -2.270 1.154 22.687 1.00 16.59 564 HIS C C 1
ATOM 3064 O O . HIS C 1 80 ? -2.364 1.577 23.844 1.00 17.97 564 HIS C O 1
ATOM 3071 N N . ASN C 1 81 ? -1.808 1.911 21.693 1.00 16.67 565 ASN C N 1
ATOM 3072 C CA . ASN C 1 81 ? -1.407 3.295 21.942 1.00 14.05 565 ASN C CA 1
ATOM 3073 C C . ASN C 1 81 ? -2.577 4.099 22.506 1.00 15.19 565 ASN C C 1
ATOM 3074 O O . ASN C 1 81 ? -2.427 4.871 23.456 1.00 17.85 565 ASN C O 1
ATOM 3079 N N . ALA C 1 82 ? -3.740 3.943 21.889 1.00 16.77 566 ALA C N 1
ATOM 3080 C CA . ALA C 1 82 ? -4.918 4.685 22.344 1.00 16.54 566 ALA C CA 1
ATOM 3081 C C . ALA C 1 82 ? -5.281 4.324 23.786 1.00 21.97 566 ALA C C 1
ATOM 3082 O O . ALA C 1 82 ? -5.613 5.198 24.598 1.00 16.91 566 ALA C O 1
ATOM 3084 N N . CYS C 1 83 ? -5.200 3.039 24.107 1.00 17.78 567 CYS C N 1
ATOM 3085 C CA . CYS C 1 83 ? -5.630 2.575 25.420 1.00 16.63 567 CYS C CA 1
ATOM 3086 C C . CYS C 1 83 ? -4.626 2.975 26.481 1.00 22.30 567 CYS C C 1
ATOM 3087 O O . CYS C 1 83 ? -4.997 3.361 27.590 1.00 24.88 567 CYS C O 1
ATOM 3090 N N . SER C 1 84 ? -3.352 2.900 26.123 1.00 17.35 568 SER C N 1
ATOM 3091 C CA . SER C 1 84 ? -2.283 3.235 27.043 1.00 18.19 568 SER C CA 1
ATOM 3092 C C . SER C 1 84 ? -2.358 4.680 27.508 1.00 20.78 568 SER C C 1
ATOM 3093 O O . SER C 1 84 ? -1.976 5.000 28.634 1.00 23.27 568 SER C O 1
ATOM 3096 N N . TYR C 1 85 ? -2.850 5.555 26.639 1.00 19.27 569 TYR C N 1
ATOM 3097 C CA . TYR C 1 85 ? -2.861 6.980 26.950 1.00 18.64 569 TYR C CA 1
ATOM 3098 C C . TYR C 1 85 ? -4.262 7.517 27.180 1.00 19.95 569 TYR C C 1
ATOM 3099 O O . TYR C 1 85 ? -4.473 8.735 27.223 1.00 20.36 569 TYR C O 1
ATOM 3108 N N . GLY C 1 86 ? -5.212 6.603 27.345 1.00 19.17 570 GLY C N 1
ATOM 3109 C CA . GLY C 1 86 ? -6.562 6.954 27.759 1.00 19.96 570 GLY C CA 1
ATOM 3110 C C . GLY C 1 86 ? -7.398 7.688 26.736 1.00 19.96 570 GLY C C 1
ATOM 3111 O O . GLY C 1 86 ? -8.312 8.439 27.089 1.00 21.86 570 GLY C O 1
ATOM 3112 N N . HIS C 1 87 ? -7.112 7.474 25.459 1.00 17.26 571 HIS C N 1
ATOM 3113 C CA . HIS C 1 87 ? -7.861 8.174 24.425 1.00 16.78 571 HIS C CA 1
ATOM 3114 C C . HIS C 1 87 ? -9.106 7.390 24.004 1.00 16.42 571 HIS C C 1
ATOM 3115 O O . HIS C 1 87 ? -9.054 6.552 23.091 1.00 17.58 571 HIS C O 1
ATOM 3122 N N . TYR C 1 88 ? -10.225 7.682 24.669 1.00 18.95 572 TYR C N 1
ATOM 3123 C CA . TYR C 1 88 ? -11.454 6.907 24.492 1.00 18.86 572 TYR C CA 1
ATOM 3124 C C . TYR C 1 88 ? -12.040 6.985 23.080 1.00 20.21 572 TYR C C 1
ATOM 3125 O O . TYR C 1 88 ? -12.317 5.955 22.458 1.00 20.18 572 TYR C O 1
ATOM 3134 N N . GLU C 1 89 ? -12.251 8.201 22.579 1.00 17.29 573 GLU C N 1
ATOM 3135 C CA . GLU C 1 89 ? -12.811 8.349 21.241 1.00 20.04 573 GLU C CA 1
ATOM 3136 C C . GLU C 1 89 ? -11.956 7.628 20.192 1.00 18.87 573 GLU C C 1
ATOM 3137 O O . GLU C 1 89 ? -12.486 6.940 19.319 1.00 19.16 573 GLU C O 1
ATOM 3143 N N . VAL C 1 90 ? -10.633 7.778 20.272 1.00 16.93 574 VAL C N 1
ATOM 3144 C CA . VAL C 1 90 ? -9.775 7.104 19.315 1.00 18.18 574 VAL C CA 1
ATOM 3145 C C . VAL C 1 90 ? -9.944 5.587 19.412 1.00 15.78 574 VAL C C 1
ATOM 3146 O O . VAL C 1 90 ? -10.033 4.894 18.393 1.00 17.46 574 VAL C O 1
ATOM 3150 N N . ALA C 1 91 ? -9.987 5.072 20.632 1.00 16.94 575 ALA C N 1
ATOM 3151 C CA . ALA C 1 91 ? -10.159 3.627 20.811 1.00 19.48 575 ALA C CA 1
ATOM 3152 C C . ALA C 1 91 ? -11.456 3.165 20.135 1.00 23.03 575 ALA C C 1
ATOM 3153 O O . ALA C 1 91 ? -11.485 2.144 19.437 1.00 20.72 575 ALA C O 1
ATOM 3155 N N . GLU C 1 92 ? -12.528 3.924 20.333 1.00 18.80 576 GLU C N 1
ATOM 3156 C CA . GLU C 1 92 ? -13.815 3.546 19.737 1.00 21.50 576 GLU C CA 1
ATOM 3157 C C . GLU C 1 92 ? -13.765 3.603 18.204 1.00 20.66 576 GLU C C 1
ATOM 3158 O O . GLU C 1 92 ? -14.296 2.716 17.537 1.00 23.59 576 GLU C O 1
ATOM 3164 N N . LEU C 1 93 ? -13.108 4.621 17.653 1.00 20.43 577 LEU C N 1
ATOM 3165 C CA . LEU C 1 93 ? -12.953 4.713 16.204 1.00 20.35 577 LEU C CA 1
ATOM 3166 C C . LEU C 1 93 ? -12.161 3.524 15.651 1.00 21.66 577 LEU C C 1
ATOM 3167 O O . LEU C 1 93 ? -12.511 2.954 14.619 1.00 19.30 577 LEU C O 1
ATOM 3172 N N . LEU C 1 94 ? -11.081 3.161 16.327 1.00 19.65 578 LEU C N 1
ATOM 3173 C CA . LEU C 1 94 ? -10.290 2.014 15.878 1.00 17.83 578 LEU C CA 1
ATOM 3174 C C . LEU C 1 94 ? -11.108 0.733 15.871 1.00 22.23 578 LEU C C 1
ATOM 3175 O O . LEU C 1 94 ? -11.082 -0.033 14.903 1.00 19.67 578 LEU C O 1
ATOM 3180 N N . VAL C 1 95 ? -11.847 0.499 16.949 1.00 20.16 579 VAL C N 1
ATOM 3181 C CA . VAL C 1 95 ? -12.686 -0.689 17.020 1.00 25.08 579 VAL C CA 1
ATOM 3182 C C . VAL C 1 95 ? -13.777 -0.685 15.940 1.00 20.49 579 VAL C C 1
ATOM 3183 O O . VAL C 1 95 ? -14.094 -1.727 15.378 1.00 22.60 579 VAL C O 1
ATOM 3187 N N . LYS C 1 96 ? -14.349 0.475 15.639 1.00 21.97 580 LYS C N 1
ATOM 3188 C CA . LYS C 1 96 ? -15.402 0.512 14.628 1.00 29.16 580 LYS C CA 1
ATOM 3189 C C . LYS C 1 96 ? -14.837 0.200 13.246 1.00 24.65 580 LYS C C 1
ATOM 3190 O O . LYS C 1 96 ? -15.578 -0.143 12.329 1.00 30.05 580 LYS C O 1
ATOM 3196 N N . HIS C 1 97 ? -13.521 0.315 13.112 1.00 21.89 581 HIS C N 1
ATOM 3197 C CA . HIS C 1 97 ? -12.831 0.023 11.857 1.00 26.60 581 HIS C CA 1
ATOM 3198 C C . HIS C 1 97 ? -12.046 -1.286 11.914 1.00 26.27 581 HIS C C 1
ATOM 3199 O O . HIS C 1 97 ? -11.077 -1.486 11.181 1.00 29.86 581 HIS C O 1
ATOM 3206 N N . GLY C 1 98 ? -12.469 -2.179 12.793 1.00 23.97 582 GLY C N 1
ATOM 3207 C CA . GLY C 1 98 ? -11.963 -3.542 12.765 1.00 25.18 582 GLY C CA 1
ATOM 3208 C C . GLY C 1 98 ? -10.857 -3.870 13.753 1.00 26.44 582 GLY C C 1
ATOM 3209 O O . GLY C 1 98 ? -10.360 -4.994 13.758 1.00 23.33 582 GLY C O 1
ATOM 3210 N N . ALA C 1 99 ? -10.456 -2.913 14.588 1.00 20.35 583 ALA C N 1
ATOM 3211 C CA . ALA C 1 99 ? -9.414 -3.208 15.579 1.00 18.18 583 ALA C CA 1
ATOM 3212 C C . ALA C 1 99 ? -9.868 -4.317 16.511 1.00 18.16 583 ALA C C 1
ATOM 3213 O O . ALA C 1 99 ? -10.990 -4.289 17.003 1.00 20.03 583 ALA C O 1
ATOM 3215 N N . VAL C 1 100 ? -8.984 -5.282 16.759 1.00 16.82 584 VAL C N 1
ATOM 3216 C CA . VAL C 1 100 ? -9.287 -6.426 17.610 1.00 15.65 584 VAL C CA 1
ATOM 3217 C C . VAL C 1 100 ? -8.863 -6.146 19.054 1.00 17.67 584 VAL C C 1
ATOM 3218 O O . VAL C 1 100 ? -7.716 -5.764 19.312 1.00 16.95 584 VAL C O 1
ATOM 3222 N N . VAL C 1 101 ? -9.790 -6.309 20.001 1.00 14.55 585 VAL C N 1
ATOM 3223 C CA . VAL C 1 101 ? -9.509 -5.886 21.377 1.00 15.25 585 VAL C CA 1
ATOM 3224 C C . VAL C 1 101 ? -8.626 -6.850 22.171 1.00 17.95 585 VAL C C 1
ATOM 3225 O O . VAL C 1 101 ? -8.165 -6.504 23.254 1.00 18.55 585 VAL C O 1
ATOM 3229 N N . ASN C 1 102 ? -8.402 -8.053 21.645 1.00 14.27 586 ASN C N 1
ATOM 3230 C CA . ASN C 1 102 ? -7.634 -9.057 22.361 1.00 12.94 586 ASN C CA 1
ATOM 3231 C C . ASN C 1 102 ? -6.265 -9.290 21.748 1.00 15.47 586 ASN C C 1
ATOM 3232 O O . ASN C 1 102 ? -5.604 -10.280 22.070 1.00 20.10 586 ASN C O 1
ATOM 3237 N N . VAL C 1 103 ? -5.855 -8.406 20.845 1.00 17.92 587 VAL C N 1
ATOM 3238 C CA . VAL C 1 103 ? -4.576 -8.593 20.158 1.00 17.28 587 VAL C CA 1
ATOM 3239 C C . VAL C 1 103 ? -3.424 -8.509 21.159 1.00 24.52 587 VAL C C 1
ATOM 3240 O O . VAL C 1 103 ? -3.437 -7.679 22.053 1.00 20.76 587 VAL C O 1
ATOM 3244 N N . ALA C 1 104 ? -2.422 -9.367 20.995 1.00 22.74 588 ALA C N 1
ATOM 3245 C CA . ALA C 1 104 ? -1.298 -9.428 21.937 1.00 22.37 588 ALA C CA 1
ATOM 3246 C C . ALA C 1 104 ? -0.025 -8.818 21.343 1.00 19.94 588 ALA C C 1
ATOM 3247 O O . ALA C 1 104 ? 0.292 -9.067 20.185 1.00 22.83 588 ALA C O 1
ATOM 3249 N N . ASP C 1 105 ? 0.711 -8.040 22.132 1.00 17.76 589 ASP C N 1
ATOM 3250 C CA . ASP C 1 105 ? 2.045 -7.613 21.691 1.00 17.34 589 ASP C CA 1
ATOM 3251 C C . ASP C 1 105 ? 3.089 -8.707 21.932 1.00 24.06 589 ASP C C 1
ATOM 3252 O O . ASP C 1 105 ? 2.737 -9.850 22.238 1.00 21.01 589 ASP C O 1
ATOM 3257 N N . LEU C 1 106 ? 4.366 -8.366 21.770 1.00 18.44 590 LEU C N 1
ATOM 3258 C CA . LEU C 1 106 ? 5.432 -9.371 21.875 1.00 20.34 590 LEU C CA 1
ATOM 3259 C C . LEU C 1 106 ? 5.532 -9.993 23.267 1.00 21.96 590 LEU C C 1
ATOM 3260 O O . LEU C 1 106 ? 6.084 -11.095 23.426 1.00 23.54 590 LEU C O 1
ATOM 3265 N N . TRP C 1 107 ? 4.999 -9.289 24.263 1.00 22.29 591 TRP C N 1
ATOM 3266 C CA . TRP C 1 107 ? 4.997 -9.765 25.645 1.00 24.38 591 TRP C CA 1
ATOM 3267 C C . TRP C 1 107 ? 3.605 -10.262 26.028 1.00 21.81 591 TRP C C 1
ATOM 3268 O O . TRP C 1 107 ? 3.326 -10.537 27.199 1.00 23.62 591 TRP C O 1
ATOM 3279 N N . LYS C 1 108 ? 2.740 -10.368 25.019 1.00 22.25 592 LYS C N 1
ATOM 3280 C CA . LYS C 1 108 ? 1.366 -10.833 25.187 1.00 19.89 592 LYS C CA 1
ATOM 3281 C C . LYS C 1 108 ? 0.512 -9.904 26.066 1.00 21.29 592 LYS C C 1
ATOM 3282 O O . LYS C 1 108 ? -0.448 -10.341 26.702 1.00 20.74 592 LYS C O 1
ATOM 3288 N N . PHE C 1 109 ? 0.861 -8.618 26.091 1.00 18.84 593 PHE C N 1
ATOM 3289 C CA . PHE C 1 109 ? -0.034 -7.608 26.683 1.00 18.61 593 PHE C CA 1
ATOM 3290 C C . PHE C 1 109 ? -1.082 -7.261 25.643 1.00 17.36 593 PHE C C 1
ATOM 3291 O O . PHE C 1 109 ? -0.733 -6.969 24.495 1.00 18.05 593 PHE C O 1
ATOM 3299 N N . THR C 1 110 ? -2.354 -7.270 26.033 1.00 18.28 594 THR C N 1
ATOM 3300 C CA . THR C 1 110 ? -3.426 -6.814 25.157 1.00 15.59 594 THR C CA 1
ATOM 3301 C C . THR C 1 110 ? -3.780 -5.371 25.485 1.00 19.01 594 THR C C 1
ATOM 3302 O O . THR C 1 110 ? -3.279 -4.811 26.455 1.00 16.93 594 THR C O 1
ATOM 3306 N N . PRO C 1 111 ? -4.636 -4.757 24.654 1.00 17.30 595 PRO C N 1
ATOM 3307 C CA . PRO C 1 111 ? -5.112 -3.409 24.982 1.00 16.54 595 PRO C CA 1
ATOM 3308 C C . PRO C 1 111 ? -5.805 -3.329 26.335 1.00 17.13 595 PRO C C 1
ATOM 3309 O O . PRO C 1 111 ? -5.767 -2.283 26.984 1.00 17.00 595 PRO C O 1
ATOM 3313 N N . LEU C 1 112 ? -6.420 -4.417 26.780 1.00 15.82 596 LEU C N 1
ATOM 3314 C CA . LEU C 1 112 ? -7.013 -4.424 28.101 1.00 15.58 596 LEU C CA 1
ATOM 3315 C C . LEU C 1 112 ? -5.958 -4.465 29.218 1.00 16.12 596 LEU C C 1
ATOM 3316 O O . LEU C 1 112 ? -6.156 -3.856 30.266 1.00 18.13 596 LEU C O 1
ATOM 3321 N N . HIS C 1 113 ? -4.830 -5.153 29.010 1.00 18.41 597 HIS C N 1
ATOM 3322 C CA . HIS C 1 113 ? -3.745 -5.050 29.977 1.00 19.69 597 HIS C CA 1
ATOM 3323 C C . HIS C 1 113 ? -3.346 -3.583 30.102 1.00 23.10 597 HIS C C 1
ATOM 3324 O O . HIS C 1 113 ? -3.094 -3.097 31.204 1.00 22.17 597 HIS C O 1
ATOM 3331 N N . GLU C 1 114 ? -3.243 -2.891 28.965 1.00 19.94 598 GLU C N 1
ATOM 3332 C CA . GLU C 1 114 ? -2.811 -1.493 28.979 1.00 19.83 598 GLU C CA 1
ATOM 3333 C C . GLU C 1 114 ? -3.806 -0.633 29.728 1.00 20.39 598 GLU C C 1
ATOM 3334 O O . GLU C 1 114 ? -3.434 0.121 30.617 1.00 20.28 598 GLU C O 1
ATOM 3340 N N . ALA C 1 115 ? -5.074 -0.738 29.353 1.00 17.55 599 ALA C N 1
ATOM 3341 C CA . ALA C 1 115 ? -6.091 0.129 29.935 1.00 19.16 599 ALA C CA 1
ATOM 3342 C C . ALA C 1 115 ? -6.214 -0.110 31.429 1.00 19.23 599 ALA C C 1
ATOM 3343 O O . ALA C 1 115 ? -6.425 0.816 32.202 1.00 21.76 599 ALA C O 1
ATOM 3345 N N . ALA C 1 116 ? -6.082 -1.365 31.832 1.00 16.68 600 ALA C N 1
ATOM 3346 C CA . ALA C 1 116 ? -6.216 -1.711 33.238 1.00 19.37 600 ALA C CA 1
ATOM 3347 C C . ALA C 1 116 ? -5.037 -1.175 34.046 1.00 22.29 600 ALA C C 1
ATOM 3348 O O . ALA C 1 116 ? -5.221 -0.533 35.081 1.00 22.69 600 ALA C O 1
ATOM 3350 N N . ALA C 1 117 ? -3.824 -1.417 33.560 1.00 21.44 601 ALA C N 1
ATOM 3351 C CA . ALA C 1 117 ? -2.630 -0.958 34.238 1.00 21.12 601 ALA C CA 1
ATOM 3352 C C . ALA C 1 117 ? -2.559 0.563 34.319 1.00 24.91 601 ALA C C 1
ATOM 3353 O O . ALA C 1 117 ? -1.984 1.122 35.261 1.00 26.64 601 ALA C O 1
ATOM 3355 N N . LYS C 1 118 ? -3.135 1.230 33.327 1.00 18.48 602 LYS C N 1
ATOM 3356 C CA . LYS C 1 118 ? -3.059 2.684 33.242 1.00 18.60 602 LYS C CA 1
ATOM 3357 C C . LYS C 1 118 ? -4.262 3.353 33.922 1.00 21.95 602 LYS C C 1
ATOM 3358 O O . LYS C 1 118 ? -4.391 4.577 33.899 1.00 21.29 602 LYS C O 1
ATOM 3364 N N . GLY C 1 119 ? -5.143 2.551 34.509 1.00 22.74 603 GLY C N 1
ATOM 3365 C CA . GLY C 1 119 ? -6.224 3.089 35.325 1.00 22.63 603 GLY C CA 1
ATOM 3366 C C . GLY C 1 119 ? -7.354 3.742 34.551 1.00 21.77 603 GLY C C 1
ATOM 3367 O O . GLY C 1 119 ? -7.969 4.714 35.021 1.00 22.23 603 GLY C O 1
ATOM 3368 N N . LYS C 1 120 ? -7.650 3.194 33.377 1.00 16.90 604 LYS C N 1
ATOM 3369 C CA . LYS C 1 120 ? -8.661 3.768 32.486 1.00 17.12 604 LYS C CA 1
ATOM 3370 C C . LYS C 1 120 ? -9.949 2.957 32.542 1.00 20.43 604 LYS C C 1
ATOM 3371 O O . LYS C 1 120 ? -10.109 1.998 31.785 1.00 20.09 604 LYS C O 1
ATOM 3377 N N . TYR C 1 121 ? -10.863 3.350 33.439 1.00 16.95 605 TYR C N 1
ATOM 3378 C CA . TYR C 1 121 ? -12.098 2.605 33.657 1.00 18.35 605 TYR C CA 1
ATOM 3379 C C . TYR C 1 121 ? -12.969 2.522 32.398 1.00 18.14 605 TYR C C 1
ATOM 3380 O O . TYR C 1 121 ? -13.352 1.434 31.973 1.00 17.32 605 TYR C O 1
ATOM 3389 N N . GLU C 1 122 ? -13.300 3.670 31.812 1.00 18.28 606 GLU C N 1
ATOM 3390 C CA . GLU C 1 122 ? -14.194 3.666 30.660 1.00 15.21 606 GLU C CA 1
ATOM 3391 C C . GLU C 1 122 ? -13.601 2.919 29.468 1.00 17.79 606 GLU C C 1
ATOM 3392 O O . GLU C 1 122 ? -14.322 2.241 28.741 1.00 17.02 606 GLU C O 1
ATOM 3398 N N . ILE C 1 123 ? -12.293 3.028 29.276 1.00 17.23 607 ILE C N 1
ATOM 3399 C CA . ILE C 1 123 ? -11.666 2.257 28.208 1.00 15.11 607 ILE C CA 1
ATOM 3400 C C . ILE C 1 123 ? -11.765 0.760 28.504 1.00 14.70 607 ILE C C 1
ATOM 3401 O O . ILE C 1 123 ? -12.084 -0.033 27.607 1.00 16.38 607 ILE C O 1
ATOM 3406 N N . CYS C 1 124 ? -11.535 0.370 29.756 1.00 16.17 608 CYS C N 1
ATOM 3407 C CA . CYS C 1 124 ? -11.677 -1.046 30.107 1.00 15.94 608 CYS C CA 1
ATOM 3408 C C . CYS C 1 124 ? -13.094 -1.522 29.786 1.00 17.26 608 CYS C C 1
ATOM 3409 O O . CYS C 1 124 ? -13.295 -2.603 29.213 1.00 18.19 608 CYS C O 1
ATOM 3412 N N . LYS C 1 125 ? -14.083 -0.725 30.185 1.00 15.85 609 LYS C N 1
ATOM 3413 C CA . LYS C 1 125 ? -15.478 -1.090 29.942 1.00 16.01 609 LYS C CA 1
ATOM 3414 C C . LYS C 1 125 ? -15.757 -1.223 28.442 1.00 18.62 609 LYS C C 1
ATOM 3415 O O . LYS C 1 125 ? -16.399 -2.173 28.005 1.00 17.73 609 LYS C O 1
ATOM 3421 N N . LEU C 1 126 ? -15.258 -0.277 27.654 1.00 16.80 610 LEU C N 1
ATOM 3422 C CA . LEU C 1 126 ? -15.425 -0.330 26.207 1.00 15.58 610 LEU C CA 1
ATOM 3423 C C . LEU C 1 126 ? -14.846 -1.622 25.660 1.00 16.18 610 LEU C C 1
ATOM 3424 O O . LEU C 1 126 ? -15.480 -2.317 24.869 1.00 16.13 610 LEU C O 1
ATOM 3429 N N . LEU C 1 127 ? -13.637 -1.960 26.099 1.00 14.42 611 LEU C N 1
ATOM 3430 C CA . LEU C 1 127 ? -12.994 -3.159 25.593 1.00 16.21 611 LEU C CA 1
ATOM 3431 C C . LEU C 1 127 ? -13.788 -4.401 25.966 1.00 17.77 611 LEU C C 1
ATOM 3432 O O . LEU C 1 127 ? -13.970 -5.292 25.138 1.00 17.94 611 LEU C O 1
ATOM 3437 N N . LEU C 1 128 ? -14.259 -4.459 27.208 1.00 16.69 612 LEU C N 1
ATOM 3438 C CA . LEU C 1 128 ? -15.033 -5.607 27.668 1.00 15.40 612 LEU C CA 1
ATOM 3439 C C . LEU C 1 128 ? -16.345 -5.733 26.886 1.00 16.94 612 LEU C C 1
ATOM 3440 O O . LEU C 1 128 ? -16.803 -6.839 26.581 1.00 18.07 612 LEU C O 1
ATOM 3445 N N . GLN C 1 129 ? -16.938 -4.592 26.553 1.00 15.32 613 GLN C N 1
ATOM 3446 C CA . GLN C 1 129 ? -18.196 -4.592 25.819 1.00 19.95 613 GLN C CA 1
ATOM 3447 C C . GLN C 1 129 ? -18.021 -5.141 24.404 1.00 21.73 613 GLN C C 1
ATOM 3448 O O . GLN C 1 129 ? -18.995 -5.540 23.761 1.00 20.96 613 GLN C O 1
ATOM 3454 N N . HIS C 1 130 ? -16.781 -5.151 23.926 1.00 17.70 614 HIS C N 1
ATOM 3455 C CA . HIS C 1 130 ? -16.472 -5.713 22.620 1.00 14.61 614 HIS C CA 1
ATOM 3456 C C . HIS C 1 130 ? -15.786 -7.080 22.712 1.00 16.88 614 HIS C C 1
ATOM 3457 O O . HIS C 1 130 ? -15.211 -7.563 21.740 1.00 18.89 614 HIS C O 1
ATOM 3464 N N . GLY C 1 131 ? -15.859 -7.691 23.884 1.00 15.59 615 GLY C N 1
ATOM 3465 C CA . GLY C 1 131 ? -15.421 -9.069 24.056 1.00 16.26 615 GLY C CA 1
ATOM 3466 C C . GLY C 1 131 ? -14.003 -9.250 24.582 1.00 15.65 615 GLY C C 1
ATOM 3467 O O . GLY C 1 131 ? -13.468 -10.356 24.541 1.00 15.13 615 GLY C O 1
ATOM 3468 N N . ALA C 1 132 ? -13.380 -8.183 25.075 1.00 14.08 616 ALA C N 1
ATOM 3469 C CA . ALA C 1 132 ? -12.025 -8.341 25.611 1.00 14.60 616 ALA C CA 1
ATOM 3470 C C . ALA C 1 132 ? -12.043 -9.296 26.800 1.00 18.64 616 ALA C C 1
ATOM 3471 O O . ALA C 1 132 ? -13.007 -9.328 27.586 1.00 17.71 616 ALA C O 1
ATOM 3473 N N . ASP C 1 133 ? -10.981 -10.087 26.919 1.00 15.40 617 ASP C N 1
ATOM 3474 C CA . ASP C 1 133 ? -10.900 -11.131 27.929 1.00 13.97 617 ASP C CA 1
ATOM 3475 C C . ASP C 1 133 ? -10.091 -10.648 29.125 1.00 16.33 617 ASP C C 1
ATOM 3476 O O . ASP C 1 133 ? -8.874 -10.458 29.017 1.00 18.58 617 ASP C O 1
ATOM 3481 N N . PRO C 1 134 ? -10.754 -10.478 30.273 1.00 17.38 618 PRO C N 1
ATOM 3482 C CA . PRO C 1 134 ? -10.075 -9.938 31.454 1.00 19.74 618 PRO C CA 1
ATOM 3483 C C . PRO C 1 134 ? -9.209 -10.967 32.135 1.00 21.43 618 PRO C C 1
ATOM 3484 O O . PRO C 1 134 ? -8.507 -10.616 33.086 1.00 21.67 618 PRO C O 1
ATOM 3488 N N . THR C 1 135 ? -9.249 -12.220 31.679 1.00 16.32 619 THR C N 1
ATOM 3489 C CA . THR C 1 135 ? -8.389 -13.225 32.286 1.00 18.67 619 THR C CA 1
ATOM 3490 C C . THR C 1 135 ? -7.349 -13.782 31.302 1.00 20.72 619 THR C C 1
ATOM 3491 O O . THR C 1 135 ? -6.773 -14.847 31.528 1.00 26.48 619 THR C O 1
ATOM 3495 N N . LYS C 1 136 ? -7.091 -13.029 30.234 1.00 20.65 620 LYS C N 1
ATOM 3496 C CA . LYS C 1 136 ? -6.105 -13.427 29.237 1.00 24.84 620 LYS C CA 1
ATOM 3497 C C . LYS C 1 136 ? -4.699 -13.122 29.772 1.00 24.06 620 LYS C C 1
ATOM 3498 O O . LYS C 1 136 ? -4.374 -11.974 30.083 1.00 26.13 620 LYS C O 1
ATOM 3504 N N . LYS C 1 137 ? -3.875 -14.155 29.920 1.00 22.64 621 LYS C N 1
ATOM 3505 C CA . LYS C 1 137 ? -2.563 -13.972 30.538 1.00 20.71 621 LYS C CA 1
ATOM 3506 C C . LYS C 1 137 ? -1.520 -13.458 29.564 1.00 33.42 621 LYS C C 1
ATOM 3507 O O . LYS C 1 137 ? -1.485 -13.885 28.407 1.00 27.08 621 LYS C O 1
ATOM 3513 N N . ASN C 1 138 ? -0.663 -12.554 30.041 1.00 21.04 622 ASN C N 1
ATOM 3514 C CA . ASN C 1 138 ? 0.511 -12.148 29.269 1.00 22.19 622 ASN C CA 1
ATOM 3515 C C . ASN C 1 138 ? 1.672 -13.092 29.564 1.00 27.83 622 ASN C C 1
ATOM 3516 O O . ASN C 1 138 ? 1.488 -14.093 30.258 1.00 23.80 622 ASN C O 1
ATOM 3521 N N . ARG C 1 139 ? 2.861 -12.788 29.040 1.00 23.52 623 ARG C N 1
ATOM 3522 C CA . ARG C 1 139 ? 4.000 -13.704 29.179 1.00 25.84 623 ARG C CA 1
ATOM 3523 C C . ARG C 1 139 ? 4.521 -13.809 30.610 1.00 29.87 623 ARG C C 1
ATOM 3524 O O . ARG C 1 139 ? 5.253 -14.746 30.940 1.00 31.04 623 ARG C O 1
ATOM 3532 N N . ASP C 1 140 ? 4.133 -12.860 31.459 1.00 28.75 624 ASP C N 1
ATOM 3533 C CA . ASP C 1 140 ? 4.508 -12.897 32.872 1.00 27.37 624 ASP C CA 1
ATOM 3534 C C . ASP C 1 140 ? 3.515 -13.744 33.673 1.00 26.75 624 ASP C C 1
ATOM 3535 O O . ASP C 1 140 ? 3.734 -14.019 34.851 1.00 30.66 624 ASP C O 1
ATOM 3540 N N . GLY C 1 141 ? 2.419 -14.140 33.033 1.00 25.51 625 GLY C N 1
ATOM 3541 C CA . GLY C 1 141 ? 1.403 -14.947 33.685 1.00 25.80 625 GLY C CA 1
ATOM 3542 C C . GLY C 1 141 ? 0.321 -14.073 34.300 1.00 27.56 625 GLY C C 1
ATOM 3543 O O . GLY C 1 141 ? -0.531 -14.556 35.047 1.00 28.69 625 GLY C O 1
ATOM 3544 N N . ASN C 1 142 ? 0.361 -12.783 33.987 1.00 26.72 626 ASN C N 1
ATOM 3545 C CA . ASN C 1 142 ? -0.578 -11.820 34.559 1.00 25.62 626 ASN C CA 1
ATOM 3546 C C . ASN C 1 142 ? -1.752 -11.524 33.634 1.00 26.45 626 ASN C C 1
ATOM 3547 O O . ASN C 1 142 ? -1.575 -11.342 32.435 1.00 21.87 626 ASN C O 1
ATOM 3552 N N . THR C 1 143 ? -2.950 -11.469 34.203 1.00 22.58 627 THR C N 1
ATOM 3553 C CA . THR C 1 143 ? -4.137 -11.036 33.474 1.00 19.80 627 THR C CA 1
ATOM 3554 C C . THR C 1 143 ? -4.257 -9.522 33.554 1.00 27.92 627 THR C C 1
ATOM 3555 O O . THR C 1 143 ? -3.543 -8.895 34.323 1.00 23.67 627 THR C O 1
ATOM 3559 N N . PRO C 1 144 ? -5.155 -8.927 32.749 1.00 22.09 628 PRO C N 1
ATOM 3560 C CA . PRO C 1 144 ? -5.356 -7.486 32.942 1.00 24.43 628 PRO C CA 1
ATOM 3561 C C . PRO C 1 144 ? -5.807 -7.192 34.381 1.00 26.73 628 PRO C C 1
ATOM 3562 O O . PRO C 1 144 ? -5.333 -6.225 34.990 1.00 26.23 628 PRO C O 1
ATOM 3566 N N . LEU C 1 145 ? -6.655 -8.049 34.948 1.00 29.09 629 LEU C N 1
ATOM 3567 C CA . LEU C 1 145 ? -7.056 -7.868 36.342 1.00 31.34 629 LEU C CA 1
ATOM 3568 C C . LEU C 1 145 ? -5.846 -7.805 37.284 1.00 37.65 629 LEU C C 1
ATOM 3569 O O . LEU C 1 145 ? -5.808 -6.986 38.192 1.00 34.05 629 LEU C O 1
ATOM 3574 N N . ASP C 1 146 ? -4.858 -8.672 37.062 1.00 33.39 630 ASP C N 1
ATOM 3575 C CA . ASP C 1 146 ? -3.662 -8.705 37.909 1.00 36.70 630 ASP C CA 1
ATOM 3576 C C . ASP C 1 146 ? -2.891 -7.387 37.902 1.00 36.23 630 ASP C C 1
ATOM 3577 O O . ASP C 1 146 ? -2.127 -7.105 38.828 1.00 37.95 630 ASP C O 1
ATOM 3582 N N . LEU C 1 147 ? -3.051 -6.605 36.839 1.00 33.94 631 LEU C N 1
ATOM 3583 C CA . LEU C 1 147 ? -2.287 -5.366 36.692 1.00 30.40 631 LEU C CA 1
ATOM 3584 C C . LEU C 1 147 ? -3.005 -4.133 37.240 1.00 33.05 631 LEU C C 1
ATOM 3585 O O . LEU C 1 147 ? -2.443 -3.037 37.247 1.00 33.73 631 LEU C O 1
ATOM 3590 N N . VAL C 1 148 ? -4.242 -4.294 37.690 1.00 31.04 632 VAL C N 1
ATOM 3591 C CA . VAL C 1 148 ? -4.974 -3.132 38.189 1.00 32.77 632 VAL C CA 1
ATOM 3592 C C . VAL C 1 148 ? -4.334 -2.656 39.487 1.00 36.98 632 VAL C C 1
ATOM 3593 O O . VAL C 1 148 ? -3.986 -3.469 40.347 1.00 39.60 632 VAL C O 1
ATOM 3597 N N . LYS C 1 149 ? -4.167 -1.343 39.619 1.00 39.94 633 LYS C N 1
ATOM 3598 C CA . LYS C 1 149 ? -3.617 -0.746 40.840 1.00 41.56 633 LYS C CA 1
ATOM 3599 C C . LYS C 1 149 ? -4.540 -0.915 42.044 1.00 43.51 633 LYS C C 1
ATOM 3600 O O . LYS C 1 149 ? -5.760 -0.935 41.902 1.00 40.38 633 LYS C O 1
ATOM 3606 N N . ASP C 1 150 ? -3.952 -1.033 43.229 1.00 46.53 634 ASP C N 1
ATOM 3607 C CA . ASP C 1 150 ? -4.729 -1.199 44.461 1.00 51.37 634 ASP C CA 1
ATOM 3608 C C . ASP C 1 150 ? -5.788 -0.116 44.666 1.00 49.01 634 ASP C C 1
ATOM 3609 O O . ASP C 1 150 ? -6.851 -0.371 45.238 1.00 48.74 634 ASP C O 1
ATOM 3614 N N . GLY C 1 151 ? -5.498 1.094 44.198 1.00 48.86 635 GLY C N 1
ATOM 3615 C CA . GLY C 1 151 ? -6.397 2.215 44.400 1.00 46.14 635 GLY C CA 1
ATOM 3616 C C . GLY C 1 151 ? -7.622 2.187 43.510 1.00 38.16 635 GLY C C 1
ATOM 3617 O O . GLY C 1 151 ? -8.659 2.760 43.849 1.00 37.97 635 GLY C O 1
ATOM 3618 N N . ASP C 1 152 ? -7.500 1.515 42.369 1.00 35.73 636 ASP C N 1
ATOM 3619 C CA . ASP C 1 152 ? -8.566 1.462 41.377 1.00 31.80 636 ASP C CA 1
ATOM 3620 C C . ASP C 1 152 ? -9.518 0.296 41.633 1.00 33.20 636 ASP C C 1
ATOM 3621 O O . ASP C 1 152 ? -9.662 -0.601 40.791 1.00 31.53 636 ASP C O 1
ATOM 3626 N N . THR C 1 153 ? -10.164 0.318 42.795 1.00 31.76 637 THR C N 1
ATOM 3627 C CA . THR C 1 153 ? -11.109 -0.729 43.172 1.00 31.86 637 THR C CA 1
ATOM 3628 C C . THR C 1 153 ? -12.287 -0.818 42.205 1.00 34.52 637 THR C C 1
ATOM 3629 O O . THR C 1 153 ? -12.850 -1.897 42.010 1.00 28.21 637 THR C O 1
ATOM 3633 N N . ASP C 1 154 ? -12.658 0.306 41.588 1.00 26.40 638 ASP C N 1
ATOM 3634 C CA . ASP C 1 154 ? -13.698 0.266 40.564 1.00 25.90 638 ASP C CA 1
ATOM 3635 C C . ASP C 1 154 ? -13.308 -0.589 39.352 1.00 23.12 638 ASP C C 1
ATOM 3636 O O . ASP C 1 154 ? -14.112 -1.377 38.853 1.00 24.34 638 ASP C O 1
ATOM 3641 N N . ILE C 1 155 ? -12.078 -0.430 38.876 1.00 22.10 639 ILE C N 1
ATOM 3642 C CA . ILE C 1 155 ? -11.584 -1.238 37.762 1.00 21.70 639 ILE C CA 1
ATOM 3643 C C . ILE C 1 155 ? -11.480 -2.722 38.144 1.00 24.63 639 ILE C C 1
ATOM 3644 O O . ILE C 1 155 ? -11.801 -3.605 37.349 1.00 24.60 639 ILE C O 1
ATOM 3649 N N . GLN C 1 156 ? -11.056 -2.995 39.369 1.00 26.49 640 GLN C N 1
ATOM 3650 C CA . GLN C 1 156 ? -11.010 -4.380 39.841 1.00 32.47 640 GLN C CA 1
ATOM 3651 C C . GLN C 1 156 ? -12.402 -5.013 39.775 1.00 31.86 640 GLN C C 1
ATOM 3652 O O . GLN C 1 156 ? -12.566 -6.116 39.262 1.00 33.73 640 GLN C O 1
ATOM 3658 N N . ASP C 1 157 ? -13.404 -4.308 40.295 1.00 31.69 641 ASP C N 1
ATOM 3659 C CA . ASP C 1 157 ? -14.778 -4.806 40.275 1.00 29.65 641 ASP C CA 1
ATOM 3660 C C . ASP C 1 157 ? -15.309 -5.021 38.852 1.00 35.38 641 ASP C C 1
ATOM 3661 O O . ASP C 1 157 ? -15.995 -6.008 38.573 1.00 29.24 641 ASP C O 1
ATOM 3666 N N . LEU C 1 158 ? -14.995 -4.087 37.960 1.00 27.55 642 LEU C N 1
ATOM 3667 C CA . LEU C 1 158 ? -15.439 -4.174 36.577 1.00 24.43 642 LEU C CA 1
ATOM 3668 C C . LEU C 1 158 ? -14.906 -5.434 35.910 1.00 31.23 642 LEU C C 1
ATOM 3669 O O . LEU C 1 158 ? -15.642 -6.171 35.252 1.00 31.06 642 LEU C O 1
ATOM 3674 N N . LEU C 1 159 ? -13.616 -5.685 36.078 1.00 26.65 643 LEU C N 1
ATOM 3675 C CA . LEU C 1 159 ? -13.002 -6.794 35.365 1.00 27.92 643 LEU C CA 1
ATOM 3676 C C . LEU C 1 159 ? -13.453 -8.150 35.917 1.00 35.61 643 LEU C C 1
ATOM 3677 O O . LEU C 1 159 ? -13.465 -9.148 35.199 1.00 35.06 643 LEU C O 1
ATOM 3682 N N . ARG C 1 160 ? -13.848 -8.182 37.185 1.00 34.97 644 ARG C N 1
ATOM 3683 C CA . ARG C 1 160 ? -14.337 -9.423 37.786 1.00 43.50 644 ARG C CA 1
ATOM 3684 C C . ARG C 1 160 ? -15.752 -9.781 37.337 1.00 51.27 644 ARG C C 1
ATOM 3685 O O . ARG C 1 160 ? -16.082 -10.957 37.181 1.00 53.64 644 ARG C O 1
ATOM 3693 N N . GLY C 1 161 ? -16.589 -8.768 37.145 1.00 50.15 645 GLY C N 1
ATOM 3694 C CA . GLY C 1 161 ? -17.971 -8.987 36.758 1.00 56.34 645 GLY C CA 1
ATOM 3695 C C . GLY C 1 161 ? -18.881 -9.206 37.952 1.00 61.49 645 GLY C C 1
ATOM 3696 O O . GLY C 1 161 ? -18.694 -10.149 38.722 1.00 66.09 645 GLY C O 1
ATOM 3697 N N . SER D 1 6 ? -25.496 -37.700 -18.530 1.00 46.26 490 SER D N 1
ATOM 3698 C CA . SER D 1 6 ? -26.770 -37.011 -18.342 1.00 54.06 490 SER D CA 1
ATOM 3699 C C . SER D 1 6 ? -26.561 -35.689 -17.609 1.00 52.26 490 SER D C 1
ATOM 3700 O O . SER D 1 6 ? -25.866 -35.649 -16.602 1.00 42.93 490 SER D O 1
ATOM 3703 N N . GLU D 1 7 ? -27.151 -34.610 -18.117 1.00 49.75 491 GLU D N 1
ATOM 3704 C CA . GLU D 1 7 ? -27.013 -33.301 -17.474 1.00 46.08 491 GLU D CA 1
ATOM 3705 C C . GLU D 1 7 ? -27.768 -33.243 -16.145 1.00 40.48 491 GLU D C 1
ATOM 3706 O O . GLU D 1 7 ? -27.272 -32.686 -15.161 1.00 39.34 491 GLU D O 1
ATOM 3712 N N . ALA D 1 8 ? -28.971 -33.810 -16.123 1.00 35.33 492 ALA D N 1
ATOM 3713 C CA . ALA D 1 8 ? -29.759 -33.861 -14.901 1.00 38.19 492 ALA D CA 1
ATOM 3714 C C . ALA D 1 8 ? -29.025 -34.667 -13.831 1.00 37.22 492 ALA D C 1
ATOM 3715 O O . ALA D 1 8 ? -28.986 -34.269 -12.666 1.00 33.45 492 ALA D O 1
ATOM 3717 N N . ASP D 1 9 ? -28.445 -35.799 -14.230 1.00 33.41 493 ASP D N 1
ATOM 3718 C CA . ASP D 1 9 ? -27.700 -36.648 -13.297 1.00 36.84 493 ASP D CA 1
ATOM 3719 C C . ASP D 1 9 ? -26.375 -36.020 -12.864 1.00 32.54 493 ASP D C 1
ATOM 3720 O O . ASP D 1 9 ? -25.968 -36.148 -11.705 1.00 29.81 493 ASP D O 1
ATOM 3725 N N . ARG D 1 10 ? -25.700 -35.344 -13.790 1.00 37.52 494 ARG D N 1
ATOM 3726 C CA . ARG D 1 10 ? -24.461 -34.655 -13.449 1.00 36.84 494 ARG D CA 1
ATOM 3727 C C . ARG D 1 10 ? -24.736 -33.568 -12.414 1.00 30.24 494 ARG D C 1
ATOM 3728 O O . ARG D 1 10 ? -24.019 -33.450 -11.420 1.00 31.20 494 ARG D O 1
ATOM 3736 N N . GLN D 1 11 ? -25.778 -32.776 -12.655 1.00 33.13 495 GLN D N 1
ATOM 3737 C CA . GLN D 1 11 ? -26.161 -31.718 -11.726 1.00 33.70 495 GLN D CA 1
ATOM 3738 C C . GLN D 1 11 ? -26.453 -32.307 -10.343 1.00 30.05 495 GLN D C 1
ATOM 3739 O O . GLN D 1 11 ? -26.082 -31.737 -9.316 1.00 29.44 495 GLN D O 1
ATOM 3745 N N . LEU D 1 12 ? -27.090 -33.472 -10.321 1.00 27.47 496 LEU D N 1
ATOM 3746 C CA . LEU D 1 12 ? -27.452 -34.098 -9.065 1.00 26.81 496 LEU D CA 1
ATOM 3747 C C . LEU D 1 12 ? -26.223 -34.598 -8.304 1.00 23.69 496 LEU D C 1
ATOM 3748 O O . LEU D 1 12 ? -26.095 -34.369 -7.102 1.00 23.11 496 LEU D O 1
ATOM 3753 N N . LEU D 1 13 ? -25.328 -35.284 -9.010 1.00 26.03 497 LEU D N 1
ATOM 3754 C CA . LEU D 1 13 ? -24.099 -35.794 -8.405 1.00 24.66 497 LEU D CA 1
ATOM 3755 C C . LEU D 1 13 ? -23.235 -34.659 -7.873 1.00 27.06 497 LEU D C 1
ATOM 3756 O O . LEU D 1 13 ? -22.733 -34.715 -6.747 1.00 25.02 497 LEU D O 1
ATOM 3761 N N . GLU D 1 14 ? -23.076 -33.618 -8.679 1.00 24.98 498 GLU D N 1
ATOM 3762 C CA . GLU D 1 14 ? -22.318 -32.449 -8.253 1.00 25.78 498 GLU D CA 1
ATOM 3763 C C . GLU D 1 14 ? -22.989 -31.725 -7.084 1.00 26.46 498 GLU D C 1
ATOM 3764 O O . GLU D 1 14 ? -22.306 -31.231 -6.190 1.00 27.73 498 GLU D O 1
ATOM 3770 N N . ALA D 1 15 ? -24.320 -31.660 -7.087 1.00 24.38 499 ALA D N 1
ATOM 3771 C CA . ALA D 1 15 ? -25.029 -30.991 -5.998 1.00 22.41 499 ALA D CA 1
ATOM 3772 C C . ALA D 1 15 ? -24.820 -31.776 -4.710 1.00 21.64 499 ALA D C 1
ATOM 3773 O O . ALA D 1 15 ? -24.653 -31.200 -3.634 1.00 22.59 499 ALA D O 1
ATOM 3775 N N . ALA D 1 16 ? -24.829 -33.100 -4.824 1.00 20.15 500 ALA D N 1
ATOM 3776 C CA . ALA D 1 16 ? -24.640 -33.940 -3.639 1.00 23.33 500 ALA D CA 1
ATOM 3777 C C . ALA D 1 16 ? -23.247 -33.754 -3.048 1.00 22.43 500 ALA D C 1
ATOM 3778 O O . ALA D 1 16 ? -23.085 -33.603 -1.828 1.00 20.66 500 ALA D O 1
ATOM 3780 N N . LYS D 1 17 ? -22.238 -33.763 -3.910 1.00 23.37 501 LYS D N 1
ATOM 3781 C CA . LYS D 1 17 ? -20.858 -33.556 -3.469 1.00 22.17 501 LYS D CA 1
ATOM 3782 C C . LYS D 1 17 ? -20.682 -32.187 -2.811 1.00 25.46 501 LYS D C 1
ATOM 3783 O O . LYS D 1 17 ? -19.993 -32.055 -1.793 1.00 23.24 501 LYS D O 1
ATOM 3789 N N . ALA D 1 18 ? -21.324 -31.178 -3.393 1.00 24.46 502 ALA D N 1
ATOM 3790 C CA . ALA D 1 18 ? -21.192 -29.796 -2.926 1.00 25.33 502 ALA D CA 1
ATOM 3791 C C . ALA D 1 18 ? -22.032 -29.463 -1.693 1.00 20.96 502 ALA D C 1
ATOM 3792 O O . ALA D 1 18 ? -21.794 -28.441 -1.034 1.00 25.06 502 ALA D O 1
ATOM 3794 N N . GLY D 1 19 ? -23.019 -30.305 -1.393 1.00 20.14 503 GLY D N 1
ATOM 3795 C CA . GLY D 1 19 ? -23.970 -30.028 -0.329 1.00 20.25 503 GLY D CA 1
ATOM 3796 C C . GLY D 1 19 ? -25.051 -29.031 -0.719 1.00 23.56 503 GLY D C 1
ATOM 3797 O O . GLY D 1 19 ? -25.623 -28.351 0.133 1.00 27.64 503 GLY D O 1
ATOM 3798 N N . ASP D 1 20 ? -25.328 -28.941 -2.015 1.00 24.27 504 ASP D N 1
ATOM 3799 C CA . ASP D 1 20 ? -26.342 -28.024 -2.533 1.00 24.86 504 ASP D CA 1
ATOM 3800 C C . ASP D 1 20 ? -27.703 -28.707 -2.467 1.00 27.65 504 ASP D C 1
ATOM 3801 O O . ASP D 1 20 ? -28.197 -29.248 -3.462 1.00 26.38 504 ASP D O 1
ATOM 3806 N N . VAL D 1 21 ? -28.312 -28.682 -1.287 1.00 25.73 505 VAL D N 1
ATOM 3807 C CA . VAL D 1 21 ? -29.555 -29.415 -1.078 1.00 25.94 505 VAL D CA 1
ATOM 3808 C C . VAL D 1 21 ? -30.737 -28.898 -1.921 1.00 26.22 505 VAL D C 1
ATOM 3809 O O . VAL D 1 21 ? -31.571 -29.681 -2.356 1.00 28.33 505 VAL D O 1
ATOM 3813 N N . GLU D 1 22 ? -30.811 -27.593 -2.159 1.00 28.12 506 GLU D N 1
ATOM 3814 C CA . GLU D 1 22 ? -31.924 -27.064 -2.939 1.00 34.76 506 GLU D CA 1
ATOM 3815 C C . GLU D 1 22 ? -31.924 -27.634 -4.354 1.00 35.22 506 GLU D C 1
ATOM 3816 O O . GLU D 1 22 ? -32.982 -27.970 -4.899 1.00 33.20 506 GLU D O 1
ATOM 3822 N N . THR D 1 23 ? -30.738 -27.769 -4.938 1.00 29.60 507 THR D N 1
ATOM 3823 C CA . THR D 1 23 ? -30.626 -28.391 -6.257 1.00 32.82 507 THR D CA 1
ATOM 3824 C C . THR D 1 23 ? -30.930 -29.884 -6.193 1.00 26.96 507 THR D C 1
ATOM 3825 O O . THR D 1 23 ? -31.555 -30.438 -7.096 1.00 28.92 507 THR D O 1
ATOM 3829 N N . VAL D 1 24 ? -30.481 -30.543 -5.130 1.00 24.77 508 VAL D N 1
ATOM 3830 C CA . VAL D 1 24 ? -30.828 -31.949 -4.965 1.00 25.50 508 VAL D CA 1
ATOM 3831 C C . VAL D 1 24 ? -32.350 -32.133 -4.960 1.00 27.28 508 VAL D C 1
ATOM 3832 O O . VAL D 1 24 ? -32.873 -33.021 -5.629 1.00 27.75 508 VAL D O 1
ATOM 3836 N N . LYS D 1 25 ? -33.062 -31.293 -4.215 1.00 26.47 509 LYS D N 1
ATOM 3837 C CA . LYS D 1 25 ? -34.525 -31.409 -4.145 1.00 29.42 509 LYS D CA 1
ATOM 3838 C C . LYS D 1 25 ? -35.186 -31.258 -5.515 1.00 36.81 509 LYS D C 1
ATOM 3839 O O . LYS D 1 25 ? -36.223 -31.877 -5.793 1.00 33.21 509 LYS D O 1
ATOM 3845 N N . LYS D 1 26 ? -34.600 -30.421 -6.365 1.00 29.80 510 LYS D N 1
ATOM 3846 C CA . LYS D 1 26 ? -35.194 -30.130 -7.667 1.00 31.95 510 LYS D CA 1
ATOM 3847 C C . LYS D 1 26 ? -34.967 -31.247 -8.678 1.00 33.75 510 LYS D C 1
ATOM 3848 O O . LYS D 1 26 ? -35.586 -31.249 -9.750 1.00 33.35 510 LYS D O 1
ATOM 3854 N N . LEU D 1 27 ? -34.055 -32.165 -8.362 1.00 29.68 511 LEU D N 1
ATOM 3855 C CA . LEU D 1 27 ? -33.663 -33.205 -9.317 1.00 31.89 511 LEU D CA 1
ATOM 3856 C C . LEU D 1 27 ? -33.972 -34.622 -8.856 1.00 30.16 511 LEU D C 1
ATOM 3857 O O . LEU D 1 27 ? -34.123 -35.528 -9.671 1.00 30.43 511 LEU D O 1
ATOM 3862 N N . CYS D 1 28 ? -34.054 -34.811 -7.547 1.00 26.88 512 CYS D N 1
ATOM 3863 C CA . CYS D 1 28 ? -34.157 -36.151 -6.981 1.00 26.88 512 CYS D CA 1
ATOM 3864 C C . CYS D 1 28 ? -35.509 -36.793 -7.267 1.00 27.28 512 CYS D C 1
ATOM 3865 O O . CYS D 1 28 ? -36.552 -36.235 -6.912 1.00 27.07 512 CYS D O 1
ATOM 3868 N N . THR D 1 29 ? -35.480 -37.955 -7.920 1.00 24.93 513 THR D N 1
ATOM 3869 C CA . THR D 1 29 ? -36.663 -38.778 -8.107 1.00 22.74 513 THR D CA 1
ATOM 3870 C C . THR D 1 29 ? -36.265 -40.231 -7.934 1.00 20.49 513 THR D C 1
ATOM 3871 O O . THR D 1 29 ? -35.092 -40.551 -7.800 1.00 23.13 513 THR D O 1
ATOM 3875 N N A VAL D 1 30 ? -37.249 -41.114 -7.951 0.78 20.21 514 VAL D N 1
ATOM 3876 N N B VAL D 1 30 ? -37.250 -41.118 -7.954 0.22 22.93 514 VAL D N 1
ATOM 3877 C CA A VAL D 1 30 ? -36.969 -42.545 -7.850 0.78 18.66 514 VAL D CA 1
ATOM 3878 C CA B VAL D 1 30 ? -36.976 -42.547 -7.862 0.22 23.89 514 VAL D CA 1
ATOM 3879 C C A VAL D 1 30 ? -36.083 -43.005 -9.018 0.78 23.58 514 VAL D C 1
ATOM 3880 C C B VAL D 1 30 ? -36.090 -43.010 -9.022 0.22 22.87 514 VAL D C 1
ATOM 3881 O O A VAL D 1 30 ? -35.345 -43.988 -8.902 0.78 21.41 514 VAL D O 1
ATOM 3882 O O B VAL D 1 30 ? -35.352 -43.990 -8.900 0.22 21.76 514 VAL D O 1
ATOM 3889 N N . GLN D 1 31 ? -36.156 -42.296 -10.142 1.00 22.17 515 GLN D N 1
ATOM 3890 C CA . GLN D 1 31 ? -35.348 -42.643 -11.312 1.00 20.27 515 GLN D CA 1
ATOM 3891 C C . GLN D 1 31 ? -33.884 -42.238 -11.130 1.00 23.47 515 GLN D C 1
ATOM 3892 O O . GLN D 1 31 ? -32.974 -42.958 -11.549 1.00 24.30 515 GLN D O 1
ATOM 3898 N N . SER D 1 32 ? -33.655 -41.091 -10.500 1.00 21.19 516 SER D N 1
ATOM 3899 C CA . SER D 1 32 ? -32.303 -40.523 -10.447 1.00 21.65 516 SER D CA 1
ATOM 3900 C C . SER D 1 32 ? -31.564 -40.684 -9.116 1.00 20.25 516 SER D C 1
ATOM 3901 O O . SER D 1 32 ? -30.357 -40.457 -9.047 1.00 22.99 516 SER D O 1
ATOM 3904 N N . VAL D 1 33 ? -32.283 -41.040 -8.059 1.00 21.47 517 VAL D N 1
ATOM 3905 C CA . VAL D 1 33 ? -31.719 -40.900 -6.710 1.00 20.69 517 VAL D CA 1
ATOM 3906 C C . VAL D 1 33 ? -30.479 -41.778 -6.527 1.00 21.74 517 VAL D C 1
ATOM 3907 O O . VAL D 1 33 ? -29.548 -41.407 -5.789 1.00 21.95 517 VAL D O 1
ATOM 3911 N N . ASN D 1 34 ? -30.451 -42.924 -7.209 1.00 19.13 518 ASN D N 1
ATOM 3912 C CA . ASN D 1 34 ? -29.288 -43.817 -7.112 1.00 21.68 518 ASN D CA 1
ATOM 3913 C C . ASN D 1 34 ? -28.461 -43.920 -8.399 1.00 21.12 518 ASN D C 1
ATOM 3914 O O . ASN D 1 34 ? -27.813 -44.941 -8.651 1.00 21.58 518 ASN D O 1
ATOM 3919 N N . CYS D 1 35 ? -28.457 -42.846 -9.187 1.00 21.99 519 CYS D N 1
ATOM 3920 C CA . CYS D 1 35 ? -27.599 -42.770 -10.368 1.00 27.66 519 CYS D CA 1
ATOM 3921 C C . CYS D 1 35 ? -26.133 -42.885 -9.951 1.00 26.21 519 CYS D C 1
ATOM 3922 O O . CYS D 1 35 ? -25.794 -42.708 -8.771 1.00 23.61 519 CYS D O 1
ATOM 3925 N N . ARG D 1 36 ? -25.272 -43.203 -10.912 1.00 25.23 520 ARG D N 1
ATOM 3926 C CA . ARG D 1 36 ? -23.852 -43.381 -10.627 1.00 24.97 520 ARG D CA 1
ATOM 3927 C C . ARG D 1 36 ? -22.976 -42.539 -11.539 1.00 29.09 520 ARG D C 1
ATOM 3928 O O . ARG D 1 36 ? -23.278 -42.356 -12.719 1.00 28.56 520 ARG D O 1
ATOM 3936 N N . ASP D 1 37 ? -21.902 -42.012 -10.963 1.00 23.54 521 ASP D N 1
ATOM 3937 C CA . ASP D 1 37 ? -20.814 -41.358 -11.687 1.00 27.84 521 ASP D CA 1
ATOM 3938 C C . ASP D 1 37 ? -20.268 -42.339 -12.730 1.00 39.18 521 ASP D C 1
ATOM 3939 O O . ASP D 1 37 ? -19.971 -43.480 -12.408 1.00 49.31 521 ASP D O 1
ATOM 3944 N N . ILE D 1 38 ? -20.149 -41.908 -13.980 1.00 39.01 522 ILE D N 1
ATOM 3945 C CA . ILE D 1 38 ? -19.590 -42.769 -15.015 1.00 39.24 522 ILE D CA 1
ATOM 3946 C C . ILE D 1 38 ? -18.069 -42.757 -14.922 1.00 35.54 522 ILE D C 1
ATOM 3947 O O . ILE D 1 38 ? -17.380 -43.674 -15.376 1.00 41.48 522 ILE D O 1
ATOM 3952 N N . GLU D 1 39 ? -17.555 -41.694 -14.329 1.00 37.03 523 GLU D N 1
ATOM 3953 C CA . GLU D 1 39 ? -16.190 -41.277 -14.602 1.00 54.60 523 GLU D CA 1
ATOM 3954 C C . GLU D 1 39 ? -15.171 -41.624 -13.519 1.00 54.16 523 GLU D C 1
ATOM 3955 O O . GLU D 1 39 ? -13.975 -41.735 -13.798 1.00 68.75 523 GLU D O 1
ATOM 3961 N N . GLY D 1 40 ? -15.639 -41.826 -12.294 1.00 44.80 524 GLY D N 1
ATOM 3962 C CA . GLY D 1 40 ? -14.725 -42.068 -11.194 1.00 46.42 524 GLY D CA 1
ATOM 3963 C C . GLY D 1 40 ? -14.858 -43.452 -10.602 1.00 40.24 524 GLY D C 1
ATOM 3964 O O . GLY D 1 40 ? -14.462 -44.448 -11.207 1.00 41.24 524 GLY D O 1
ATOM 3965 N N . ARG D 1 41 ? -15.415 -43.498 -9.400 1.00 40.70 525 ARG D N 1
ATOM 3966 C CA . ARG D 1 41 ? -15.594 -44.734 -8.658 1.00 35.03 525 ARG D CA 1
ATOM 3967 C C . ARG D 1 41 ? -17.018 -45.222 -8.804 1.00 30.24 525 ARG D C 1
ATOM 3968 O O . ARG D 1 41 ? -17.418 -46.178 -8.146 1.00 28.67 525 ARG D O 1
ATOM 3976 N N . GLN D 1 42 ? -17.794 -44.538 -9.642 1.00 30.59 526 GLN D N 1
ATOM 3977 C CA . GLN D 1 42 ? -19.203 -44.860 -9.812 1.00 28.38 526 GLN D CA 1
ATOM 3978 C C . GLN D 1 42 ? -19.988 -44.674 -8.515 1.00 26.66 526 GLN D C 1
ATOM 3979 O O . GLN D 1 42 ? -20.872 -45.471 -8.191 1.00 30.69 526 GLN D O 1
ATOM 3985 N N . SER D 1 43 ? -19.674 -43.605 -7.787 1.00 21.90 527 SER D N 1
ATOM 3986 C CA . SER D 1 43 ? -20.418 -43.234 -6.590 1.00 22.69 527 SER D CA 1
ATOM 3987 C C . SER D 1 43 ? -21.833 -42.782 -6.933 1.00 19.52 527 SER D C 1
ATOM 3988 O O . SER D 1 43 ? -22.073 -42.224 -8.005 1.00 21.27 527 SER D O 1
ATOM 3991 N N . THR D 1 44 ? -22.754 -43.020 -6.004 1.00 18.49 528 THR D N 1
ATOM 3992 C CA . THR D 1 44 ? -24.112 -42.495 -6.092 1.00 20.40 528 THR D CA 1
ATOM 3993 C C . THR D 1 44 ? -24.130 -41.152 -5.371 1.00 18.74 528 THR D C 1
ATOM 3994 O O . THR D 1 44 ? -23.166 -40.793 -4.707 1.00 20.16 528 THR D O 1
ATOM 3998 N N . PRO D 1 45 ? -25.225 -40.393 -5.514 1.00 16.40 529 PRO D N 1
ATOM 3999 C CA . PRO D 1 45 ? -25.352 -39.137 -4.773 1.00 17.50 529 PRO D CA 1
ATOM 4000 C C . PRO D 1 45 ? -25.102 -39.326 -3.269 1.00 18.23 529 PRO D C 1
ATOM 4001 O O . PRO D 1 45 ? -24.404 -38.518 -2.648 1.00 19.64 529 PRO D O 1
ATOM 4005 N N . LEU D 1 46 ? -25.623 -40.408 -2.701 1.00 17.96 530 LEU D N 1
ATOM 4006 C CA . LEU D 1 46 ? -25.446 -40.678 -1.271 1.00 18.31 530 LEU D CA 1
ATOM 4007 C C . LEU D 1 46 ? -23.984 -40.946 -0.913 1.00 19.83 530 LEU D C 1
ATOM 4008 O O . LEU D 1 46 ? -23.520 -40.528 0.155 1.00 16.88 530 LEU D O 1
ATOM 4013 N N . HIS D 1 47 ? -23.256 -41.646 -1.782 1.00 19.37 531 HIS D N 1
ATOM 4014 C CA . HIS D 1 47 ? -21.814 -41.824 -1.559 1.00 16.95 531 HIS D CA 1
ATOM 4015 C C . HIS D 1 47 ? -21.123 -40.467 -1.466 1.00 21.42 531 HIS D C 1
ATOM 4016 O O . HIS D 1 47 ? -20.323 -40.225 -0.555 1.00 19.34 531 HIS D O 1
ATOM 4023 N N . PHE D 1 48 ? -21.414 -39.594 -2.432 1.00 17.76 532 PHE D N 1
ATOM 4024 C CA . PHE D 1 48 ? -20.784 -38.280 -2.462 1.00 16.74 532 PHE D CA 1
ATOM 4025 C C . PHE D 1 48 ? -21.162 -37.467 -1.243 1.00 21.98 532 PHE D C 1
ATOM 4026 O O . PHE D 1 48 ? -20.306 -36.872 -0.596 1.00 19.04 532 PHE D O 1
ATOM 4034 N N . ALA D 1 49 ? -22.453 -37.404 -0.942 1.00 16.32 533 ALA D N 1
ATOM 4035 C CA . ALA D 1 49 ? -22.891 -36.618 0.215 1.00 17.00 533 ALA D CA 1
ATOM 4036 C C . ALA D 1 49 ? -22.299 -37.153 1.528 1.00 16.96 533 ALA D C 1
ATOM 4037 O O . ALA D 1 49 ? -21.922 -36.377 2.418 1.00 18.28 533 ALA D O 1
ATOM 4039 N N . ALA D 1 50 ? -22.215 -38.476 1.658 1.00 14.99 534 ALA D N 1
ATOM 4040 C CA . ALA D 1 50 ? -21.627 -39.067 2.868 1.00 14.18 534 ALA D CA 1
ATOM 4041 C C . ALA D 1 50 ? -20.130 -38.776 2.969 1.00 18.07 534 ALA D C 1
ATOM 4042 O O . ALA D 1 50 ? -19.634 -38.445 4.049 1.00 18.35 534 ALA D O 1
ATOM 4044 N N . GLY D 1 51 ? -19.412 -38.895 1.857 1.00 17.72 535 GLY D N 1
ATOM 4045 C CA . GLY D 1 51 ? -17.955 -38.740 1.887 1.00 16.11 535 GLY D CA 1
ATOM 4046 C C . GLY D 1 51 ? -17.521 -37.301 2.133 1.00 16.53 535 GLY D C 1
ATOM 4047 O O . GLY D 1 51 ? -16.475 -37.047 2.748 1.00 15.73 535 GLY D O 1
ATOM 4048 N N . TYR D 1 52 ? -18.337 -36.367 1.656 1.00 16.19 536 TYR D N 1
ATOM 4049 C CA . TYR D 1 52 ? -18.049 -34.950 1.765 1.00 16.21 536 TYR D CA 1
ATOM 4050 C C . TYR D 1 52 ? -18.779 -34.262 2.921 1.00 18.34 536 TYR D C 1
ATOM 4051 O O . TYR D 1 52 ? -18.763 -33.036 3.028 1.00 18.68 536 TYR D O 1
ATOM 4060 N N . ASN D 1 53 ? -19.375 -35.062 3.807 1.00 17.17 537 ASN D N 1
ATOM 4061 C CA . ASN D 1 53 ? -19.973 -34.556 5.049 1.00 18.73 537 ASN D CA 1
ATOM 4062 C C . ASN D 1 53 ? -21.082 -33.539 4.801 1.00 17.67 537 ASN D C 1
ATOM 4063 O O . ASN D 1 53 ? -21.159 -32.478 5.456 1.00 18.67 537 ASN D O 1
ATOM 4068 N N . ARG D 1 54 ? -21.932 -33.868 3.830 1.00 16.88 538 ARG D N 1
ATOM 4069 C CA . ARG D 1 54 ? -23.049 -33.003 3.479 1.00 18.45 538 ARG D CA 1
ATOM 4070 C C . ARG D 1 54 ? -24.314 -33.521 4.162 1.00 22.00 538 ARG D C 1
ATOM 4071 O O . ARG D 1 54 ? -25.104 -34.258 3.563 1.00 18.31 538 ARG D O 1
ATOM 4079 N N . VAL D 1 55 ? -24.491 -33.137 5.425 1.00 19.56 539 VAL D N 1
ATOM 4080 C CA . VAL D 1 55 ? -25.558 -33.690 6.255 1.00 19.39 539 VAL D CA 1
ATOM 4081 C C . VAL D 1 55 ? -26.969 -33.424 5.732 1.00 20.79 539 VAL D C 1
ATOM 4082 O O . VAL D 1 55 ? -27.789 -34.338 5.709 1.00 21.16 539 VAL D O 1
ATOM 4086 N N A SER D 1 56 ? -27.260 -32.190 5.323 0.53 19.14 540 SER D N 1
ATOM 4087 N N B SER D 1 56 ? -27.245 -32.191 5.313 0.47 18.99 540 SER D N 1
ATOM 4088 C CA A SER D 1 56 ? -28.602 -31.886 4.831 0.53 20.95 540 SER D CA 1
ATOM 4089 C CA B SER D 1 56 ? -28.575 -31.850 4.816 0.47 21.76 540 SER D CA 1
ATOM 4090 C C A SER D 1 56 ? -28.927 -32.736 3.604 0.53 22.63 540 SER D C 1
ATOM 4091 C C B SER D 1 56 ? -28.933 -32.671 3.581 0.47 22.46 540 SER D C 1
ATOM 4092 O O A SER D 1 56 ? -30.050 -33.213 3.455 0.53 21.04 540 SER D O 1
ATOM 4093 O O B SER D 1 56 ? -30.086 -33.056 3.399 0.47 20.68 540 SER D O 1
ATOM 4098 N N . VAL D 1 57 ? -27.940 -32.937 2.737 1.00 19.90 541 VAL D N 1
ATOM 4099 C CA . VAL D 1 57 ? -28.156 -33.745 1.534 1.00 18.53 541 VAL D CA 1
ATOM 4100 C C . VAL D 1 57 ? -28.320 -35.208 1.905 1.00 19.97 541 VAL D C 1
ATOM 4101 O O . VAL D 1 57 ? -29.219 -35.872 1.399 1.00 19.19 541 VAL D O 1
ATOM 4105 N N . VAL D 1 58 ? -27.475 -35.705 2.808 1.00 17.91 542 VAL D N 1
ATOM 4106 C CA . VAL D 1 58 ? -27.605 -37.088 3.255 1.00 17.89 542 VAL D CA 1
ATOM 4107 C C . VAL D 1 58 ? -29.017 -37.327 3.790 1.00 20.64 542 VAL D C 1
ATOM 4108 O O . VAL D 1 58 ? -29.660 -38.318 3.431 1.00 22.10 542 VAL D O 1
ATOM 4112 N N . GLU D 1 59 ? -29.494 -36.420 4.640 1.00 20.36 543 GLU D N 1
ATOM 4113 C CA . GLU D 1 59 ? -30.822 -36.578 5.234 1.00 23.68 543 GLU D CA 1
ATOM 4114 C C . GLU D 1 59 ? -31.921 -36.573 4.176 1.00 26.72 543 GLU D C 1
ATOM 4115 O O . GLU D 1 59 ? -32.838 -37.389 4.222 1.00 24.76 543 GLU D O 1
ATOM 4121 N N . TYR D 1 60 ? -31.836 -35.640 3.235 1.00 21.88 544 TYR D N 1
ATOM 4122 C CA . TYR D 1 60 ? -32.864 -35.538 2.208 1.00 24.11 544 TYR D CA 1
ATOM 4123 C C . TYR D 1 60 ? -32.859 -36.783 1.333 1.00 23.18 544 TYR D C 1
ATOM 4124 O O . TYR D 1 60 ? -33.909 -37.322 0.991 1.00 25.33 544 TYR D O 1
ATOM 4133 N N . LEU D 1 61 ? -31.663 -37.233 0.963 1.00 19.37 545 LEU D N 1
ATOM 4134 C CA . LEU D 1 61 ? -31.552 -38.403 0.102 1.00 20.33 545 LEU D CA 1
ATOM 4135 C C . LEU D 1 61 ? -32.162 -39.634 0.769 1.00 21.15 545 LEU D C 1
ATOM 4136 O O . LEU D 1 61 ? -32.922 -40.382 0.144 1.00 24.40 545 LEU D O 1
ATOM 4141 N N . LEU D 1 62 ? -31.853 -39.826 2.047 1.00 22.12 546 LEU D N 1
ATOM 4142 C CA . LEU D 1 62 ? -32.317 -41.012 2.764 1.00 23.80 546 LEU D CA 1
ATOM 4143 C C . LEU D 1 62 ? -33.826 -41.024 2.833 1.00 27.10 546 LEU D C 1
ATOM 4144 O O . LEU D 1 62 ? -34.453 -42.081 2.790 1.00 28.73 546 LEU D O 1
ATOM 4149 N N . GLN D 1 63 ? -34.404 -39.833 2.931 1.00 24.23 547 GLN D N 1
ATOM 4150 C CA . GLN D 1 63 ? -35.851 -39.701 3.037 1.00 27.37 547 GLN D CA 1
ATOM 4151 C C . GLN D 1 63 ? -36.523 -39.755 1.672 1.00 28.07 547 GLN D C 1
ATOM 4152 O O . GLN D 1 63 ? -37.753 -39.748 1.569 1.00 34.19 547 GLN D O 1
ATOM 4158 N N . HIS D 1 64 ? -35.714 -39.822 0.624 1.00 26.01 548 HIS D N 1
ATOM 4159 C CA . HIS D 1 64 ? -36.246 -39.785 -0.732 1.00 26.90 548 HIS D CA 1
ATOM 4160 C C . HIS D 1 64 ? -35.703 -40.899 -1.618 1.00 27.80 548 HIS D C 1
ATOM 4161 O O . HIS D 1 64 ? -35.452 -40.705 -2.809 1.00 29.97 548 HIS D O 1
ATOM 4168 N N . GLY D 1 65 ? -35.536 -42.069 -1.013 1.00 26.87 549 GLY D N 1
ATOM 4169 C CA . GLY D 1 65 ? -35.306 -43.297 -1.756 1.00 25.71 549 GLY D CA 1
ATOM 4170 C C . GLY D 1 65 ? -33.873 -43.684 -2.030 1.00 25.89 549 GLY D C 1
ATOM 4171 O O . GLY D 1 65 ? -33.642 -44.657 -2.755 1.00 24.57 549 GLY D O 1
ATOM 4172 N N . ALA D 1 66 ? -32.916 -42.954 -1.458 1.00 22.24 550 ALA D N 1
ATOM 4173 C CA . ALA D 1 66 ? -31.512 -43.289 -1.652 1.00 18.53 550 ALA D CA 1
ATOM 4174 C C . ALA D 1 66 ? -31.177 -44.646 -1.033 1.00 24.50 550 ALA D C 1
ATOM 4175 O O . ALA D 1 66 ? -31.727 -45.020 0.004 1.00 24.65 550 ALA D O 1
ATOM 4177 N N . ASP D 1 67 ? -30.276 -45.378 -1.684 1.00 21.58 551 ASP D N 1
ATOM 4178 C CA . ASP D 1 67 ? -29.977 -46.761 -1.303 1.00 23.76 551 ASP D CA 1
ATOM 4179 C C . ASP D 1 67 ? -28.752 -46.891 -0.394 1.00 21.78 551 ASP D C 1
ATOM 4180 O O . ASP D 1 67 ? -27.613 -46.735 -0.851 1.00 21.58 551 ASP D O 1
ATOM 4185 N N . VAL D 1 68 ? -28.969 -47.188 0.888 1.00 21.16 552 VAL D N 1
ATOM 4186 C CA . VAL D 1 68 ? -27.845 -47.380 1.811 1.00 20.78 552 VAL D CA 1
ATOM 4187 C C . VAL D 1 68 ? -27.035 -48.630 1.497 1.00 22.62 552 VAL D C 1
ATOM 4188 O O . VAL D 1 68 ? -25.926 -48.815 2.018 1.00 21.34 552 VAL D O 1
ATOM 4192 N N . HIS D 1 69 ? -27.590 -49.493 0.652 1.00 20.99 553 HIS D N 1
ATOM 4193 C CA . HIS D 1 69 ? -26.909 -50.717 0.267 1.00 20.40 553 HIS D CA 1
ATOM 4194 C C . HIS D 1 69 ? -26.157 -50.606 -1.056 1.00 23.26 553 HIS D C 1
ATOM 4195 O O . HIS D 1 69 ? -25.590 -51.592 -1.528 1.00 22.71 553 HIS D O 1
ATOM 4202 N N . ALA D 1 70 ? -26.193 -49.431 -1.685 1.00 22.27 554 ALA D N 1
ATOM 4203 C CA .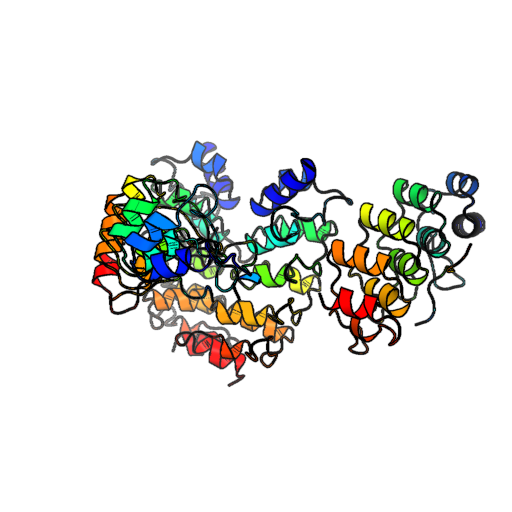 ALA D 1 70 ? -25.601 -49.290 -3.010 1.00 22.96 554 ALA D CA 1
ATOM 4204 C C . ALA D 1 70 ? -24.088 -49.325 -2.909 1.00 21.51 554 ALA D C 1
ATOM 4205 O O . ALA D 1 70 ? -23.500 -48.661 -2.052 1.00 21.90 554 ALA D O 1
ATOM 4207 N N . LYS D 1 71 ? -23.455 -50.109 -3.775 1.00 25.50 555 LYS D N 1
ATOM 4208 C CA . LYS D 1 71 ? -22.003 -50.217 -3.751 1.00 27.29 555 LYS D CA 1
ATOM 4209 C C . LYS D 1 71 ? -21.373 -49.525 -4.943 1.00 27.19 555 LYS D C 1
ATOM 4210 O O . LYS D 1 71 ? -21.884 -49.605 -6.064 1.00 29.01 555 LYS D O 1
ATOM 4216 N N . ASP D 1 72 ? -20.258 -48.842 -4.701 1.00 25.31 556 ASP D N 1
ATOM 4217 C CA . ASP D 1 72 ? -19.497 -48.267 -5.798 1.00 27.43 556 ASP D CA 1
ATOM 4218 C C . ASP D 1 72 ? -18.636 -49.330 -6.479 1.00 30.19 556 ASP D C 1
ATOM 4219 O O . ASP D 1 72 ? -18.782 -50.531 -6.211 1.00 29.71 556 ASP D O 1
ATOM 4224 N N . LYS D 1 73 ? -17.752 -48.886 -7.363 1.00 27.73 557 LYS D N 1
ATOM 4225 C CA . LYS D 1 73 ? -16.961 -49.788 -8.199 1.00 32.54 557 LYS D CA 1
ATOM 4226 C C . LYS D 1 73 ? -16.132 -50.767 -7.367 1.00 34.01 557 LYS D C 1
ATOM 4227 O O . LYS D 1 73 ? -15.894 -51.907 -7.785 1.00 35.56 557 LYS D O 1
ATOM 4233 N N . GLY D 1 74 ? -15.691 -50.315 -6.195 1.00 33.40 558 GLY D N 1
ATOM 4234 C CA . GLY D 1 74 ? -14.850 -51.125 -5.330 1.00 32.29 558 GLY D CA 1
ATOM 4235 C C . GLY D 1 74 ? -15.621 -51.873 -4.257 1.00 26.33 558 GLY D C 1
ATOM 4236 O O . GLY D 1 74 ? -15.030 -52.553 -3.411 1.00 33.57 558 GLY D O 1
ATOM 4237 N N . GLY D 1 75 ? -16.941 -51.746 -4.284 1.00 24.14 559 GLY D N 1
ATOM 4238 C CA . GLY D 1 75 ? -17.790 -52.409 -3.310 1.00 25.52 559 GLY D CA 1
ATOM 4239 C C . GLY D 1 75 ? -18.077 -51.607 -2.051 1.00 22.88 559 GLY D C 1
ATOM 4240 O O . GLY D 1 75 ? -18.612 -52.138 -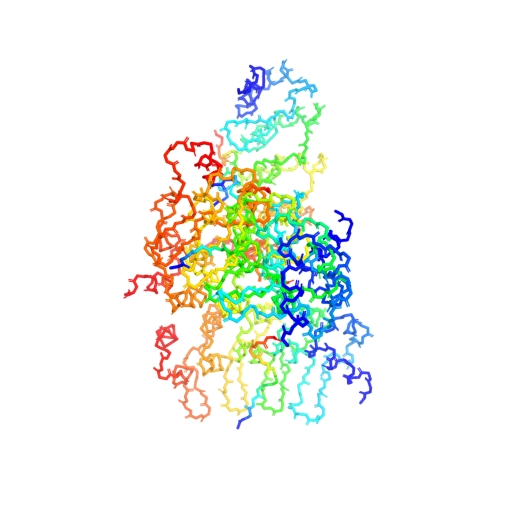1.083 1.00 23.54 559 GLY D O 1
ATOM 4241 N N . LEU D 1 76 ? -17.736 -50.321 -2.049 1.00 22.91 560 LEU D N 1
ATOM 4242 C CA . LEU D 1 76 ? -17.993 -49.509 -0.866 1.00 25.05 560 LEU D CA 1
ATOM 4243 C C . LEU D 1 76 ? -19.450 -49.080 -0.838 1.00 19.85 560 LEU D C 1
ATOM 4244 O O . LEU D 1 76 ? -20.000 -48.719 -1.867 1.00 20.82 560 LEU D O 1
ATOM 4249 N N . VAL D 1 77 ? -20.063 -49.124 0.338 1.00 18.29 561 VAL D N 1
ATOM 4250 C CA . VAL D 1 77 ? -21.371 -48.508 0.527 1.00 18.03 561 VAL D CA 1
ATOM 4251 C C . VAL D 1 77 ? -21.142 -47.136 1.145 1.00 20.11 561 VAL D C 1
ATOM 4252 O O . VAL D 1 77 ? -20.040 -46.839 1.622 1.00 19.55 561 VAL D O 1
ATOM 4256 N N . PRO D 1 78 ? -22.175 -46.283 1.141 1.00 18.07 562 PRO D N 1
ATOM 4257 C CA . PRO D 1 78 ? -21.941 -44.929 1.644 1.00 16.56 562 PRO D CA 1
ATOM 4258 C C . PRO D 1 78 ? -21.442 -44.888 3.086 1.00 16.59 562 PRO D C 1
ATOM 4259 O O . PRO D 1 78 ? -20.737 -43.939 3.420 1.00 18.62 562 PRO D O 1
ATOM 4263 N N . LEU D 1 79 ? -21.775 -45.879 3.907 1.00 17.38 563 LEU D N 1
ATOM 4264 C CA . LEU D 1 79 ? -21.228 -45.936 5.265 1.00 18.11 563 LEU D CA 1
ATOM 4265 C C . LEU D 1 79 ? -19.692 -46.038 5.250 1.00 17.73 563 LEU D C 1
ATOM 4266 O O . LEU D 1 79 ? -19.017 -45.485 6.127 1.00 17.72 563 LEU D O 1
ATOM 4271 N N . HIS D 1 80 ? -19.125 -46.730 4.259 1.00 18.77 564 HIS D N 1
ATOM 4272 C CA . HIS D 1 80 ? -17.656 -46.781 4.141 1.00 19.31 564 HIS D CA 1
ATOM 4273 C C . HIS D 1 80 ? -17.123 -45.361 3.969 1.00 19.09 564 HIS D C 1
ATOM 4274 O O . HIS D 1 80 ? -16.144 -44.978 4.616 1.00 20.63 564 HIS D O 1
ATOM 4281 N N . ASN D 1 81 ? -17.746 -44.596 3.072 1.00 16.56 565 ASN D N 1
ATOM 4282 C CA . ASN D 1 81 ? -17.291 -43.225 2.808 1.00 17.22 565 ASN D CA 1
ATOM 4283 C C . ASN D 1 81 ? -17.326 -42.379 4.073 1.00 17.28 565 ASN D C 1
ATOM 4284 O O . ASN D 1 81 ? -16.354 -41.694 4.394 1.00 18.30 565 ASN D O 1
ATOM 4289 N N . ALA D 1 82 ? -18.452 -42.418 4.783 1.00 16.87 566 ALA D N 1
ATOM 4290 C CA . ALA D 1 82 ? -18.602 -41.641 6.013 1.00 14.44 566 ALA D CA 1
ATOM 4291 C C . ALA D 1 82 ? -17.519 -42.022 7.028 1.00 17.10 566 ALA D C 1
ATOM 4292 O O . ALA D 1 82 ? -16.920 -41.165 7.674 1.00 19.30 566 ALA D O 1
ATOM 4294 N N . CYS D 1 83 ? -17.275 -43.319 7.153 1.00 16.50 567 CYS D N 1
ATOM 4295 C CA . CYS D 1 83 ? -16.371 -43.814 8.182 1.00 17.54 567 CYS D CA 1
ATOM 4296 C C . CYS D 1 83 ? -14.907 -43.551 7.855 1.00 21.68 567 CYS D C 1
ATOM 4297 O O . CYS D 1 83 ? -14.117 -43.199 8.737 1.00 19.94 567 CYS D O 1
ATOM 4300 N N . SER D 1 84 ? -14.553 -43.707 6.586 1.00 18.19 568 SER D N 1
ATOM 4301 C CA . SER D 1 84 ? -13.184 -43.467 6.143 1.00 19.09 568 SER D CA 1
ATOM 4302 C C . SER D 1 84 ? -12.756 -42.027 6.409 1.00 21.87 568 SER D C 1
ATOM 4303 O O . SER D 1 84 ? -11.577 -41.753 6.665 1.00 22.26 568 SER D O 1
ATOM 4306 N N . TYR D 1 85 ? -13.719 -41.111 6.346 1.00 20.97 569 TYR D N 1
ATOM 4307 C CA . TYR D 1 85 ? -13.438 -39.682 6.460 1.00 18.42 569 TYR D CA 1
ATOM 4308 C C . TYR D 1 85 ? -13.914 -39.052 7.778 1.00 19.27 569 TYR D C 1
ATOM 4309 O O . TYR D 1 85 ? -13.893 -37.827 7.936 1.00 18.34 569 TYR D O 1
ATOM 4318 N N . GLY D 1 86 ? -14.320 -39.896 8.727 1.00 17.44 570 GLY D N 1
ATOM 4319 C CA . GLY D 1 86 ? -14.565 -39.461 10.099 1.00 18.87 570 GLY D CA 1
ATOM 4320 C C . GLY D 1 86 ? -15.861 -38.690 10.330 1.00 17.30 570 GLY D C 1
ATOM 4321 O O . GLY D 1 86 ? -15.955 -37.915 11.283 1.00 18.17 570 GLY D O 1
ATOM 4322 N N . HIS D 1 87 ? -16.855 -38.908 9.473 1.00 16.76 571 HIS D N 1
ATOM 4323 C CA . HIS D 1 87 ? -18.088 -38.106 9.519 1.00 15.33 571 HIS D CA 1
ATOM 4324 C C . HIS D 1 87 ? -19.136 -38.779 10.409 1.00 17.23 571 HIS D C 1
ATOM 4325 O O . HIS D 1 87 ? -19.888 -39.635 9.960 1.00 17.98 571 HIS D O 1
ATOM 4332 N N . TYR D 1 88 ? -19.149 -38.386 11.680 1.00 16.94 572 TYR D N 1
ATOM 4333 C CA . TYR D 1 88 ? -19.904 -39.079 12.712 1.00 15.24 572 TYR D CA 1
ATOM 4334 C C . TYR D 1 88 ? -21.400 -38.969 12.482 1.00 18.51 572 TYR D C 1
ATOM 4335 O O . TYR D 1 88 ? -22.104 -39.978 12.444 1.00 19.03 572 TYR D O 1
ATOM 4344 N N . GLU D 1 89 ? -21.894 -37.745 12.324 1.00 17.89 573 GLU D N 1
ATOM 4345 C CA . GLU D 1 89 ? -23.332 -37.556 12.167 1.00 18.85 573 GLU D CA 1
ATOM 4346 C C . GLU D 1 89 ? -23.836 -38.294 10.932 1.00 19.30 573 GLU D C 1
ATOM 4347 O O . GLU D 1 89 ? -24.895 -38.927 10.969 1.00 18.13 573 GLU D O 1
ATOM 4353 N N . VAL D 1 90 ? -23.090 -38.204 9.834 1.00 16.18 574 VAL D N 1
ATOM 4354 C CA . VAL D 1 90 ? -23.462 -38.909 8.604 1.00 15.67 574 VAL D CA 1
ATOM 4355 C C . VAL D 1 90 ? -23.544 -40.412 8.854 1.00 16.67 574 VAL D C 1
ATOM 4356 O O . VAL D 1 90 ? -24.508 -41.071 8.444 1.00 18.82 574 VAL D O 1
ATOM 4360 N N . ALA D 1 91 ? -22.538 -40.956 9.527 1.00 16.86 575 ALA D N 1
ATOM 4361 C CA . ALA D 1 91 ? -22.544 -42.383 9.834 1.00 17.46 575 ALA D CA 1
ATOM 4362 C C . ALA D 1 91 ? -23.774 -42.763 10.650 1.00 21.17 575 ALA D C 1
ATOM 4363 O O . ALA D 1 91 ? -24.437 -43.767 10.369 1.00 19.46 575 ALA D O 1
ATOM 4365 N N . GLU D 1 92 ? -24.083 -41.961 11.661 1.00 19.52 576 GLU D N 1
ATOM 4366 C CA . GLU D 1 92 ? -25.247 -42.225 12.506 1.00 21.06 576 GLU D CA 1
ATOM 4367 C C . GLU D 1 92 ? -26.542 -42.186 11.692 1.00 18.70 576 GLU D C 1
ATOM 4368 O O . GLU D 1 92 ? -27.414 -43.038 11.863 1.00 22.33 576 GLU D O 1
ATOM 4374 N N A LEU D 1 93 ? -26.656 -41.197 10.810 0.21 20.49 577 LEU D N 1
ATOM 4375 N N B LEU D 1 93 ? -26.666 -41.197 10.810 0.79 16.63 577 LEU D N 1
ATOM 4376 C CA A LEU D 1 93 ? -27.819 -41.073 9.935 0.21 23.30 577 LEU D CA 1
ATOM 4377 C CA B LEU D 1 93 ? -27.843 -41.092 9.944 0.79 22.91 577 LEU D CA 1
ATOM 4378 C C A LEU D 1 93 ? -27.985 -42.318 9.072 0.21 22.73 577 LEU D C 1
ATOM 4379 C C B LEU D 1 93 ? -27.993 -42.328 9.062 0.79 24.09 577 LEU D C 1
ATOM 4380 O O A LEU D 1 93 ? -29.086 -42.852 8.935 0.21 23.30 577 LEU D O 1
ATOM 4381 O O B LEU D 1 93 ? -29.091 -42.866 8.896 0.79 21.86 577 LEU D O 1
ATOM 4390 N N . LEU D 1 94 ? -26.881 -42.772 8.489 1.00 19.07 578 LEU D N 1
ATOM 4391 C CA . LEU D 1 94 ? -26.895 -43.958 7.645 1.00 18.09 578 LEU D CA 1
ATOM 4392 C C . LEU D 1 94 ? -27.356 -45.184 8.427 1.00 22.54 578 LEU D C 1
ATOM 4393 O O . LEU D 1 94 ? -28.199 -45.942 7.954 1.00 23.16 578 LEU D O 1
ATOM 4398 N N . VAL D 1 95 ? -26.826 -45.364 9.633 1.00 18.14 579 VAL D N 1
ATOM 4399 C CA . VAL D 1 95 ? -27.201 -46.515 10.442 1.00 18.84 579 VAL D CA 1
ATOM 4400 C C . VAL D 1 95 ? -28.668 -46.454 10.866 1.00 24.27 579 VAL D C 1
ATOM 4401 O O . VAL D 1 95 ? -29.365 -47.475 10.885 1.00 23.93 579 VAL D O 1
ATOM 4405 N N . LYS D 1 96 ? -29.140 -45.255 11.188 1.00 22.02 580 LYS D N 1
ATOM 4406 C CA . LYS D 1 96 ? -30.533 -45.081 11.553 1.00 24.91 580 LYS D CA 1
ATOM 4407 C C . LYS D 1 96 ? -31.451 -45.442 10.381 1.00 28.13 580 LYS D C 1
ATOM 4408 O O . LYS D 1 96 ? -32.585 -45.870 10.587 1.00 30.43 580 LYS D O 1
ATOM 4414 N N . HIS D 1 97 ? -30.946 -45.287 9.161 1.00 24.86 581 HIS D N 1
ATOM 4415 C CA . HIS D 1 97 ? -31.702 -45.650 7.963 1.00 26.59 581 HIS D CA 1
ATOM 4416 C C . HIS D 1 97 ? -31.392 -47.049 7.426 1.00 33.14 581 HIS D C 1
ATOM 4417 O O . HIS D 1 97 ? -31.637 -47.343 6.253 1.00 35.37 581 HIS D O 1
ATOM 4424 N N . GLY D 1 98 ? -30.856 -47.906 8.288 1.00 25.11 582 GLY D N 1
ATOM 4425 C CA . GLY D 1 98 ? -30.736 -49.317 7.961 1.00 22.54 582 GLY D CA 1
ATOM 4426 C C . GLY D 1 98 ? -29.413 -49.755 7.361 1.00 28.25 582 GLY D C 1
ATOM 4427 O O . GLY D 1 98 ? -29.299 -50.893 6.908 1.00 26.91 582 GLY D O 1
ATOM 4428 N N . ALA D 1 99 ? -28.420 -48.868 7.346 1.00 24.02 583 ALA D N 1
ATOM 4429 C CA . ALA D 1 99 ? -27.091 -49.237 6.872 1.00 21.32 583 ALA D CA 1
ATOM 4430 C C . ALA D 1 99 ? -26.573 -50.428 7.680 1.00 24.72 583 ALA D C 1
ATOM 4431 O O . ALA D 1 99 ? -26.730 -50.484 8.900 1.00 22.89 583 ALA D O 1
ATOM 4433 N N . VAL D 1 100 ? -25.982 -51.392 6.988 1.00 21.41 584 VAL D N 1
ATOM 4434 C CA . VAL D 1 100 ? -25.479 -52.601 7.639 1.00 21.88 584 VAL D CA 1
ATOM 4435 C C . VAL D 1 100 ? -24.046 -52.333 8.096 1.00 21.47 584 VAL D C 1
ATOM 4436 O O . VAL D 1 100 ? -23.182 -52.003 7.281 1.00 23.77 584 VAL D O 1
ATOM 4440 N N . VAL D 1 101 ? -23.785 -52.452 9.398 1.00 23.43 585 VAL D N 1
ATOM 4441 C CA . VAL D 1 101 ? -22.477 -52.014 9.907 1.00 21.08 585 VAL D CA 1
ATOM 4442 C C . VAL D 1 101 ? -21.330 -52.958 9.553 1.00 23.77 585 VAL D C 1
ATOM 4443 O O . VAL D 1 101 ? -20.178 -52.530 9.468 1.00 24.19 585 VAL D O 1
ATOM 4447 N N . ASN D 1 102 ? -21.638 -54.231 9.330 1.00 24.28 586 ASN D N 1
ATOM 4448 C CA . ASN D 1 102 ? -20.586 -55.199 9.014 1.00 26.05 586 ASN D CA 1
ATOM 4449 C C . ASN D 1 102 ? -20.478 -55.518 7.528 1.00 23.84 586 ASN D C 1
ATOM 4450 O O . ASN D 1 102 ? -19.882 -56.527 7.150 1.00 24.94 586 ASN D O 1
ATOM 4455 N N . VAL D 1 103 ? -21.049 -54.655 6.694 1.00 21.58 587 VAL D N 1
ATOM 4456 C CA . VAL D 1 103 ? -20.989 -54.842 5.248 1.00 26.52 587 VAL D CA 1
ATOM 4457 C C . VAL D 1 103 ? -19.535 -54.776 4.792 1.00 23.71 587 VAL D C 1
ATOM 4458 O O . VAL D 1 103 ? -18.706 -54.115 5.426 1.00 25.03 587 VAL D O 1
ATOM 4462 N N . ALA D 1 104 ? -19.207 -55.480 3.715 1.00 25.42 588 ALA D N 1
ATOM 4463 C CA . ALA D 1 104 ? -17.820 -55.516 3.255 1.00 27.59 588 ALA D CA 1
ATOM 4464 C C . ALA D 1 104 ? -17.678 -55.221 1.770 1.00 25.05 588 ALA D C 1
ATOM 4465 O O . ALA D 1 104 ? -18.576 -55.532 0.979 1.00 25.83 588 ALA D O 1
ATOM 4467 N N . ASP D 1 105 ? -16.540 -54.641 1.390 1.00 25.12 589 ASP D N 1
ATOM 4468 C CA . ASP D 1 105 ? -16.285 -54.319 -0.018 1.00 26.11 589 ASP D CA 1
ATOM 4469 C C . ASP D 1 105 ? -15.643 -55.495 -0.756 1.00 28.87 589 ASP D C 1
ATOM 4470 O O . ASP D 1 105 ? -15.622 -56.609 -0.238 1.00 25.76 589 ASP D O 1
ATOM 4475 N N . LEU D 1 106 ? -15.149 -55.259 -1.968 1.00 28.10 590 LEU D N 1
ATOM 4476 C CA . LEU D 1 106 ? -14.600 -56.344 -2.784 1.00 33.83 590 LEU D CA 1
ATOM 4477 C C . LEU D 1 106 ? -13.375 -57.022 -2.164 1.00 38.17 590 LEU D C 1
ATOM 4478 O O . LEU D 1 106 ? -13.068 -58.176 -2.493 1.00 31.36 590 LEU D O 1
ATOM 4483 N N . TRP D 1 107 ? -12.686 -56.299 -1.280 1.00 30.57 591 TRP D N 1
ATOM 4484 C CA . TRP D 1 107 ? -11.517 -56.813 -0.568 1.00 32.12 591 TRP D CA 1
ATOM 4485 C C . TRP D 1 107 ? -11.878 -57.210 0.869 1.00 26.65 591 TRP D C 1
ATOM 4486 O O . TRP D 1 107 ? -10.998 -57.465 1.698 1.00 29.67 591 TRP D O 1
ATOM 4497 N N . LYS D 1 108 ? -13.178 -57.260 1.146 1.00 26.95 592 LYS D N 1
ATOM 4498 C CA . LYS D 1 108 ? -13.695 -57.611 2.469 1.00 27.39 592 LYS D CA 1
ATOM 4499 C C . LYS D 1 108 ? -13.303 -56.623 3.566 1.00 24.09 592 LYS D C 1
ATOM 4500 O O . LYS D 1 108 ? -13.218 -56.990 4.735 1.00 26.82 592 LYS D O 1
ATOM 4506 N N . PHE D 1 109 ? -13.084 -55.370 3.179 1.00 25.33 593 PHE D N 1
ATOM 4507 C CA . PHE D 1 109 ? -12.910 -54.281 4.142 1.00 25.33 593 PHE D CA 1
ATOM 4508 C C . PHE D 1 109 ? -14.289 -53.824 4.605 1.00 23.16 593 PHE D C 1
ATOM 4509 O O . PHE D 1 109 ? -15.157 -53.565 3.780 1.00 23.43 593 PHE D O 1
ATOM 4517 N N . THR D 1 110 ? -14.476 -53.711 5.919 1.00 22.71 594 THR D N 1
ATOM 4518 C CA . THR D 1 110 ? -15.716 -53.198 6.483 1.00 22.73 594 THR D CA 1
ATOM 4519 C C . THR D 1 110 ? -15.545 -51.733 6.836 1.00 19.16 594 THR D C 1
ATOM 4520 O O . THR D 1 110 ? -14.437 -51.203 6.788 1.00 20.67 594 THR D O 1
ATOM 4524 N N . PRO D 1 111 ? -16.645 -51.075 7.216 1.00 17.74 595 PRO D N 1
ATOM 4525 C CA . PRO D 1 111 ? -16.515 -49.692 7.681 1.00 16.55 595 PRO D CA 1
ATOM 4526 C C . PRO D 1 111 ? -15.544 -49.576 8.861 1.00 21.03 595 PRO D C 1
ATOM 4527 O O . PRO D 1 111 ? -14.840 -48.569 8.985 1.00 19.39 595 PRO D O 1
ATOM 4531 N N . LEU D 1 112 ? -15.496 -50.598 9.706 1.00 21.71 596 LEU D N 1
ATOM 4532 C CA . LEU D 1 112 ? -14.590 -50.574 10.851 1.00 20.36 596 LEU D CA 1
ATOM 4533 C C . LEU D 1 112 ? -13.130 -50.698 10.407 1.00 22.30 596 LEU D C 1
ATOM 4534 O O . LEU D 1 112 ? -12.240 -50.089 11.010 1.00 20.83 596 LEU D O 1
ATOM 4539 N N . HIS D 1 113 ? -12.876 -51.483 9.360 1.00 19.30 597 HIS D N 1
ATOM 4540 C CA . HIS D 1 113 ? -11.538 -51.519 8.776 1.00 21.06 597 HIS D CA 1
ATOM 4541 C C . HIS D 1 113 ? -11.148 -50.112 8.345 1.00 19.28 597 HIS D C 1
ATOM 4542 O O . HIS D 1 113 ? -10.023 -49.666 8.585 1.00 22.27 597 HIS D O 1
ATOM 4549 N N . GLU D 1 114 ? -12.076 -49.418 7.690 1.00 19.83 598 GLU D N 1
ATOM 4550 C CA . GLU D 1 114 ? -11.793 -48.074 7.207 1.00 21.99 598 GLU D CA 1
ATOM 4551 C C . GLU D 1 114 ? -11.480 -47.132 8.354 1.00 23.19 598 GLU D C 1
ATOM 4552 O O . GLU D 1 114 ? -10.501 -46.404 8.314 1.00 24.01 598 GLU D O 1
ATOM 4558 N N . ALA D 1 115 ? -12.351 -47.107 9.354 1.00 19.76 599 ALA D N 1
ATOM 4559 C CA . ALA D 1 115 ? -12.189 -46.160 10.445 1.00 21.16 599 ALA D CA 1
ATOM 4560 C C . ALA D 1 115 ? -10.913 -46.428 11.235 1.00 21.70 599 ALA D C 1
ATOM 4561 O O . ALA D 1 115 ? -10.257 -45.501 11.699 1.00 22.60 599 ALA D O 1
ATOM 4563 N N . ALA D 1 116 ? -10.570 -47.702 11.393 1.00 21.31 600 ALA D N 1
ATOM 4564 C CA . ALA D 1 116 ? -9.369 -48.058 12.129 1.00 22.82 600 ALA D CA 1
ATOM 4565 C C . ALA D 1 116 ? -8.129 -47.646 11.341 1.00 21.05 600 ALA D C 1
ATOM 4566 O O . ALA D 1 116 ? -7.197 -47.053 11.895 1.00 23.95 600 ALA D O 1
ATOM 4568 N N . ALA D 1 117 ? -8.114 -47.958 10.050 1.00 23.12 601 ALA D N 1
ATOM 4569 C CA . ALA D 1 117 ? -6.955 -47.651 9.206 1.00 23.08 601 ALA D CA 1
ATOM 4570 C C . ALA D 1 117 ? -6.712 -46.146 9.070 1.00 26.78 601 ALA D C 1
ATOM 4571 O O . ALA D 1 117 ? -5.561 -45.701 8.934 1.00 29.34 601 ALA D O 1
ATOM 4573 N N . LYS D 1 118 ? -7.795 -45.371 9.101 1.00 27.44 602 LYS D N 1
ATOM 4574 C CA . LYS D 1 118 ? -7.724 -43.926 8.903 1.00 23.40 602 LYS D CA 1
ATOM 4575 C C . LYS D 1 118 ? -7.577 -43.183 10.231 1.00 28.22 602 LYS D C 1
ATOM 4576 O O . LYS D 1 118 ? -7.497 -41.954 10.253 1.00 30.64 602 LYS D O 1
ATOM 4582 N N . GLY D 1 119 ? -7.552 -43.928 11.334 1.00 25.00 603 GLY D N 1
ATOM 4583 C CA . GLY D 1 119 ? -7.347 -43.345 12.648 1.00 28.58 603 GLY D CA 1
ATOM 4584 C C . GLY D 1 119 ? -8.525 -42.553 13.179 1.00 24.48 603 GLY D C 1
ATOM 4585 O O . GLY D 1 119 ? -8.352 -41.573 13.914 1.00 26.11 603 GLY D O 1
ATOM 4586 N N . LYS D 1 120 ? -9.732 -42.974 12.814 1.00 23.83 604 LYS D N 1
ATOM 4587 C CA . LYS D 1 120 ? -10.938 -42.250 13.212 1.00 21.56 604 LYS D CA 1
ATOM 4588 C C . LYS D 1 120 ? -11.547 -42.849 14.483 1.00 20.77 604 LYS D C 1
ATOM 4589 O O . LYS D 1 120 ? -12.433 -43.703 14.418 1.00 23.80 604 LYS D O 1
ATOM 4595 N N . TYR D 1 121 ? -11.082 -42.376 15.633 1.00 24.13 605 TYR D N 1
ATOM 4596 C CA . TYR D 1 121 ? -11.459 -42.964 16.920 1.00 20.91 605 TYR D CA 1
ATOM 4597 C C . TYR D 1 121 ? -12.966 -42.902 17.187 1.00 21.36 605 TYR D C 1
ATOM 4598 O O . TYR D 1 121 ? -13.585 -43.914 17.513 1.00 23.65 605 TYR D O 1
ATOM 4607 N N . GLU D 1 122 ? -13.562 -41.722 17.057 1.00 23.78 606 GLU D N 1
ATOM 4608 C CA . GLU D 1 122 ? -14.988 -41.600 17.359 1.00 22.40 606 GLU D CA 1
ATOM 4609 C C . GLU D 1 122 ? -15.819 -42.514 16.448 1.00 22.54 606 GLU D C 1
ATOM 4610 O O . GLU D 1 122 ? -16.825 -43.080 16.877 1.00 20.22 606 GLU D O 1
ATOM 4616 N N . ILE D 1 123 ? -15.411 -42.654 15.188 1.00 20.15 607 ILE D N 1
ATOM 4617 C CA . ILE D 1 123 ? -16.165 -43.516 14.276 1.00 18.60 607 ILE D CA 1
ATOM 4618 C C . ILE D 1 123 ? -16.054 -44.982 14.713 1.00 19.70 607 ILE D C 1
ATOM 4619 O O . ILE D 1 123 ? -17.041 -45.722 14.718 1.00 20.66 607 ILE D O 1
ATOM 4624 N N . CYS D 1 124 ? -14.853 -45.410 15.078 1.00 19.24 608 CYS D N 1
ATOM 4625 C CA . CYS D 1 124 ? -14.689 -46.782 15.554 1.00 21.22 608 CYS D CA 1
ATOM 4626 C C . CYS D 1 124 ? -15.619 -47.052 16.734 1.00 21.66 608 CYS D C 1
ATOM 4627 O O . CYS D 1 124 ? -16.305 -48.073 16.791 1.00 22.91 608 CYS D O 1
ATOM 4630 N N . LYS D 1 125 ? -15.612 -46.130 17.689 1.00 21.92 609 LYS D N 1
ATOM 4631 C CA . LYS D 1 125 ? -16.419 -46.273 18.887 1.00 24.92 609 LYS D CA 1
ATOM 4632 C C . LYS D 1 125 ? -17.899 -46.352 18.524 1.00 24.13 609 LYS D C 1
ATOM 4633 O O . LYS D 1 125 ? -18.626 -47.196 19.043 1.00 26.15 609 LYS D O 1
ATOM 4639 N N . LEU D 1 126 ? -18.338 -45.470 17.633 1.00 21.34 610 LEU D N 1
ATOM 4640 C CA . LEU D 1 126 ? -19.728 -45.456 17.181 1.00 23.92 610 LEU D CA 1
ATOM 4641 C C . LEU D 1 126 ? -20.113 -46.780 16.521 1.00 22.92 610 LEU D C 1
ATOM 4642 O O . LEU D 1 126 ? -21.162 -47.356 16.812 1.00 23.64 610 LEU D O 1
ATOM 4647 N N . LEU D 1 127 ? -19.261 -47.261 15.623 1.00 22.06 611 LEU D N 1
ATOM 4648 C CA . LEU D 1 127 ? -19.533 -48.536 14.968 1.00 23.85 611 LEU D CA 1
ATOM 4649 C C . LEU D 1 127 ? -19.634 -49.676 15.986 1.00 29.25 611 LEU D C 1
ATOM 4650 O O . LEU D 1 127 ? -20.532 -50.529 15.903 1.00 23.87 611 LEU D O 1
ATOM 4655 N N . LEU D 1 128 ? -18.718 -49.694 16.950 1.00 22.94 612 LEU D N 1
ATOM 4656 C CA . LEU D 1 128 ? -18.754 -50.727 17.975 1.00 25.27 612 LEU D CA 1
ATOM 4657 C C . LEU D 1 128 ? -20.047 -50.639 18.775 1.00 30.44 612 LEU D C 1
ATOM 4658 O O . LEU D 1 128 ? -20.650 -51.661 19.100 1.00 29.86 612 LEU D O 1
ATOM 4663 N N . GLN D 1 129 ? -20.462 -49.418 19.099 1.00 28.15 613 GLN D N 1
ATOM 4664 C CA . GLN D 1 129 ? -21.686 -49.214 19.867 1.00 28.58 613 GLN D CA 1
ATOM 4665 C C . GLN D 1 129 ? -22.885 -49.719 19.071 1.00 28.06 613 GLN D C 1
ATOM 4666 O O . GLN D 1 129 ? -23.906 -50.089 19.649 1.00 33.19 613 GLN D O 1
ATOM 4672 N N . HIS D 1 130 ? -22.753 -49.736 17.746 1.00 26.22 614 HIS D N 1
ATOM 4673 C CA . HIS D 1 130 ? -23.809 -50.250 16.879 1.00 27.37 614 HIS D CA 1
ATOM 4674 C C . HIS D 1 130 ? -23.576 -51.697 16.457 1.00 28.72 614 HIS D C 1
ATOM 4675 O O . HIS D 1 130 ? -24.208 -52.174 15.520 1.00 31.08 614 HIS D O 1
ATOM 4682 N N . GLY D 1 131 ? -22.655 -52.382 17.127 1.00 30.08 615 GLY D N 1
ATOM 4683 C CA . GLY D 1 131 ? -22.489 -53.813 16.935 1.00 33.49 615 GLY D CA 1
ATOM 4684 C C . GLY D 1 131 ? -21.554 -54.248 15.820 1.00 35.80 615 GLY D C 1
ATOM 4685 O O . GLY D 1 131 ? -21.648 -55.379 15.328 1.00 34.03 615 GLY D O 1
ATOM 4686 N N . ALA D 1 132 ? -20.646 -53.367 15.418 1.00 28.00 616 ALA D N 1
ATOM 4687 C CA . ALA D 1 132 ? -19.648 -53.736 14.426 1.00 27.34 616 ALA D CA 1
ATOM 4688 C C . ALA D 1 132 ? -18.685 -54.762 15.020 1.00 24.86 616 ALA D C 1
ATOM 4689 O O . ALA D 1 132 ? -18.355 -54.723 16.211 1.00 26.11 616 ALA D O 1
ATOM 4691 N N . ASP D 1 133 ? -18.229 -55.672 14.171 1.00 24.16 617 ASP D N 1
ATOM 4692 C CA . ASP D 1 133 ? -17.364 -56.764 14.605 1.00 26.37 617 ASP D CA 1
ATOM 4693 C C . ASP D 1 133 ? -15.900 -56.398 14.380 1.00 25.05 617 ASP D C 1
ATOM 4694 O O . ASP D 1 133 ? -15.449 -56.346 13.238 1.00 28.49 617 ASP D O 1
ATOM 4699 N N . PRO D 1 134 ? -15.148 -56.147 15.471 1.00 25.35 618 PRO D N 1
ATOM 4700 C CA . PRO D 1 134 ? -13.731 -55.783 15.369 1.00 27.03 618 PRO D CA 1
ATOM 4701 C C . PRO D 1 134 ? -12.826 -56.966 15.032 1.00 26.24 618 PRO D C 1
ATOM 4702 O O . PRO D 1 134 ? -11.606 -56.793 14.986 1.00 27.49 618 PRO D O 1
ATOM 4706 N N . THR D 1 135 ? -13.399 -58.149 14.813 1.00 24.35 619 THR D N 1
ATOM 4707 C CA . THR D 1 135 ? -12.578 -59.328 14.524 1.00 24.88 619 THR D CA 1
ATOM 4708 C C . THR D 1 135 ? -12.729 -59.842 13.089 1.00 25.07 619 THR D C 1
ATOM 4709 O O . THR D 1 135 ? -12.098 -60.831 12.722 1.00 28.03 619 THR D O 1
ATOM 4713 N N . LYS D 1 136 ? -13.550 -59.168 12.286 1.00 25.35 620 LYS D N 1
ATOM 4714 C CA . LYS D 1 136 ? -13.805 -59.606 10.915 1.00 24.53 620 LYS D CA 1
ATOM 4715 C C . LYS D 1 136 ? -12.571 -59.437 10.027 1.00 31.29 620 LYS D C 1
ATOM 4716 O O . LYS D 1 136 ? -12.046 -58.339 9.874 1.00 30.85 620 LYS D O 1
ATOM 4722 N N . LYS D 1 137 ? -12.115 -60.531 9.432 1.00 27.67 621 LYS D N 1
ATOM 4723 C CA . LYS D 1 137 ? -10.921 -60.477 8.600 1.00 29.80 621 LYS D CA 1
ATOM 4724 C C . LYS D 1 137 ? -11.246 -60.044 7.183 1.00 28.01 621 LYS D C 1
ATOM 4725 O O . LYS D 1 137 ? -12.258 -60.458 6.615 1.00 29.09 621 LYS D O 1
ATOM 4731 N N . ASN D 1 138 ? -10.384 -59.218 6.600 1.00 25.64 622 ASN D N 1
ATOM 4732 C CA . ASN D 1 138 ? -10.526 -58.915 5.181 1.00 26.35 622 ASN D CA 1
ATOM 4733 C C . ASN D 1 138 ? -9.830 -59.988 4.348 1.00 31.56 622 ASN D C 1
ATOM 4734 O O . ASN D 1 138 ? -9.329 -60.977 4.889 1.00 31.16 622 ASN D O 1
ATOM 4739 N N . ARG D 1 139 ? -9.814 -59.814 3.032 1.00 31.24 623 ARG D N 1
ATOM 4740 C CA . ARG D 1 139 ? -9.256 -60.845 2.169 1.00 34.05 623 ARG D CA 1
ATOM 4741 C C . ARG D 1 139 ? -7.759 -61.064 2.416 1.00 33.68 623 ARG D C 1
ATOM 4742 O O . ARG D 1 139 ? -7.211 -62.106 2.050 1.00 39.73 623 ARG D O 1
ATOM 4750 N N . ASP D 1 140 ? -7.107 -60.089 3.043 1.00 34.53 624 ASP D N 1
ATOM 4751 C CA . ASP D 1 140 ? -5.688 -60.218 3.383 1.00 40.17 624 ASP D CA 1
ATOM 4752 C C . ASP D 1 140 ? -5.487 -60.954 4.704 1.00 41.11 624 ASP D C 1
ATOM 4753 O O . ASP D 1 140 ? -4.355 -61.219 5.105 1.00 44.27 624 ASP D O 1
ATOM 4758 N N . GLY D 1 141 ? -6.583 -61.269 5.386 1.00 36.15 625 GLY D N 1
ATOM 4759 C CA . GLY D 1 141 ? -6.508 -61.912 6.687 1.00 39.01 625 GLY D CA 1
ATOM 4760 C C . GLY D 1 141 ? -6.381 -60.936 7.849 1.00 36.10 625 GLY D C 1
ATOM 4761 O O . GLY D 1 141 ? -6.140 -61.344 8.985 1.00 34.55 625 GLY D O 1
ATOM 4762 N N . ASN D 1 142 ? -6.544 -59.646 7.568 1.00 30.51 626 ASN D N 1
ATOM 4763 C CA . ASN D 1 142 ? -6.411 -58.616 8.594 1.00 28.11 626 ASN D CA 1
ATOM 4764 C C . ASN D 1 142 ? -7.742 -58.190 9.201 1.00 30.15 626 ASN D C 1
ATOM 4765 O O . ASN D 1 142 ? -8.710 -57.939 8.477 1.00 28.99 626 ASN D O 1
ATOM 4770 N N . THR D 1 143 ? -7.783 -58.099 10.527 1.00 29.35 627 THR D N 1
ATOM 4771 C CA . THR D 1 143 ? -8.932 -57.505 11.207 1.00 25.43 627 THR D CA 1
ATOM 4772 C C . THR D 1 143 ? -8.761 -55.988 11.240 1.00 26.04 627 THR D C 1
ATOM 4773 O O . THR D 1 143 ? -7.681 -55.471 10.946 1.00 25.48 627 THR D O 1
ATOM 4777 N N . PRO D 1 144 ? -9.821 -55.262 11.617 1.00 25.71 628 PRO D N 1
ATOM 4778 C CA . PRO D 1 144 ? -9.639 -53.816 11.785 1.00 24.61 628 PRO D CA 1
ATOM 4779 C C . PRO D 1 144 ? -8.528 -53.505 12.799 1.00 27.68 628 PRO D C 1
ATOM 4780 O O . PRO D 1 144 ? -7.783 -52.538 12.624 1.00 27.36 628 PRO D O 1
ATOM 4784 N N . LEU D 1 145 ? -8.408 -54.323 13.840 1.00 30.03 629 LEU D N 1
ATOM 4785 C CA . LEU D 1 145 ? -7.341 -54.124 14.813 1.00 29.86 629 LEU D CA 1
ATOM 4786 C C . LEU D 1 145 ? -5.981 -54.200 14.125 1.00 32.47 629 LEU D C 1
ATOM 4787 O O . LEU D 1 145 ? -5.099 -53.379 14.389 1.00 31.91 629 LEU D O 1
ATOM 4792 N N . ASP D 1 146 ? -5.814 -55.188 13.248 1.00 28.11 630 ASP D N 1
ATOM 4793 C CA . ASP D 1 146 ? -4.559 -55.362 12.512 1.00 35.40 630 ASP D CA 1
ATOM 4794 C C . ASP D 1 146 ? -4.167 -54.119 11.701 1.00 39.21 630 ASP D C 1
ATOM 4795 O O . ASP D 1 146 ? -2.983 -53.896 11.429 1.00 36.66 630 ASP D O 1
ATOM 4800 N N . LEU D 1 147 ? -5.160 -53.318 11.319 1.00 32.17 631 LEU D N 1
ATOM 4801 C CA . LEU D 1 147 ? -4.936 -52.187 10.413 1.00 28.92 631 LEU D CA 1
ATOM 4802 C C . LEU D 1 147 ? -4.649 -50.865 11.120 1.00 33.23 631 LEU D C 1
ATOM 4803 O O . LEU D 1 147 ? -4.342 -49.861 10.471 1.00 39.15 631 LEU D O 1
ATOM 4808 N N . VAL D 1 148 ? -4.751 -50.852 12.441 1.00 33.97 632 VAL D N 1
ATOM 4809 C CA . VAL D 1 148 ? -4.510 -49.622 13.182 1.00 36.80 632 VAL D CA 1
ATOM 4810 C C . VAL D 1 148 ? -3.041 -49.209 13.086 1.00 42.27 632 VAL D C 1
ATOM 4811 O O . VAL D 1 148 ? -2.148 -50.043 13.221 1.00 42.97 632 VAL D O 1
ATOM 4815 N N . LYS D 1 149 ? -2.801 -47.924 12.839 1.00 45.03 633 LYS D N 1
ATOM 4816 C CA . LYS D 1 149 ? -1.441 -47.394 12.734 1.00 53.96 633 LYS D CA 1
ATOM 4817 C C . LYS D 1 149 ? -0.668 -47.562 14.043 1.00 55.37 633 LYS D C 1
ATOM 4818 O O . LYS D 1 149 ? -1.244 -47.499 15.127 1.00 55.89 633 LYS D O 1
ATOM 4824 N N . ASP D 1 150 ? 0.641 -47.772 13.936 1.00 58.11 634 ASP D N 1
ATOM 4825 C CA . ASP D 1 150 ? 1.468 -48.065 15.104 1.00 58.30 634 ASP D CA 1
ATOM 4826 C C . ASP D 1 150 ? 1.276 -47.079 16.258 1.00 58.57 634 ASP D C 1
ATOM 4827 O O . ASP D 1 150 ? 1.295 -47.468 17.427 1.00 58.85 634 ASP D O 1
ATOM 4832 N N . GLY D 1 151 ? 1.088 -45.806 15.929 1.00 52.82 635 GLY D N 1
ATOM 4833 C CA . GLY D 1 151 ? 0.986 -44.776 16.947 1.00 51.96 635 GLY D CA 1
ATOM 4834 C C . GLY D 1 151 ? -0.375 -44.680 17.616 1.00 48.24 635 GLY D C 1
ATOM 4835 O O . GLY D 1 151 ? -0.493 -44.093 18.693 1.00 44.21 635 GLY D O 1
ATOM 4836 N N . ASP D 1 152 ? -1.400 -45.261 16.991 1.00 45.95 636 ASP D N 1
ATOM 4837 C CA . ASP D 1 152 ? -2.774 -45.128 17.490 1.00 38.07 636 ASP D CA 1
ATOM 4838 C C . ASP D 1 152 ? -3.140 -46.154 18.565 1.00 37.34 636 ASP D C 1
ATOM 4839 O O . ASP D 1 152 ? -4.046 -46.966 18.381 1.00 35.03 636 ASP D O 1
ATOM 4844 N N . THR D 1 153 ? -2.454 -46.101 19.700 1.00 38.00 637 THR D N 1
ATOM 4845 C CA . THR D 1 153 ? -2.678 -47.077 20.761 1.00 38.26 637 THR D CA 1
ATOM 4846 C C . THR D 1 153 ? -4.067 -46.999 21.395 1.00 42.40 637 THR D C 1
ATOM 4847 O O . THR D 1 153 ? -4.583 -48.011 21.874 1.00 37.38 637 THR D O 1
ATOM 4851 N N . ASP D 1 154 ? -4.676 -45.814 21.400 1.00 34.47 638 ASP D N 1
ATOM 4852 C CA . ASP D 1 154 ? -6.040 -45.689 21.915 1.00 34.90 638 ASP D CA 1
ATOM 4853 C C . ASP D 1 154 ? -7.070 -46.440 21.057 1.00 32.52 638 ASP D C 1
ATOM 4854 O O . ASP D 1 154 ? -7.974 -47.093 21.583 1.00 30.24 638 ASP D O 1
ATOM 4859 N N . ILE D 1 155 ? -6.932 -46.359 19.739 1.00 31.54 639 ILE D N 1
ATOM 4860 C CA . ILE D 1 155 ? -7.814 -47.125 18.850 1.00 27.31 639 ILE D CA 1
ATOM 4861 C C . ILE D 1 155 ? -7.622 -48.636 19.061 1.00 32.04 639 ILE D C 1
ATOM 4862 O O . ILE D 1 155 ? -8.585 -49.409 19.063 1.00 29.05 639 ILE D O 1
ATOM 4867 N N . GLN D 1 156 ? -6.374 -49.051 19.262 1.00 32.76 640 GLN D N 1
ATOM 4868 C CA . GLN D 1 156 ? -6.080 -50.461 19.525 1.00 31.93 640 GLN D CA 1
ATOM 4869 C C . GLN D 1 156 ? -6.807 -50.950 20.777 1.00 33.05 640 GLN D C 1
ATOM 4870 O O . GLN D 1 156 ? -7.482 -51.984 20.757 1.00 34.00 640 GLN D O 1
ATOM 4876 N N . ASP D 1 157 ? -6.667 -50.194 21.864 1.00 34.77 641 ASP D N 1
ATOM 4877 C CA . ASP D 1 157 ? -7.329 -50.523 23.121 1.00 38.23 641 ASP D CA 1
ATOM 4878 C C . ASP D 1 157 ? -8.848 -50.553 22.967 1.00 38.03 641 ASP D C 1
ATOM 4879 O O . ASP D 1 157 ? -9.523 -51.432 23.504 1.00 37.51 641 ASP D O 1
ATOM 4884 N N . LEU D 1 158 ? -9.386 -49.593 22.222 1.00 33.94 642 LEU D N 1
ATOM 4885 C CA . LEU D 1 158 ? -10.826 -49.532 21.997 1.00 35.17 642 LEU D CA 1
ATOM 4886 C C . LEU D 1 158 ? -11.364 -50.803 21.327 1.00 36.95 642 LEU D C 1
ATOM 4887 O O . LEU D 1 158 ? -12.388 -51.363 21.735 1.00 34.44 642 LEU D O 1
ATOM 4892 N N . LEU D 1 159 ? -10.672 -51.248 20.286 1.00 32.60 643 LEU D N 1
ATOM 4893 C CA . LEU D 1 159 ? -11.125 -52.394 19.515 1.00 28.55 643 LEU D CA 1
ATOM 4894 C C . LEU D 1 159 ? -11.057 -53.706 20.314 1.00 32.91 643 LEU D C 1
ATOM 4895 O O . LEU D 1 159 ? -11.832 -54.632 20.064 1.00 38.19 643 LEU D O 1
ATOM 4900 N N . ARG D 1 160 ? -10.138 -53.780 21.273 1.00 37.26 644 ARG D N 1
ATOM 4901 C CA . ARG D 1 160 ? -9.985 -54.980 22.096 1.00 43.53 644 ARG D CA 1
ATOM 4902 C C . ARG D 1 160 ? -11.040 -55.073 23.199 1.00 49.15 644 ARG D C 1
ATOM 4903 O O . ARG D 1 160 ? -11.565 -54.056 23.665 1.00 48.89 644 ARG D O 1
ATOM 4911 N N . HIS E 2 3 ? -26.004 -24.478 37.415 1.00 62.75 3 HIS E N 1
ATOM 4912 C CA . HIS E 2 3 ? -25.694 -23.087 37.110 1.00 57.56 3 HIS E CA 1
ATOM 4913 C C . HIS E 2 3 ? -26.640 -22.514 36.059 1.00 50.25 3 HIS E C 1
ATOM 4914 O O . HIS E 2 3 ? -26.245 -22.301 34.916 1.00 45.65 3 HIS E O 1
ATOM 4921 N N . LEU E 2 4 ? -27.888 -22.254 36.449 1.00 49.07 4 LEU E N 1
ATOM 4922 C CA . LEU E 2 4 ? -28.886 -21.785 35.487 1.00 46.20 4 LEU E CA 1
ATOM 4923 C C . LEU E 2 4 ? -28.515 -20.459 34.820 1.00 42.64 4 LEU E C 1
ATOM 4924 O O . LEU E 2 4 ? -28.749 -20.274 33.627 1.00 44.16 4 LEU E O 1
ATOM 4929 N N . GLN E 2 5 ? -27.935 -19.548 35.593 1.00 48.12 5 GLN E N 1
ATOM 4930 C CA . GLN E 2 5 ? -27.498 -18.258 35.068 1.00 45.61 5 GLN E CA 1
ATOM 4931 C C . GLN E 2 5 ? -26.457 -18.427 33.966 1.00 42.28 5 GLN E C 1
ATOM 4932 O O . GLN E 2 5 ? -26.374 -17.608 33.044 1.00 43.75 5 GLN E O 1
ATOM 4938 N N . ARG E 2 6 ? -25.670 -19.497 34.051 1.00 37.83 6 ARG E N 1
ATOM 4939 C CA . ARG E 2 6 ? -24.632 -19.772 33.050 1.00 32.70 6 ARG E CA 1
ATOM 4940 C C . ARG E 2 6 ? -25.219 -20.048 31.658 1.00 31.37 6 ARG E C 1
ATOM 4941 O O . ARG E 2 6 ? -24.649 -19.662 30.624 1.00 30.86 6 ARG E O 1
ATOM 4949 N N . GLY E 2 7 ? -26.363 -20.717 31.634 1.00 29.97 7 GLY E N 1
ATOM 4950 C CA . GLY E 2 7 ? -27.025 -21.028 30.383 1.00 27.89 7 GLY E CA 1
ATOM 4951 C C . GLY E 2 7 ? -26.223 -21.978 29.522 1.00 25.48 7 GLY E C 1
ATOM 4952 O O . GLY E 2 7 ? -25.437 -22.784 30.021 1.00 32.79 7 GLY E O 1
ATOM 4953 N N . CYS E 2 8 ? -26.394 -21.891 28.211 1.00 24.18 8 CYS E N 1
ATOM 4954 C CA . CYS E 2 8 ? -25.581 -22.736 27.356 1.00 29.83 8 CYS E CA 1
ATOM 4955 C C . CYS E 2 8 ? -25.099 -22.024 26.102 1.00 22.10 8 CYS E C 1
ATOM 4956 O O . CYS E 2 8 ? -25.715 -21.056 25.641 1.00 25.83 8 CYS E O 1
ATOM 4959 N N . ALA E 2 9 ? -23.978 -22.509 25.591 1.00 21.19 9 ALA E N 1
ATOM 4960 C CA . ALA E 2 9 ? -23.349 -21.939 24.414 1.00 19.48 9 ALA E CA 1
ATOM 4961 C C . ALA E 2 9 ? -24.315 -21.968 23.244 1.00 20.23 9 ALA E C 1
ATOM 4962 O O . ALA E 2 9 ? -25.064 -22.931 23.081 1.00 20.87 9 ALA E O 1
ATOM 4964 N N . ASP E 2 10 ? -24.290 -20.921 22.421 1.00 20.71 10 ASP E N 1
ATOM 4965 C CA . ASP E 2 10 ? -25.038 -20.958 21.172 1.00 19.42 10 ASP E CA 1
ATOM 4966 C C . ASP E 2 10 ? -24.427 -22.033 20.281 1.00 18.37 10 ASP E C 1
ATOM 4967 O O . ASP E 2 10 ? -23.208 -22.091 20.116 1.00 18.66 10 ASP E O 1
ATOM 4972 N N . GLY E 2 11 ? -25.284 -22.892 19.735 1.00 17.04 11 GLY E N 1
ATOM 4973 C CA . GLY E 2 11 ? -24.839 -23.969 18.881 1.00 16.70 11 GLY E CA 1
ATOM 4974 C C . GLY E 2 11 ? -25.642 -25.230 19.112 1.00 18.46 11 GLY E C 1
ATOM 4975 O O . GLY E 2 11 ? -26.608 -25.240 19.883 1.00 19.45 11 GLY E O 1
ATOM 4976 N N . GLN E 2 12 ? -25.242 -26.296 18.428 1.00 18.57 12 GLN E N 1
ATOM 4977 C CA . GLN E 2 12 ? -25.832 -27.622 18.622 1.00 15.87 12 GLN E CA 1
ATOM 4978 C C . GLN E 2 12 ? -24.922 -28.645 17.967 1.00 18.87 12 GLN E C 1
ATOM 4979 O O . GLN E 2 12 ? -24.107 -28.298 17.108 1.00 16.67 12 GLN E O 1
ATOM 4985 N N A SER E 2 13 ? -25.056 -29.906 18.366 0.56 18.21 13 SER E N 1
ATOM 4986 N N B SER E 2 13 ? -25.049 -29.898 18.388 0.44 18.04 13 SER E N 1
ATOM 4987 C CA A SER E 2 13 ? -24.099 -30.935 17.952 0.56 18.53 13 SER E CA 1
ATOM 4988 C CA B SER E 2 13 ? -24.131 -30.950 17.959 0.44 18.68 13 SER E CA 1
ATOM 4989 C C A SER E 2 13 ? -24.372 -31.539 16.572 0.56 17.75 13 SER E C 1
ATOM 4990 C C B SER E 2 13 ? -24.382 -31.402 16.525 0.44 17.90 13 SER E C 1
ATOM 4991 O O A SER E 2 13 ? -23.439 -31.908 15.849 0.56 18.96 13 SER E O 1
ATOM 4992 O O B SER E 2 13 ? -23.451 -31.520 15.719 0.44 18.39 13 SER E O 1
ATOM 4997 N N . PHE E 2 14 ? -25.649 -31.661 16.222 1.00 24.22 14 PHE E N 1
ATOM 4998 C CA . PHE E 2 14 ? -26.043 -32.261 14.953 1.00 21.61 14 PHE E CA 1
ATOM 4999 C C . PHE E 2 14 ? -26.642 -31.203 14.039 1.00 25.66 14 PHE E C 1
ATOM 5000 O O . PHE E 2 14 ? -27.545 -30.453 14.447 1.00 24.02 14 PHE E O 1
ATOM 5008 N N . ARG E 2 15 ? -26.142 -31.147 12.806 1.00 18.76 15 ARG E N 1
ATOM 5009 C CA . ARG E 2 15 ? -26.662 -30.232 11.796 1.00 19.41 15 ARG E CA 1
ATOM 5010 C C . ARG E 2 15 ? -28.073 -30.628 11.401 1.00 26.50 15 ARG E C 1
ATOM 5011 O O . ARG E 2 15 ? -28.863 -29.778 10.978 1.00 27.97 15 ARG E O 1
ATOM 5026 N N . GLN F 2 5 ? -26.895 -30.855 34.728 1.00 61.34 5 GLN F N 1
ATOM 5027 C CA . GLN F 2 5 ? -26.345 -29.519 34.523 1.00 61.10 5 GLN F CA 1
ATOM 5028 C C . GLN F 2 5 ? -27.468 -28.492 34.467 1.00 53.78 5 GLN F C 1
ATOM 5029 O O . GLN F 2 5 ? -27.263 -27.304 34.727 1.00 61.4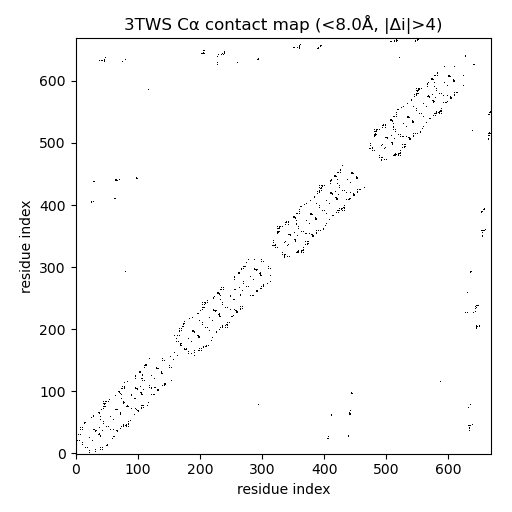1 5 GLN F O 1
ATOM 5035 N N . ARG F 2 6 ? -28.659 -28.964 34.120 1.00 46.90 6 ARG F N 1
ATOM 5036 C CA . ARG F 2 6 ? -29.820 -28.101 33.964 1.00 38.00 6 ARG F CA 1
ATOM 5037 C C . ARG F 2 6 ? -30.577 -27.971 35.275 1.00 34.25 6 ARG F C 1
ATOM 5038 O O . ARG F 2 6 ? -31.600 -27.289 35.346 1.00 36.75 6 ARG F O 1
ATOM 5046 N N . GLY F 2 7 ? -30.083 -28.645 36.308 1.00 33.24 7 GLY F N 1
ATOM 5047 C CA . GLY F 2 7 ? -30.787 -28.696 37.574 1.00 34.02 7 GLY F CA 1
ATOM 5048 C C . GLY F 2 7 ? -32.059 -29.503 37.413 1.00 37.78 7 GLY F C 1
ATOM 5049 O O . GLY F 2 7 ? -32.240 -30.187 36.408 1.00 43.57 7 GLY F O 1
ATOM 5050 N N . CYS F 2 8 ? -32.939 -29.428 38.404 1.00 33.99 8 CYS F N 1
ATOM 5051 C CA . CYS F 2 8 ? -34.202 -30.156 38.359 1.00 28.18 8 CYS F CA 1
ATOM 5052 C C . CYS F 2 8 ? -35.382 -29.189 38.345 1.00 25.40 8 CYS F C 1
ATOM 5053 O O . CYS F 2 8 ? -35.400 -28.216 39.099 1.00 28.17 8 CYS F O 1
ATOM 5056 N N . ALA F 2 9 ? -36.362 -29.466 37.489 1.00 23.89 9 ALA F N 1
ATOM 5057 C CA . ALA F 2 9 ? -37.622 -28.738 37.530 1.00 22.80 9 ALA F CA 1
ATOM 5058 C C . ALA F 2 9 ? -38.186 -28.770 38.947 1.00 22.09 9 ALA F C 1
ATOM 5059 O O . ALA F 2 9 ? -38.009 -29.764 39.661 1.00 20.93 9 ALA F O 1
ATOM 5061 N N . ASP F 2 10 ? -38.867 -27.699 39.364 1.00 18.17 10 ASP F N 1
ATOM 5062 C CA . ASP F 2 10 ? -39.577 -27.726 40.638 1.00 17.34 10 ASP F CA 1
ATOM 5063 C C . ASP F 2 10 ? -40.708 -28.755 40.573 1.00 15.22 10 ASP F C 1
ATOM 5064 O O . ASP F 2 10 ? -41.511 -28.736 39.640 1.00 17.16 10 ASP F O 1
ATOM 5069 N N . GLY F 2 11 ? -40.756 -29.659 41.550 1.00 18.35 11 GLY F N 1
ATOM 5070 C CA . GLY F 2 11 ? -41.783 -30.692 41.567 1.00 16.52 11 GLY F CA 1
ATOM 5071 C C . GLY F 2 11 ? -41.211 -31.991 42.100 1.00 19.71 11 GLY F C 1
ATOM 5072 O O . GLY F 2 11 ? -40.059 -32.038 42.516 1.00 19.17 11 GLY F O 1
ATOM 5073 N N . GLN F 2 12 ? -42.028 -33.041 42.109 1.00 18.73 12 GLN F N 1
ATOM 5074 C CA . GLN F 2 12 ? -41.564 -34.371 42.509 1.00 17.19 12 GLN F CA 1
ATOM 5075 C C . GLN F 2 12 ? -42.566 -35.391 42.006 1.00 16.90 12 GLN F C 1
ATOM 5076 O O . GLN F 2 12 ? -43.724 -35.061 41.713 1.00 15.16 12 GLN F O 1
ATOM 5082 N N . SER F 2 13 ? -42.124 -36.636 41.888 1.00 17.56 13 SER F N 1
ATOM 5083 C CA . SER F 2 13 ? -42.933 -37.649 41.226 1.00 17.65 13 SER F CA 1
ATOM 5084 C C . SER F 2 13 ? -44.101 -38.120 42.079 1.00 17.34 13 SER F C 1
ATOM 5085 O O . SER F 2 13 ? -45.175 -38.402 41.555 1.00 17.57 13 SER F O 1
ATOM 5088 N N . PHE F 2 14 ? -43.875 -38.243 43.383 1.00 17.42 14 PHE F N 1
ATOM 5089 C CA . PHE F 2 14 ? -44.888 -38.838 44.253 1.00 18.28 14 PHE F CA 1
ATOM 5090 C C . PHE F 2 14 ? -45.381 -37.886 45.336 1.00 19.35 14 PHE F C 1
ATOM 5091 O O . PHE F 2 14 ? -44.596 -37.178 45.958 1.00 22.30 14 PHE F O 1
ATOM 5099 N N . ARG F 2 15 ? -46.698 -37.890 45.557 1.00 17.83 15 ARG F N 1
ATOM 5100 C CA . ARG F 2 15 ? -47.308 -36.996 46.536 1.00 23.20 15 ARG F CA 1
ATOM 5101 C C . ARG F 2 15 ? -46.958 -37.403 47.962 1.00 26.70 15 ARG F C 1
ATOM 5102 O O . ARG F 2 15 ? -46.885 -36.553 48.852 1.00 29.93 15 ARG F O 1
ATOM 5117 N N . ARG G 2 6 ? 10.291 -3.717 27.150 1.00 65.09 6 ARG G N 1
ATOM 5118 C CA . ARG G 2 6 ? 9.010 -3.527 26.477 1.00 53.26 6 ARG G CA 1
ATOM 5119 C C . ARG G 2 6 ? 8.820 -2.088 25.991 1.00 52.16 6 ARG G C 1
ATOM 5120 O O . ARG G 2 6 ? 8.420 -1.858 24.848 1.00 53.12 6 ARG G O 1
ATOM 5128 N N . GLY G 2 7 ? 9.109 -1.123 26.855 1.00 45.99 7 GLY G N 1
ATOM 5129 C CA . GLY G 2 7 ? 9.051 0.277 26.471 1.00 35.95 7 GLY G CA 1
ATOM 5130 C C . GLY G 2 7 ? 7.650 0.843 26.399 1.00 36.23 7 GLY G C 1
ATOM 5131 O O . GLY G 2 7 ? 6.686 0.181 26.775 1.00 42.58 7 GLY G O 1
ATOM 5132 N N . CYS G 2 8 ? 7.546 2.074 25.906 1.00 33.93 8 CYS G N 1
ATOM 5133 C CA . CYS G 2 8 ? 6.278 2.791 25.868 1.00 33.06 8 CYS G CA 1
ATOM 5134 C C . CYS G 2 8 ? 5.799 3.015 24.441 1.00 29.52 8 CYS G C 1
ATOM 5135 O O . CYS G 2 8 ? 6.596 3.269 23.537 1.00 32.50 8 CYS G O 1
ATOM 5138 N N . ALA G 2 9 ? 4.486 2.923 24.247 1.00 26.90 9 ALA G N 1
ATOM 5139 C CA . ALA G 2 9 ? 3.877 3.279 22.974 1.00 24.80 9 ALA G CA 1
ATOM 5140 C C . ALA G 2 9 ? 4.173 4.734 22.632 1.00 31.53 9 ALA G C 1
ATOM 5141 O O . ALA G 2 9 ? 4.306 5.576 23.525 1.00 26.50 9 ALA G O 1
ATOM 5143 N N . ASP G 2 10 ? 4.280 5.039 21.341 1.00 24.58 10 ASP G N 1
ATOM 5144 C CA . ASP G 2 10 ? 4.325 6.436 20.929 1.00 24.58 10 ASP G CA 1
ATOM 5145 C C . ASP G 2 10 ? 2.985 7.079 21.269 1.00 20.19 10 ASP G C 1
ATOM 5146 O O . ASP G 2 10 ? 1.929 6.502 21.013 1.00 23.21 10 ASP G O 1
ATOM 5151 N N . GLY G 2 11 ? 3.044 8.268 21.867 1.00 23.45 11 GLY G N 1
ATOM 5152 C CA . GLY G 2 11 ? 1.843 8.984 22.254 1.00 22.07 11 GLY G CA 1
ATOM 5153 C C . GLY G 2 11 ? 2.052 9.670 23.591 1.00 19.80 11 GLY G C 1
ATOM 5154 O O . GLY G 2 11 ? 3.148 9.623 24.157 1.00 23.11 11 GLY G O 1
ATOM 5155 N N . GLN G 2 12 ? 1.001 10.307 24.092 1.00 22.89 12 GLN G N 1
ATOM 5156 C CA . GLN G 2 12 ? 1.022 10.893 25.426 1.00 21.28 12 GLN G CA 1
ATOM 5157 C C . GLN G 2 12 ? -0.412 11.085 25.905 1.00 19.86 12 GLN G C 1
ATOM 5158 O O . GLN G 2 12 ? -1.345 11.114 25.105 1.00 18.96 12 GLN G O 1
ATOM 5164 N N . SER G 2 13 ? -0.595 11.218 27.216 1.00 22.58 13 SER G N 1
ATOM 5165 C CA . SER G 2 13 ? -1.944 11.256 27.760 1.00 24.25 13 SER G CA 1
ATOM 5166 C C . SER G 2 13 ? -2.638 12.591 27.520 1.00 17.39 13 SER G C 1
ATOM 5167 O O . SER G 2 13 ? -3.828 12.620 27.246 1.00 20.72 13 SER G O 1
ATOM 5170 N N . PHE G 2 14 ? -1.891 13.686 27.642 1.00 22.76 14 PHE G N 1
ATOM 5171 C CA . PHE G 2 14 ? -2.481 15.015 27.470 1.00 21.01 14 PHE G CA 1
ATOM 5172 C C . PHE G 2 14 ? -1.961 15.768 26.253 1.00 22.00 14 PHE G C 1
ATOM 5173 O O . PHE G 2 14 ? -0.753 15.796 25.987 1.00 21.83 14 PHE G O 1
ATOM 5181 N N . ARG G 2 15 ? -2.885 16.393 25.525 1.00 19.89 15 ARG G N 1
ATOM 5182 C CA . ARG G 2 15 ? -2.527 17.201 24.370 1.00 20.45 15 ARG G CA 1
ATOM 5183 C C . ARG G 2 15 ? -1.753 18.450 24.779 1.00 26.96 15 ARG G C 1
ATOM 5184 O O . ARG G 2 15 ? -0.992 18.996 23.975 1.00 28.45 15 ARG G O 1
ATOM 5199 N N . ARG H 2 6 ? -6.670 -51.683 -4.365 1.00 57.63 6 ARG H N 1
ATOM 5200 C CA . ARG H 2 6 ? -7.762 -50.995 -3.682 1.00 51.27 6 ARG H CA 1
ATOM 5201 C C . ARG H 2 6 ? -7.552 -49.478 -3.689 1.00 50.18 6 ARG H C 1
ATOM 5202 O O . ARG H 2 6 ? -6.487 -48.992 -3.307 1.00 57.62 6 ARG H O 1
ATOM 5210 N N . GLY H 2 7 ? -8.568 -48.738 -4.128 1.00 45.25 7 GLY H N 1
ATOM 5211 C CA . GLY H 2 7 ? -8.480 -47.289 -4.207 1.00 43.23 7 GLY H CA 1
ATOM 5212 C C . GLY H 2 7 ? -8.979 -46.583 -2.954 1.00 42.96 7 GLY H C 1
ATOM 5213 O O . GLY H 2 7 ? -8.912 -47.135 -1.856 1.00 42.45 7 GLY H O 1
ATOM 5214 N N . CYS H 2 8 ? -9.470 -45.356 -3.118 1.00 38.62 8 CYS H N 1
ATOM 5215 C CA . CYS H 2 8 ? -9.981 -44.572 -1.991 1.00 34.06 8 CYS H CA 1
ATOM 5216 C C . CYS H 2 8 ? -11.413 -44.120 -2.237 1.00 31.01 8 CYS H C 1
ATOM 5217 O O . CYS H 2 8 ? -11.774 -43.783 -3.360 1.00 29.91 8 CYS H O 1
ATOM 5220 N N . ALA H 2 9 ? -12.213 -44.098 -1.176 1.00 25.72 9 ALA H N 1
ATOM 5221 C CA . ALA H 2 9 ? -13.598 -43.634 -1.268 1.00 22.55 9 ALA H CA 1
ATOM 5222 C C . ALA H 2 9 ? -13.651 -42.188 -1.732 1.00 26.37 9 ALA H C 1
ATOM 5223 O O . ALA H 2 9 ? -12.768 -41.392 -1.404 1.00 23.74 9 ALA H O 1
ATOM 5225 N N . ASP H 2 10 ? -14.679 -41.837 -2.496 1.00 23.32 10 ASP H N 1
ATOM 5226 C CA . ASP H 2 10 ? -14.920 -40.427 -2.766 1.00 20.97 10 ASP H CA 1
ATOM 5227 C C . ASP H 2 10 ? -15.220 -39.717 -1.450 1.00 23.31 10 ASP H C 1
ATOM 5228 O O . ASP H 2 10 ? -16.051 -40.177 -0.664 1.00 20.06 10 ASP H O 1
ATOM 5233 N N . GLY H 2 11 ? -14.553 -38.592 -1.216 1.00 22.21 11 GLY H N 1
ATOM 5234 C CA . GLY H 2 11 ? -14.802 -37.818 -0.012 1.00 18.82 11 GLY H CA 1
ATOM 5235 C C . GLY H 2 11 ? -13.528 -37.204 0.520 1.00 19.84 11 GLY H C 1
ATOM 5236 O O . GLY H 2 11 ? -12.481 -37.297 -0.109 1.00 22.16 11 GLY H O 1
ATOM 5237 N N . GLN H 2 12 ? -13.627 -36.565 1.677 1.00 19.64 12 GLN H N 1
ATOM 5238 C CA . GLN H 2 12 ? -12.454 -36.030 2.354 1.00 19.97 12 GLN H CA 1
ATOM 5239 C C . GLN H 2 12 ? -12.783 -35.773 3.823 1.00 19.45 12 GLN H C 1
ATOM 5240 O O . GLN H 2 12 ? -13.942 -35.597 4.191 1.00 18.84 12 GLN H O 1
ATOM 5246 N N . SER H 2 13 ? -11.756 -35.780 4.666 1.00 20.31 13 SER H N 1
ATOM 5247 C CA . SER H 2 13 ? -11.969 -35.660 6.099 1.00 20.26 13 SER H CA 1
ATOM 5248 C C . SER H 2 13 ? -12.414 -34.261 6.527 1.00 19.60 13 SER H C 1
ATOM 5249 O O . SER H 2 13 ? -13.258 -34.118 7.403 1.00 19.16 13 SER H O 1
ATOM 5252 N N . PHE H 2 14 ? -11.846 -33.234 5.905 1.00 19.97 14 PHE H N 1
ATOM 5253 C CA . PHE H 2 14 ? -12.096 -31.858 6.345 1.00 19.87 14 PHE H CA 1
ATOM 5254 C C . PHE H 2 14 ? -12.791 -31.020 5.269 1.00 21.02 14 PHE H C 1
ATOM 5255 O O . PHE H 2 14 ? -12.401 -31.032 4.106 1.00 23.33 14 PHE H O 1
ATOM 5263 N N . ARG H 2 15 ? -13.836 -30.307 5.665 1.00 19.84 15 ARG H N 1
ATOM 5264 C CA . ARG H 2 15 ? -14.573 -29.464 4.728 1.00 21.96 15 ARG H CA 1
ATOM 5265 C C . ARG H 2 15 ? -13.752 -28.261 4.272 1.00 25.91 15 ARG H C 1
ATOM 5266 O O . ARG H 2 15 ? -13.964 -27.728 3.172 1.00 26.76 15 ARG H O 1
#

Radius of gyration: 29.05 Å; Cα contacts (8 Å, |Δi|>4): 1421; chains: 8; bounding box: 73×81×69 Å

Organism: Homo sapiens (NCBI:txid9606)

Secondary structure (DSSP, 8-state):
-HHHHHHHHHHHHT-HHHHHHH--TTTTT---TTTT---HHHHHHHTT-HHHHHHHHHTT--TT---TTS--HHHHHHHTT-HHHHHHHHHTT--TT---TT---HHHHHHHTT-HHHHHHHHHTT--TT---TTS--TGGG--TT-HHHHHHHHT-/---HHHHHHHHHHHHT-HHHHHHH--TTTTT---TTTT---HHHHHHHTT-HHHHHHHHHTT--TT---TTS--HHHHHHHTT-HHHHHHHHHTT--TT---TT---HHHHHHHTT-HHHHHHHHHTT--TT---TTS--HHHHSPTT-HHHHHHH-/-HHHHHHHHHHHHT-HHHHHHH--TTTTT---SSSS---HHHHHHHTT-HHHHHHHHHTT--TT---TTS--HHHHHHHTT-HHHHHHHHHTT--TT---TT---HHHHHHHTT-HHHHHHHHHTT--TT---TTS--TGGGS-TT-HHHHHHHH-/-HHHHHHHHHHHHT-HHHHHHH--TTTTT---SSSS---HHHHHHHTT-HHHHHHHHTTT--TT---TTS--HHHHHHHTT-HHHHHHHHHTT--TT---TT---HHHHHHHTT-HHHHHHHHHTT--TT---TTS--TGGGS-TT-HHHHHHH-/-GGG---S--S--/-----S--S--/----S--S--/----S--S--

InterPro domains:
  IPR001660 Sterile alpha motif domain [PF07647] (877-933)
  IPR001660 Sterile alpha motif domain [PS50105] (877-936)
  IPR001660 Sterile alpha motif domain [SM00454] (871-936)
  IPR002110 Ankyrin repeat [PF00023] (124-154)
  IPR002110 Ankyrin repeat [PF00023] (212-242)
  IPR002110 Ankyrin repeat [PF00023] (746-775)
  IPR002110 Ankyrin repeat [PF12796] (28-121)
  IPR002110 Ankyrin repeat [PF12796] (247-305)
  IPR002110 Ankyrin repeat [PF12796] (381-461)
  IPR002110 Ankyrin repeat [PF12796] (556-622)
  IPR002110 Ankyrin repeat [PF12796] (649-742)
  IPR002110 Ankyrin repeat [PF13637] (497-546)
  IPR002110 Ankyrin repeat [PR01415] (124-139)
  IPR002110 Ankyrin repeat [PR01415] (226-240)
  IPR002110 Ankyrin repeat [PS50088] (57-89)
  IPR002110 Ankyrin repeat [PS50088] (90-122)
  IPR002110 Ankyrin repeat [PS50088] (123-155)
  IPR002110 Ankyrin repeat [PS50088] (210-242)
  IPR002110 Ankyrin repeat [PS50088] (243-275)
  IPR002110 Ankyrin repeat [PS50088] (276-308)

Solvent-accessible surface area: 29512 Å² total

GO terms:
  GO:0003950 NAD+ poly-ADP-ribosyltransferase activity (F, IDA)
  GO:0070212 protein poly-ADP-ribosylation (P, IDA)
  GO:0070213 protein auto-ADP-ribosylation (P, IDA)
  GO:1990404 NA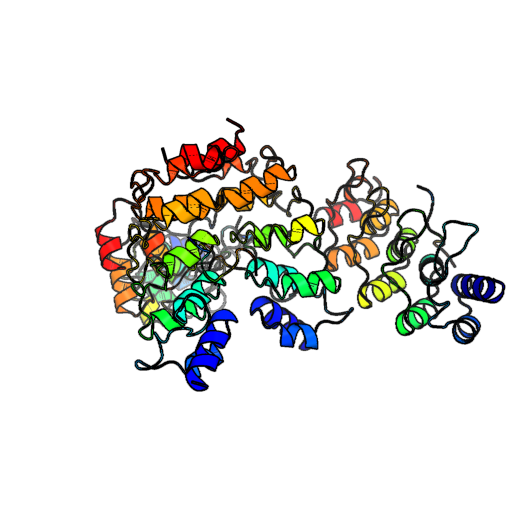D+-protein mono-ADP-ribosyltransferase activity (F, IDA)
  GO:0000209 protein polyubiquitination (P, IDA)
  GO:0090263 positive regulation of canonical Wnt signaling pathway (P, IMP)
  GO:0005515 protein binding (F, IPI)
  GO:0003950 NAD+ poly-ADP-ribosyltransferase activity (F, TAS)
  GO:0005829 cytosol (C, TAS)
  GO:0090263 positive regulation of canonical Wnt signaling pathway (P, TAS)
  GO:0048471 perinuclear region of cytoplasm (C, IDA)
  GO:0000242 pericentriolar material (C, IDA)
  GO:0005634 nucleus (C, IDA)
  GO:0005635 nuclear envelope (C, IDA)
  GO:0005737 cytoplasm (C, IDA)
  GO:0000781 chromosome, telomeric region (C, TAS)
  GO:0032212 positive regulation of telomere maintenance via telomerase (P, TAS)
  GO:1904355 positive regulation of telomere capping (P, IMP)
  GO:1904357 negative regulation of telomere maintenance via telomere lengthening (P, IMP)
  GO:0070198 protein localization to chromosome, telomeric region (P, IMP)

Sequence (669 aa):
SEADRQLLEAAKAGDVETVKKLCTVQSVNCRDIEGRQSTPLHFAAGYNRVSSSVVEYLLQHGADVVHAKDKGGLVPLHNACSSYGHYEVAEELLVKHGAVVNVADLWKFTPLHEAAAKGKYEICKLLLQHGADPTKKNRDGNTPLDLVKDGDTDIQDLLRGDGNSEADRRQLLEAAKAGDVETVKKLCTVQSVNCRDIEGRQSTPLHFAAGYNRVSVVEYLLQQHGADVVHAKDKGGLVPLHNACSSYGHYEVAEELLVKHGAVVVNVADLWKFTPLHEAAAKGKYEICKLLLQHGADPTKKNRDGNTPLDLVKDGDTDIQDLLRSEADRQLLEAAKAGDVETVKKLCTVQSVNCRDIEGRQSTPLHFAAGYNRVSSVVEYLLQHGADVHAKDKGGLVPLHNACSYGHYEVAELLVKHGAVVNVADLWKFTPLHEAAAKGKYEICKLLLQHGADPTKKNRDGNTPLDLVKDGDTDIQDLLRGSEADRQLLEAAKAGDVETVKKLCTVVQSVNCRDIEGRQSTPLHFAAGYNRVSSVVEYLLQHGADVHAKDKGGLVPLHNACSYGHYEVAELLLVKHGAVVNVADLWKFTPLHEAAAKGKYEICKLLLQHGADPTKKNRDGNTPLDLVKDGDTDIQDLLRHLQRGCADGQSSFRQRGCADGQSFRRGCADGQSFRRGCADGQSFR

CATH classification: 1.25.40.20

B-factor: mean 29.25, std 12.17, range [12.29, 86.27]

Nearest PDB structures (foldseek):
  3twx-assembly1_A  TM=1.003E+00  e=5.757E-24  Homo sapiens
  3twq-assembly1_A  TM=9.879E-01  e=3.370E-23  Homo sapiens
  3twt-assembly2_B  TM=9.975E-01  e=1.973E-22  Homo sapiens
  3twr-assembly4_D  TM=9.911E-01  e=1.696E-22  Homo sapiens
  5gp7-assembly1_A  TM=9.876E-01  e=1.131E-17  Homo sapiens